Protein AF-A0A8S2FWH1-F1 (afdb_monomer_lite)

Secondary structure (DSSP, 8-state):
-HHHHHHHTGGGS-HHHHHHHHHHHTT--HHHHHHHHHTGGGS-HHHHHHHHHHHHHHHTTS-HHHHHHHHHHHHHH-SS--HHHHHHHHHTGGGS-HHHHHHHHHGGGGS-HHHHHHHHTTGGGS-HHHHHHHHHTGGGS-HHHHHHHHH-TTS-HHHHHHHHHHHHH-HHHHHHHHTS-GGG---TT------------------PPPP-SHHHHHHHHHHHHHH-TT-TTS--S-HHHHTTS-HHHHHHHHT-HHHHT--TT--HHHHHHHHHHHHHHHHHHSS---PPPPHHHHHT---HHHHHHHHS---GGGHHHHHHHHHHHHHHHHHHHTT-PPPHHHHHHHHSS--S------------------------------

Structure (mmCIF, N/CA/C/O backbone):
data_AF-A0A8S2FWH1-F1
#
_entry.id   AF-A0A8S2FWH1-F1
#
loop_
_atom_site.group_PDB
_atom_site.id
_atom_site.type_symbol
_atom_site.label_atom_id
_atom_site.label_alt_id
_atom_site.label_comp_id
_atom_site.label_asym_id
_atom_site.label_entity_id
_atom_site.label_seq_id
_atom_site.pdbx_PDB_ins_code
_atom_site.Cartn_x
_atom_site.Cartn_y
_atom_site.Cartn_z
_atom_site.occupancy
_atom_site.B_iso_or_equiv
_atom_site.auth_seq_id
_atom_site.auth_comp_id
_atom_site.auth_asym_id
_atom_site.auth_atom_id
_atom_site.pdbx_PDB_model_num
ATOM 1 N N . SER A 1 1 ? -7.173 11.183 25.514 1.00 57.53 1 SER A N 1
ATOM 2 C CA . SER A 1 1 ? -6.693 10.069 26.358 1.00 57.53 1 SER A CA 1
ATOM 3 C C . SER A 1 1 ? -7.853 9.313 27.006 1.00 57.53 1 SER A C 1
ATOM 5 O O . SER A 1 1 ? -7.888 8.106 26.854 1.00 57.53 1 SER A O 1
ATOM 7 N N . THR A 1 2 ? -8.878 9.961 27.570 1.00 76.62 2 THR A N 1
ATOM 8 C CA . THR A 1 2 ? -9.984 9.299 28.305 1.00 76.62 2 THR A CA 1
ATOM 9 C C . THR A 1 2 ? -10.739 8.163 27.589 1.00 76.62 2 THR A C 1
ATOM 11 O O . THR A 1 2 ? -11.032 7.156 28.225 1.00 76.62 2 THR A O 1
ATOM 14 N N . LEU A 1 3 ? -11.049 8.268 26.289 1.00 80.75 3 LEU A N 1
ATOM 15 C CA . LEU A 1 3 ? -11.847 7.237 25.596 1.00 80.75 3 LEU A CA 1
ATOM 16 C C . LEU A 1 3 ? -11.064 5.944 25.309 1.00 80.75 3 LEU A C 1
ATOM 18 O O . LEU A 1 3 ? -11.596 4.851 25.465 1.00 80.75 3 LEU A O 1
ATOM 22 N N . VAL A 1 4 ? -9.787 6.057 24.937 1.00 80.06 4 VAL A N 1
ATOM 23 C CA . VAL A 1 4 ? -8.915 4.890 24.715 1.00 80.06 4 VAL A CA 1
ATOM 24 C C . VAL A 1 4 ? -8.696 4.134 26.025 1.00 80.06 4 VAL A C 1
ATOM 26 O O . VAL A 1 4 ? -8.721 2.906 26.039 1.00 80.06 4 VAL A O 1
ATOM 29 N N . ASP A 1 5 ? -8.531 4.861 27.129 1.00 83.50 5 ASP A N 1
ATOM 30 C CA . ASP A 1 5 ? -8.313 4.263 28.445 1.00 83.50 5 ASP A CA 1
ATOM 31 C C . ASP A 1 5 ? -9.571 3.528 28.949 1.00 83.50 5 ASP A C 1
ATOM 33 O O . ASP A 1 5 ? -9.461 2.416 29.465 1.00 83.50 5 ASP A O 1
ATOM 37 N N . LEU A 1 6 ? -10.768 4.065 28.677 1.00 82.81 6 LEU A N 1
ATOM 38 C CA . LEU A 1 6 ? -12.041 3.367 28.907 1.00 82.81 6 LEU A CA 1
ATOM 39 C C . LEU A 1 6 ? -12.172 2.094 28.055 1.00 82.81 6 LEU A C 1
ATOM 41 O O . LEU A 1 6 ? -12.573 1.048 28.560 1.00 82.81 6 LEU A O 1
ATOM 45 N N . LEU A 1 7 ? -11.804 2.151 26.772 1.00 81.06 7 LEU A N 1
ATOM 46 C CA . LEU A 1 7 ? -11.890 0.995 25.872 1.00 81.06 7 LEU A CA 1
ATOM 47 C C . LEU A 1 7 ? -10.935 -0.145 26.266 1.00 81.06 7 LEU A C 1
ATOM 49 O O . LEU A 1 7 ? -11.268 -1.316 26.072 1.00 81.06 7 LEU A O 1
ATOM 53 N N . LYS A 1 8 ? -9.779 0.167 26.863 1.00 82.31 8 LYS A N 1
ATOM 54 C CA . LYS A 1 8 ? -8.848 -0.840 27.407 1.00 82.31 8 LYS A CA 1
ATOM 55 C C . LYS A 1 8 ? -9.453 -1.634 28.570 1.00 82.31 8 LYS A C 1
ATOM 57 O O . LYS A 1 8 ? -9.146 -2.812 28.720 1.00 82.31 8 LYS A O 1
ATOM 62 N N . GLN A 1 9 ? -10.338 -1.016 29.353 1.00 82.56 9 GLN A N 1
ATOM 63 C CA . GLN A 1 9 ? -11.027 -1.630 30.498 1.00 82.56 9 GLN A CA 1
ATOM 64 C C . GLN A 1 9 ? -12.379 -2.260 30.126 1.00 82.56 9 GLN A C 1
ATOM 66 O O . GLN A 1 9 ? -13.144 -2.668 30.994 1.00 82.56 9 GLN A O 1
ATOM 71 N N . SER A 1 10 ? -12.684 -2.374 28.834 1.00 77.81 10 SER A N 1
ATOM 72 C CA . SER A 1 10 ? -13.982 -2.843 28.327 1.00 77.81 10 SER A CA 1
ATOM 73 C C . SER A 1 10 ? -14.456 -4.196 28.857 1.00 77.81 10 SER A C 1
ATOM 75 O O . SER A 1 10 ? -15.660 -4.394 28.953 1.00 77.81 10 SER A O 1
ATOM 77 N N . LYS A 1 11 ? -13.554 -5.097 29.269 1.00 76.81 11 LYS A N 1
ATOM 78 C CA . LYS A 1 11 ? -13.931 -6.376 29.901 1.00 76.81 11 LYS A CA 1
ATOM 79 C C . LYS A 1 11 ? -14.695 -6.210 31.218 1.00 76.81 11 LYS A C 1
ATOM 81 O O . LYS A 1 11 ? -15.411 -7.122 31.617 1.00 76.81 11 LYS A O 1
ATOM 86 N N . GLU A 1 12 ? -14.521 -5.076 31.889 1.00 81.38 12 GLU A N 1
ATOM 87 C CA . GLU A 1 12 ? -15.149 -4.756 33.174 1.00 81.38 12 GLU A CA 1
ATOM 88 C C . GLU A 1 12 ? -16.341 -3.801 33.011 1.00 81.38 12 GLU A C 1
ATOM 90 O O . GLU A 1 12 ? -17.071 -3.545 33.969 1.00 81.38 12 GLU A O 1
ATOM 95 N N . LEU A 1 13 ? -16.562 -3.277 31.800 1.00 79.94 13 LEU A N 1
ATOM 96 C CA . LEU A 1 13 ? -17.644 -2.342 31.525 1.00 79.94 13 LEU A CA 1
ATOM 97 C C . LEU A 1 13 ? -18.933 -3.088 31.161 1.00 79.94 13 LEU A C 1
ATOM 99 O O . LEU A 1 13 ? -18.905 -4.024 30.359 1.00 79.94 13 LEU A O 1
ATOM 103 N N . PRO A 1 14 ? -20.090 -2.660 31.691 1.00 83.44 14 PRO A N 1
ATOM 104 C CA . PRO A 1 14 ? -21.350 -3.253 31.293 1.00 83.44 14 PRO A CA 1
ATOM 105 C C . PRO A 1 14 ? -21.689 -2.923 29.820 1.00 83.44 14 PRO A C 1
ATOM 107 O O . PRO A 1 14 ? -21.263 -1.886 29.292 1.00 83.44 14 PRO A O 1
ATOM 110 N N . PRO A 1 15 ? -22.441 -3.801 29.120 1.00 81.81 15 PRO A N 1
ATOM 111 C CA . PRO A 1 15 ? -22.652 -3.700 27.670 1.00 81.81 15 PRO A CA 1
ATOM 112 C C . PRO A 1 15 ? -23.282 -2.382 27.204 1.00 81.81 15 PRO A C 1
ATOM 114 O O . PRO A 1 15 ? -22.990 -1.896 26.113 1.00 81.81 15 PRO A O 1
ATOM 117 N N . ASP A 1 16 ? -24.133 -1.782 28.031 1.00 85.50 16 ASP A N 1
ATOM 118 C CA . ASP A 1 16 ? -24.789 -0.505 27.753 1.00 85.50 16 ASP A CA 1
ATOM 119 C C . ASP A 1 16 ? -23.801 0.675 27.745 1.00 85.50 16 ASP A C 1
ATOM 121 O O . ASP A 1 16 ? -23.953 1.612 26.957 1.00 85.50 16 ASP A O 1
ATOM 125 N N . VAL A 1 17 ? -22.764 0.624 28.587 1.00 83.94 17 VAL A N 1
ATOM 126 C CA . VAL A 1 17 ? -21.684 1.619 28.617 1.00 83.94 17 VAL A CA 1
ATOM 127 C C . VAL A 1 17 ? -20.797 1.464 27.388 1.00 83.94 17 VAL A C 1
ATOM 129 O O . VAL A 1 17 ? -20.464 2.464 26.754 1.00 83.94 17 VAL A O 1
ATOM 132 N N . ILE A 1 18 ? -20.485 0.226 26.996 1.00 82.62 18 ILE A N 1
ATOM 133 C CA . ILE A 1 18 ? -19.723 -0.067 25.774 1.00 82.62 18 ILE A CA 1
ATOM 134 C C . ILE A 1 18 ? -20.424 0.527 24.544 1.00 82.62 18 ILE A C 1
ATOM 136 O O . ILE A 1 18 ? -19.789 1.223 23.753 1.00 82.62 18 ILE A O 1
ATOM 140 N N . GLU A 1 19 ? -21.738 0.334 24.413 1.00 85.56 19 GLU A N 1
ATOM 141 C CA . GLU A 1 19 ? -22.525 0.905 23.311 1.00 85.56 19 GLU A CA 1
ATOM 142 C C . GLU A 1 19 ? -22.513 2.442 23.300 1.00 85.56 19 GLU A C 1
ATOM 144 O O . GLU A 1 19 ? -22.386 3.061 22.243 1.00 85.56 19 GLU A O 1
ATOM 149 N N . LYS A 1 20 ? -22.585 3.095 24.467 1.00 85.12 20 LYS A N 1
ATOM 150 C CA . LYS A 1 20 ? -22.469 4.564 24.556 1.00 85.12 20 LYS A CA 1
ATOM 151 C C . LYS A 1 20 ? -21.084 5.065 24.142 1.00 85.12 20 LYS A C 1
ATOM 153 O O . LYS A 1 20 ? -20.977 6.099 23.478 1.00 85.12 20 LYS A O 1
ATOM 158 N N . VAL A 1 21 ? -20.030 4.337 24.512 1.00 83.38 21 VAL A N 1
ATOM 159 C CA . VAL A 1 21 ? -18.657 4.668 24.109 1.00 83.38 21 VAL A CA 1
ATOM 160 C C . VAL A 1 21 ? -18.494 4.495 22.598 1.00 83.38 21 VAL A C 1
ATOM 162 O O . VAL A 1 21 ? -17.962 5.391 21.949 1.00 83.38 21 VAL A O 1
ATOM 165 N N . LEU A 1 22 ? -19.020 3.416 22.010 1.00 84.12 22 LEU A N 1
ATOM 166 C CA . LEU A 1 22 ? -18.981 3.191 20.559 1.00 84.12 22 LEU A CA 1
ATOM 167 C C . LEU A 1 22 ? -19.782 4.245 19.782 1.00 84.12 22 LEU A C 1
ATOM 169 O O . LEU A 1 22 ? -19.282 4.776 18.796 1.00 84.12 22 LEU A O 1
ATOM 173 N N . LYS A 1 23 ? -20.958 4.657 20.267 1.00 86.12 23 LYS A N 1
ATOM 174 C CA . LYS A 1 23 ? -21.704 5.790 19.683 1.00 86.12 23 LYS A CA 1
ATOM 175 C C . LYS A 1 23 ? -20.946 7.114 19.738 1.00 86.12 23 LYS A C 1
ATOM 177 O O . LYS A 1 23 ? -21.164 7.985 18.904 1.00 86.12 23 LYS A O 1
ATOM 182 N N . SER A 1 24 ? -20.048 7.291 20.705 1.00 84.94 24 SER A N 1
ATOM 183 C CA . SER A 1 24 ? -19.179 8.473 20.723 1.00 84.94 24 SER A CA 1
ATOM 184 C C . SER A 1 24 ? -18.163 8.442 19.574 1.00 84.94 24 SER A C 1
ATOM 186 O O . SER A 1 24 ? -17.793 9.499 19.073 1.00 84.94 24 SER A O 1
ATOM 188 N N . VAL A 1 25 ? -17.759 7.250 19.111 1.00 83.56 25 VAL A N 1
ATOM 189 C CA . VAL A 1 25 ? -16.848 7.076 17.965 1.00 83.56 25 VAL A CA 1
ATOM 190 C C . VAL A 1 25 ? -17.514 7.483 16.643 1.00 83.56 25 VAL A C 1
ATOM 192 O O . VAL A 1 25 ? -16.834 8.038 15.787 1.00 83.56 25 VAL A O 1
ATOM 195 N N . GLU A 1 26 ? -18.837 7.314 16.497 1.00 82.62 26 GLU A N 1
ATOM 196 C CA . GLU A 1 26 ? -19.619 7.750 15.315 1.00 82.62 26 GLU A CA 1
ATOM 197 C C . GLU A 1 26 ? -19.488 9.241 14.980 1.00 82.62 26 GLU A C 1
ATOM 199 O O . GLU A 1 26 ? -19.740 9.642 13.851 1.00 82.62 26 GLU A O 1
ATOM 204 N N . ASN A 1 27 ? -19.132 10.075 15.957 1.00 84.12 27 ASN A N 1
ATOM 205 C CA . ASN A 1 27 ? -19.073 11.527 15.788 1.00 84.12 27 ASN A CA 1
ATOM 206 C C . ASN A 1 27 ? -17.659 12.080 16.005 1.00 84.12 27 ASN A C 1
ATOM 208 O O . ASN A 1 27 ? -17.487 13.280 16.222 1.00 84.12 27 ASN A O 1
ATOM 212 N N . MET A 1 28 ? -16.645 11.212 15.980 1.00 87.25 28 MET A N 1
ATOM 213 C CA . MET A 1 28 ? -15.258 11.618 16.172 1.00 87.25 28 MET A CA 1
ATOM 214 C C . MET A 1 28 ? -14.694 12.344 14.953 1.00 87.25 28 MET A C 1
ATOM 216 O O . MET A 1 28 ? -14.946 12.001 13.799 1.00 87.25 28 MET A O 1
ATOM 220 N N . SER A 1 29 ? -13.842 13.326 15.226 1.00 89.75 29 SER A N 1
ATOM 221 C CA . SER A 1 29 ? -13.033 13.981 14.204 1.00 89.75 29 SER A CA 1
ATOM 222 C C . SER A 1 29 ? -11.979 13.029 13.622 1.00 89.75 29 SER A C 1
ATOM 224 O O . SER A 1 29 ? -11.547 12.069 14.264 1.00 89.75 29 SER A O 1
ATOM 226 N N . ALA A 1 30 ? -11.464 13.346 12.429 1.00 88.75 30 ALA A N 1
ATOM 227 C CA . ALA A 1 30 ? -10.367 12.598 11.803 1.00 88.75 30 ALA A CA 1
ATOM 228 C C . ALA A 1 30 ? -9.148 12.419 12.730 1.00 88.75 30 ALA A C 1
ATOM 230 O O . ALA A 1 30 ? -8.506 11.370 12.735 1.00 88.75 30 ALA A O 1
ATOM 231 N N . LYS A 1 31 ? -8.833 13.438 13.541 1.00 89.19 31 LYS A N 1
ATOM 232 C CA . LYS A 1 31 ? -7.713 13.396 14.489 1.00 89.19 31 LYS A CA 1
ATOM 233 C C . LYS A 1 31 ? -7.950 12.364 15.591 1.00 89.19 31 LYS A C 1
ATOM 235 O O . LYS A 1 31 ? -7.034 11.625 15.938 1.00 89.19 31 LYS A O 1
ATOM 240 N N . GLU A 1 32 ? -9.163 12.310 16.125 1.00 89.94 32 GLU A N 1
ATOM 241 C CA . GLU A 1 32 ? -9.539 11.365 17.178 1.00 89.94 32 GLU A CA 1
ATOM 242 C C . GLU A 1 32 ? -9.612 9.933 16.650 1.00 89.94 32 GLU A C 1
ATOM 244 O O . GLU A 1 32 ? -9.083 9.026 17.289 1.00 89.94 32 GLU A O 1
ATOM 249 N N . LEU A 1 33 ? -10.165 9.741 15.449 1.00 90.62 33 LEU A N 1
ATOM 250 C CA . LEU A 1 33 ? -10.172 8.445 14.765 1.00 90.62 33 LEU A CA 1
ATOM 251 C C . LEU A 1 33 ? -8.750 7.940 14.494 1.00 90.62 33 LEU A C 1
ATOM 253 O O . LEU A 1 33 ? -8.468 6.758 14.673 1.00 90.62 33 LEU A O 1
ATOM 257 N N . ASN A 1 34 ? -7.829 8.831 14.120 1.00 90.00 34 ASN A N 1
ATOM 258 C CA . ASN A 1 34 ? -6.425 8.481 13.922 1.00 90.00 34 ASN A CA 1
ATOM 259 C C . ASN A 1 34 ? -5.729 8.077 15.230 1.00 90.00 34 ASN A C 1
ATOM 261 O O . ASN A 1 34 ? -4.981 7.102 15.256 1.00 90.00 34 ASN A O 1
ATOM 265 N N . GLU A 1 35 ? -5.981 8.789 16.329 1.00 89.44 35 GLU A N 1
ATOM 266 C CA . GLU A 1 35 ? -5.473 8.389 17.647 1.00 89.44 35 GLU A CA 1
ATOM 267 C C . GLU A 1 35 ? -6.069 7.056 18.111 1.00 89.44 35 GLU A C 1
ATOM 269 O O . GLU A 1 35 ? -5.365 6.229 18.690 1.00 89.44 35 GLU A O 1
ATOM 274 N N . LEU A 1 36 ? -7.340 6.797 17.807 1.00 89.19 36 LEU A N 1
ATOM 275 C CA . LEU A 1 36 ? -7.965 5.512 18.091 1.00 89.19 36 LEU A CA 1
ATOM 276 C C . LEU A 1 36 ? -7.320 4.386 17.268 1.00 89.19 36 LEU A C 1
ATOM 278 O O . LEU A 1 36 ? -6.960 3.354 17.831 1.00 89.19 36 LEU A O 1
ATOM 282 N N . ALA A 1 37 ? -7.073 4.617 15.974 1.00 89.69 37 ALA A N 1
ATOM 283 C CA . ALA A 1 37 ? -6.384 3.679 15.088 1.00 89.69 37 ALA A CA 1
ATOM 284 C C . ALA A 1 37 ? -4.955 3.350 15.558 1.00 89.69 37 ALA A C 1
ATOM 286 O O . ALA A 1 37 ? -4.523 2.199 15.468 1.00 89.69 37 ALA A O 1
ATOM 287 N N . LYS A 1 38 ? -4.237 4.331 16.126 1.00 89.19 38 LYS A N 1
ATOM 288 C CA . LYS A 1 38 ? -2.909 4.128 16.735 1.00 89.19 38 LYS A CA 1
ATOM 289 C C . LYS A 1 38 ? -2.914 3.180 17.933 1.00 89.19 38 LYS A C 1
ATOM 291 O O . LYS A 1 38 ? -1.900 2.561 18.222 1.00 89.19 38 LYS A O 1
ATOM 296 N N . ASN A 1 39 ? -4.035 3.092 18.643 1.00 88.31 39 ASN A N 1
ATOM 297 C CA . ASN A 1 39 ? -4.147 2.350 19.897 1.00 88.31 39 ASN A CA 1
ATOM 298 C C . ASN A 1 39 ? -4.925 1.031 19.754 1.00 88.31 39 ASN A C 1
ATOM 300 O O . ASN A 1 39 ? -5.226 0.396 20.765 1.00 88.31 39 ASN A O 1
ATOM 304 N N . LEU A 1 40 ? -5.242 0.605 18.525 1.00 86.88 40 LEU A N 1
ATOM 305 C CA . LEU A 1 40 ? -6.059 -0.584 18.259 1.00 86.88 40 LEU A CA 1
ATOM 306 C C . LEU A 1 40 ? -5.487 -1.876 18.860 1.00 86.88 40 LEU A C 1
ATOM 308 O O . LEU A 1 40 ? -6.260 -2.741 19.263 1.00 86.88 40 LEU A O 1
ATOM 312 N N . ASP A 1 41 ? -4.165 -2.026 18.952 1.00 86.06 41 ASP A N 1
ATOM 313 C CA . ASP A 1 41 ? -3.547 -3.248 19.499 1.00 86.06 41 ASP A CA 1
ATOM 314 C C . ASP A 1 41 ? -3.608 -3.350 21.013 1.00 86.06 41 ASP A C 1
ATOM 316 O O . ASP A 1 41 ? -3.428 -4.428 21.573 1.00 86.06 41 ASP A O 1
ATOM 320 N N . HIS A 1 42 ? -3.879 -2.235 21.684 1.00 85.06 42 HIS A N 1
ATOM 321 C CA . HIS A 1 42 ? -4.057 -2.216 23.128 1.00 85.06 42 HIS A CA 1
ATOM 322 C C . HIS A 1 42 ? -5.496 -2.537 23.538 1.00 85.06 42 HIS A C 1
ATOM 324 O O . HIS A 1 42 ? -5.786 -2.597 24.732 1.00 85.06 42 HIS A O 1
ATOM 330 N N . LEU A 1 43 ? -6.400 -2.719 22.571 1.00 84.44 43 LEU A N 1
ATOM 331 C CA . LEU A 1 43 ? -7.791 -3.052 22.836 1.00 84.44 43 LEU A CA 1
ATOM 332 C C . LEU A 1 43 ? -7.986 -4.570 22.952 1.00 84.44 43 LEU A C 1
ATOM 334 O O . LEU A 1 43 ? -7.353 -5.334 22.218 1.00 84.44 43 LEU A O 1
ATOM 338 N N . PRO A 1 44 ? -8.905 -5.023 23.823 1.00 84.75 44 PRO A N 1
ATOM 339 C CA . PRO A 1 44 ? -9.364 -6.407 23.821 1.00 84.75 44 PRO A CA 1
ATOM 340 C C . PRO A 1 44 ? -9.884 -6.838 22.436 1.00 84.75 44 PRO A C 1
ATOM 342 O O . PRO A 1 44 ? -10.441 -5.998 21.723 1.00 84.75 44 PRO A O 1
ATOM 345 N N . PRO A 1 45 ? -9.725 -8.115 22.030 1.00 81.56 45 PRO A N 1
ATOM 346 C CA . PRO A 1 45 ? -10.054 -8.570 20.672 1.00 81.56 45 PRO A CA 1
ATOM 347 C C . PRO A 1 45 ? -11.490 -8.259 20.229 1.00 81.56 45 PRO A C 1
ATOM 349 O O . PRO A 1 45 ? -11.714 -7.806 19.110 1.00 81.56 45 PRO A O 1
ATOM 352 N N . ASP A 1 46 ? -12.448 -8.446 21.134 1.00 80.75 46 ASP A N 1
ATOM 353 C CA . ASP A 1 46 ? -13.872 -8.171 20.947 1.00 80.75 46 ASP A CA 1
ATOM 354 C C . ASP A 1 46 ? -14.163 -6.681 20.724 1.00 80.75 46 ASP A C 1
ATOM 356 O O . ASP A 1 46 ? -14.999 -6.317 19.895 1.00 80.75 46 ASP A O 1
ATOM 360 N N . MET A 1 47 ? -13.435 -5.800 21.414 1.00 83.81 47 MET A N 1
ATOM 361 C CA . MET A 1 47 ? -13.553 -4.356 21.217 1.00 83.81 47 MET A CA 1
ATOM 362 C C . MET A 1 47 ? -12.808 -3.857 19.997 1.00 83.81 47 MET A C 1
ATOM 364 O O . MET A 1 47 ? -13.282 -2.938 19.331 1.00 83.81 47 MET A O 1
ATOM 368 N N . LYS A 1 48 ? -11.662 -4.460 19.685 1.00 85.62 48 LYS A N 1
ATOM 369 C CA . LYS A 1 48 ? -10.863 -4.119 18.513 1.00 85.62 48 LYS A CA 1
ATOM 370 C C . LYS A 1 48 ? -11.704 -4.221 17.244 1.00 85.62 48 LYS A C 1
ATOM 372 O O . LYS A 1 48 ? -11.752 -3.267 16.474 1.00 85.62 48 LYS A O 1
ATOM 377 N N . GLU A 1 49 ? -12.432 -5.323 17.075 1.00 84.06 49 GLU A N 1
ATOM 378 C CA . GLU A 1 49 ? -13.305 -5.542 15.918 1.00 84.06 49 GLU A CA 1
ATOM 379 C C . GLU A 1 49 ? -14.434 -4.499 15.833 1.00 84.06 49 GLU A C 1
ATOM 381 O O . GLU A 1 49 ? -14.660 -3.896 14.780 1.00 84.06 49 GLU A O 1
ATOM 386 N N . ARG A 1 50 ? -15.109 -4.218 16.956 1.00 86.06 50 ARG A N 1
ATOM 387 C CA . ARG A 1 50 ? -16.191 -3.219 17.008 1.00 86.06 50 ARG A CA 1
ATOM 388 C C . ARG A 1 50 ? -15.694 -1.813 16.689 1.00 86.06 50 ARG A C 1
ATOM 390 O O . ARG A 1 50 ? -16.309 -1.111 15.891 1.00 86.06 50 ARG A O 1
ATOM 397 N N . VAL A 1 51 ? -14.568 -1.418 17.279 1.00 88.19 51 VAL A N 1
ATOM 398 C CA . VAL A 1 51 ? -13.952 -0.109 17.049 1.00 88.19 51 VAL A CA 1
ATOM 399 C C . VAL A 1 51 ? -13.492 0.025 15.602 1.00 88.19 51 VAL A C 1
ATOM 401 O O . VAL A 1 51 ? -13.747 1.053 14.982 1.00 88.19 51 VAL A O 1
ATOM 404 N N . MET A 1 52 ? -12.876 -1.011 15.028 1.00 87.75 52 MET A N 1
ATOM 405 C CA . MET A 1 52 ? -12.507 -1.012 13.611 1.00 87.75 52 MET A CA 1
ATOM 406 C C . MET A 1 52 ? -13.717 -0.804 12.710 1.00 87.75 52 MET A C 1
ATOM 408 O O . MET A 1 52 ? -13.668 0.033 11.813 1.00 87.75 52 MET A O 1
ATOM 412 N N . LYS A 1 53 ? -14.815 -1.523 12.958 1.00 86.56 53 LYS A N 1
ATOM 413 C CA . LYS A 1 53 ? -16.050 -1.374 12.183 1.00 86.56 53 LYS A CA 1
ATOM 414 C C . LYS A 1 53 ? -16.587 0.058 12.234 1.00 86.56 53 LYS A C 1
ATOM 416 O O . LYS A 1 53 ? -17.035 0.576 11.211 1.00 86.56 53 LYS A O 1
ATOM 421 N N . GLU A 1 54 ? -16.496 0.701 13.393 1.00 88.12 54 GLU A N 1
ATOM 422 C CA . GLU A 1 54 ? -16.960 2.074 13.570 1.00 88.12 54 GLU A CA 1
ATOM 423 C C . GLU A 1 54 ? -16.031 3.097 12.905 1.00 88.12 54 GLU A C 1
ATOM 425 O O . GLU A 1 54 ? -16.493 3.994 12.200 1.00 88.12 54 GLU A O 1
ATOM 430 N N . ILE A 1 55 ? -14.710 2.914 13.010 1.00 89.12 55 ILE A N 1
ATOM 431 C CA . ILE A 1 55 ? -13.734 3.707 12.247 1.00 89.12 55 ILE A CA 1
ATOM 432 C C . ILE A 1 55 ? -14.044 3.606 10.747 1.00 89.12 55 ILE A C 1
ATOM 434 O O . ILE A 1 55 ? -14.134 4.627 10.069 1.00 89.12 55 ILE A O 1
ATOM 438 N N . MET A 1 56 ? -14.297 2.399 10.235 1.00 87.06 56 MET A N 1
ATOM 439 C CA . MET A 1 56 ? -14.603 2.162 8.819 1.00 87.06 56 MET A CA 1
ATOM 440 C C . MET A 1 56 ? -15.888 2.843 8.345 1.00 87.06 56 MET A C 1
ATOM 442 O O . MET A 1 56 ? -15.956 3.328 7.215 1.00 87.06 56 MET A O 1
ATOM 446 N N . LYS A 1 57 ? -16.915 2.901 9.196 1.00 87.81 57 LYS A N 1
ATOM 447 C CA . LYS A 1 57 ? -18.154 3.623 8.891 1.00 87.81 57 LYS A CA 1
ATOM 448 C C . LYS A 1 57 ? -17.899 5.128 8.765 1.00 87.81 57 LYS A C 1
ATOM 450 O O . LYS A 1 57 ? -18.439 5.753 7.854 1.00 87.81 57 LYS A O 1
ATOM 455 N N . ASN A 1 58 ? -17.034 5.674 9.619 1.00 88.06 58 ASN A N 1
ATOM 456 C CA . ASN A 1 58 ? -16.668 7.090 9.615 1.00 88.06 58 ASN A CA 1
ATOM 457 C C . ASN A 1 58 ? -15.723 7.483 8.480 1.00 88.06 58 ASN A C 1
ATOM 459 O O . ASN A 1 58 ? -15.827 8.598 7.972 1.00 88.06 58 ASN A O 1
ATOM 463 N N . LEU A 1 59 ? -14.840 6.576 8.045 1.00 86.94 59 LEU A N 1
ATOM 464 C CA . LEU A 1 59 ? -13.868 6.845 6.980 1.00 86.94 59 LEU A CA 1
ATOM 465 C C . LEU A 1 59 ? -14.522 7.422 5.723 1.00 86.94 59 LEU A C 1
ATOM 467 O O . LEU A 1 59 ? -13.999 8.377 5.163 1.00 86.94 59 LEU A O 1
ATOM 471 N N . LYS A 1 60 ? -15.699 6.918 5.334 1.00 82.12 60 LYS A N 1
ATOM 472 C CA . LYS A 1 60 ? -16.427 7.351 4.127 1.00 82.12 60 LYS A CA 1
ATOM 473 C C . LYS A 1 60 ? -16.756 8.847 4.091 1.00 82.12 60 LYS A C 1
ATOM 475 O O . LYS A 1 60 ? -16.974 9.384 3.010 1.00 82.12 60 LYS A O 1
ATOM 480 N N . ASN A 1 61 ? -16.801 9.500 5.251 1.00 84.94 61 ASN A N 1
ATOM 481 C CA . ASN A 1 61 ? -17.133 10.918 5.384 1.00 84.94 61 ASN A CA 1
ATOM 482 C C . ASN A 1 61 ? -15.892 11.815 5.515 1.00 84.94 61 ASN A C 1
ATOM 484 O O . ASN A 1 61 ? -16.027 13.034 5.599 1.00 84.94 61 ASN A O 1
ATOM 488 N N . LEU A 1 62 ? -14.692 11.232 5.575 1.00 86.50 62 LEU A N 1
ATOM 489 C CA . LEU A 1 62 ? -13.438 11.971 5.698 1.00 86.50 62 LEU A CA 1
ATOM 490 C C . LEU A 1 62 ? -12.847 12.292 4.327 1.00 86.50 62 LEU A C 1
ATOM 492 O O . LEU A 1 62 ? -13.161 11.641 3.332 1.00 86.50 62 LEU A O 1
ATOM 496 N N . ASP A 1 63 ? -11.944 13.268 4.273 1.00 88.19 63 ASP A N 1
ATOM 497 C CA . ASP A 1 63 ? -11.172 13.528 3.063 1.00 88.19 63 ASP A CA 1
ATOM 498 C C . ASP A 1 63 ? -10.189 12.372 2.762 1.00 88.19 63 ASP A C 1
ATOM 500 O O . ASP A 1 63 ? -9.726 11.695 3.688 1.00 88.19 63 ASP A O 1
ATOM 504 N N . PRO A 1 64 ? -9.810 12.149 1.488 1.00 82.94 64 PRO A N 1
ATOM 505 C CA . PRO A 1 64 ? -8.965 11.015 1.097 1.00 82.94 64 PRO A CA 1
ATOM 506 C C . PRO A 1 64 ? -7.619 10.932 1.831 1.00 82.94 64 PRO A C 1
ATOM 508 O O . PRO A 1 64 ? -7.098 9.841 2.067 1.00 82.94 64 PRO A O 1
ATOM 511 N N . LYS A 1 65 ? -7.043 12.074 2.228 1.00 84.50 65 LYS A N 1
ATOM 512 C CA . LYS A 1 65 ? -5.750 12.116 2.920 1.00 84.50 65 LYS A CA 1
ATOM 513 C C . LYS A 1 65 ? -5.893 11.693 4.381 1.00 84.50 65 LYS A C 1
ATOM 515 O O . LYS A 1 65 ? -5.061 10.932 4.887 1.00 84.50 65 LYS A O 1
ATOM 520 N N . ALA A 1 66 ? -6.944 12.150 5.060 1.00 87.88 66 ALA A N 1
ATOM 521 C CA . ALA A 1 66 ? -7.282 11.680 6.399 1.00 87.88 66 ALA A CA 1
ATOM 522 C C . ALA A 1 66 ? -7.611 10.183 6.396 1.00 87.88 66 ALA A C 1
ATOM 524 O O . ALA A 1 66 ? -7.095 9.452 7.246 1.00 87.88 66 ALA A O 1
ATOM 525 N N . GLN A 1 67 ? -8.386 9.718 5.408 1.00 86.88 67 GLN A N 1
ATOM 526 C CA . GLN A 1 67 ? -8.698 8.297 5.246 1.00 86.88 67 GLN A CA 1
ATOM 527 C C . GLN A 1 67 ? -7.426 7.455 5.144 1.00 86.88 67 GLN A C 1
ATOM 529 O O . GLN A 1 67 ? -7.220 6.544 5.945 1.00 86.88 67 GLN A O 1
ATOM 534 N N . ALA A 1 68 ? -6.529 7.807 4.222 1.00 83.94 68 ALA A N 1
ATOM 535 C CA . ALA A 1 68 ? -5.274 7.093 4.022 1.00 83.94 68 ALA A CA 1
ATOM 536 C C . ALA A 1 68 ? -4.391 7.072 5.276 1.00 83.94 68 ALA A C 1
ATOM 538 O O . ALA A 1 68 ? -3.774 6.054 5.583 1.00 83.94 68 ALA A O 1
ATOM 539 N N . THR A 1 69 ? -4.363 8.173 6.034 1.00 88.94 69 THR A N 1
ATOM 540 C CA . THR A 1 69 ? -3.594 8.255 7.284 1.00 88.94 69 THR A CA 1
ATOM 541 C C . THR A 1 69 ? -4.118 7.263 8.322 1.00 88.94 69 THR A C 1
ATOM 543 O O . THR A 1 69 ? -3.332 6.523 8.911 1.00 88.94 69 THR A O 1
ATOM 546 N N . ILE A 1 70 ? -5.437 7.214 8.522 1.00 89.38 70 ILE A N 1
ATOM 547 C CA . ILE A 1 70 ? -6.082 6.302 9.477 1.00 89.38 70 ILE A CA 1
ATOM 548 C C . ILE A 1 70 ? -5.895 4.846 9.035 1.00 89.38 70 ILE A C 1
ATOM 550 O O . ILE A 1 70 ? -5.459 4.015 9.830 1.00 89.38 70 ILE A O 1
ATOM 554 N N . LEU A 1 71 ? -6.152 4.551 7.758 1.00 88.00 71 LEU A N 1
ATOM 555 C CA . LEU A 1 71 ? -5.963 3.229 7.157 1.00 88.00 71 LEU A CA 1
ATOM 556 C C . LEU A 1 71 ? -4.515 2.734 7.299 1.00 88.00 71 LEU A C 1
ATOM 558 O O . LEU A 1 71 ? -4.285 1.575 7.644 1.00 88.00 71 LEU A O 1
ATOM 562 N N . GLN A 1 72 ? -3.531 3.621 7.127 1.00 86.69 72 GLN A N 1
ATOM 563 C CA . GLN A 1 72 ? -2.124 3.315 7.377 1.00 86.69 72 GLN A CA 1
ATOM 564 C C . GLN A 1 72 ? -1.855 2.955 8.846 1.00 86.69 72 GLN A C 1
ATOM 566 O O . GLN A 1 72 ? -1.108 2.013 9.107 1.00 86.69 72 GLN A O 1
ATOM 571 N N . GLN A 1 73 ? -2.442 3.669 9.814 1.00 88.69 73 GLN A N 1
ATOM 572 C CA . GLN A 1 73 ? -2.283 3.303 11.228 1.00 88.69 73 GLN A CA 1
ATOM 573 C C . GLN A 1 73 ? -2.893 1.931 11.517 1.00 88.69 73 GLN A C 1
ATOM 575 O O . GLN A 1 73 ? -2.265 1.106 12.177 1.00 88.69 73 GLN A O 1
ATOM 580 N N . MET A 1 74 ? -4.078 1.651 10.969 1.00 87.44 74 MET A N 1
ATOM 581 C CA . MET A 1 74 ? -4.718 0.342 11.112 1.00 87.44 74 MET A CA 1
ATOM 582 C C . MET A 1 74 ? -3.837 -0.778 10.547 1.00 87.44 74 MET A C 1
ATOM 584 O O . MET A 1 74 ? -3.684 -1.812 11.196 1.00 87.44 74 MET A O 1
ATOM 588 N N . LEU A 1 75 ? -3.217 -0.562 9.385 1.00 85.12 75 LEU A N 1
ATOM 589 C CA . LEU A 1 75 ? -2.302 -1.514 8.753 1.00 85.12 75 LEU A CA 1
ATOM 590 C C . LEU A 1 75 ? -1.039 -1.788 9.577 1.00 85.12 75 LEU A C 1
ATOM 592 O O . LEU A 1 75 ? -0.595 -2.936 9.671 1.00 85.12 75 LEU A O 1
ATOM 596 N N . ASN A 1 76 ? -0.456 -0.746 10.165 1.00 82.50 76 ASN A N 1
ATOM 597 C CA . ASN A 1 76 ? 0.779 -0.866 10.935 1.00 82.50 76 ASN A CA 1
ATOM 598 C C . ASN A 1 76 ? 0.568 -1.619 12.247 1.00 82.50 76 ASN A C 1
ATOM 600 O O . ASN A 1 76 ? 1.393 -2.448 12.615 1.00 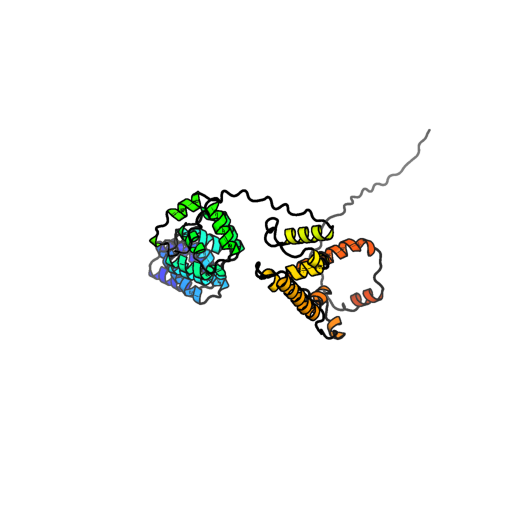82.50 76 ASN A O 1
ATOM 604 N N . ASN A 1 77 ? -0.550 -1.349 12.910 1.00 79.38 77 ASN A N 1
ATOM 605 C CA . ASN A 1 77 ? -0.838 -1.880 14.235 1.00 79.38 77 ASN A CA 1
ATOM 606 C C . ASN A 1 77 ? -1.415 -3.299 14.136 1.00 79.38 77 ASN A C 1
ATOM 608 O O . ASN A 1 77 ? -1.017 -4.233 14.821 1.00 79.38 77 ASN A O 1
ATOM 612 N N . THR A 1 78 ? -2.284 -3.545 13.163 1.00 69.56 78 THR A N 1
ATOM 613 C CA . THR A 1 78 ? -3.019 -4.805 13.159 1.00 69.56 78 THR A CA 1
ATOM 614 C C . THR A 1 78 ? -2.315 -5.902 12.364 1.00 69.56 78 THR A C 1
ATOM 616 O O . THR A 1 78 ? -2.093 -5.780 11.158 1.00 69.56 78 THR A O 1
ATOM 619 N N . ASP A 1 79 ? -2.040 -7.028 13.018 1.00 68.56 79 ASP A N 1
ATOM 620 C CA . ASP A 1 79 ? -1.564 -8.241 12.339 1.00 68.56 79 ASP A CA 1
ATOM 621 C C . ASP A 1 79 ? -2.678 -9.023 11.630 1.00 68.56 79 ASP A C 1
ATOM 623 O O . ASP A 1 79 ? -2.420 -9.668 10.617 1.00 68.56 79 ASP A O 1
ATOM 627 N N . ASN A 1 80 ? -3.913 -8.923 12.131 1.00 69.06 80 ASN A N 1
ATOM 628 C CA . ASN A 1 80 ? -5.107 -9.569 11.585 1.00 69.06 80 ASN A CA 1
ATOM 629 C C . ASN A 1 80 ? -6.175 -8.513 11.293 1.00 69.06 80 ASN A C 1
ATOM 631 O O . ASN A 1 80 ? -7.036 -8.240 12.130 1.00 69.06 80 ASN A O 1
ATOM 635 N N . LEU A 1 81 ? -6.080 -7.876 10.129 1.00 73.44 81 LEU A N 1
ATOM 636 C CA . LEU A 1 81 ? -7.126 -6.978 9.655 1.00 73.44 81 LEU A CA 1
ATOM 637 C C . LEU A 1 81 ? -8.307 -7.773 9.103 1.00 73.44 81 LEU A C 1
ATOM 639 O O . LEU A 1 81 ? -8.124 -8.774 8.410 1.00 73.44 81 LEU A O 1
ATOM 643 N N . ASP A 1 82 ? -9.515 -7.282 9.371 1.00 75.00 82 ASP A N 1
ATOM 644 C CA . ASP A 1 82 ? -10.717 -7.770 8.703 1.00 75.00 82 ASP A CA 1
ATOM 645 C C . ASP A 1 82 ? -10.557 -7.611 7.171 1.00 75.00 82 ASP A C 1
ATOM 647 O O . ASP A 1 82 ? -10.078 -6.564 6.711 1.00 75.00 82 ASP A O 1
ATOM 651 N N . PRO A 1 83 ? -10.955 -8.612 6.361 1.00 74.75 83 PRO A N 1
ATOM 652 C CA . PRO A 1 83 ? -10.874 -8.549 4.902 1.00 74.75 83 PRO A CA 1
ATOM 653 C C . PRO A 1 83 ? -11.485 -7.287 4.279 1.00 74.75 83 PRO A C 1
ATOM 655 O O . PRO A 1 83 ? -10.951 -6.776 3.300 1.00 74.75 83 PRO A O 1
ATOM 658 N N . LYS A 1 84 ? -12.563 -6.741 4.853 1.00 76.50 84 LYS A N 1
ATOM 659 C CA . LYS A 1 84 ? -13.197 -5.499 4.383 1.00 76.50 84 LYS A CA 1
ATOM 660 C C . LYS A 1 84 ? -12.326 -4.274 4.630 1.00 76.50 84 LYS A C 1
ATOM 662 O O . LYS A 1 84 ? -12.339 -3.349 3.826 1.00 76.50 84 LYS A O 1
ATOM 667 N N . VAL A 1 85 ? -11.572 -4.255 5.732 1.00 78.62 85 VAL A N 1
ATOM 668 C CA . VAL A 1 85 ? -10.601 -3.184 6.000 1.00 78.62 85 VAL A CA 1
ATOM 669 C C . VAL A 1 85 ? -9.479 -3.256 4.974 1.00 78.62 85 VAL A C 1
ATOM 671 O O . VAL A 1 85 ? -9.110 -2.240 4.398 1.00 78.62 85 VAL A O 1
ATOM 674 N N . LEU A 1 86 ? -8.976 -4.461 4.700 1.00 79.31 86 LEU A N 1
ATOM 675 C CA . LEU A 1 86 ? -7.946 -4.681 3.685 1.00 79.31 86 LEU A CA 1
ATOM 676 C C . LEU A 1 86 ? -8.403 -4.245 2.291 1.00 79.31 86 LEU A C 1
ATOM 678 O O . LEU A 1 86 ? -7.648 -3.574 1.593 1.00 79.31 86 LEU A O 1
ATOM 682 N N . GLU A 1 87 ? -9.638 -4.564 1.910 1.00 77.75 87 GLU A N 1
ATOM 683 C CA . GLU A 1 87 ? -10.215 -4.127 0.636 1.00 77.75 87 GLU A CA 1
ATOM 684 C C . GLU A 1 87 ? -10.266 -2.593 0.530 1.00 77.75 87 GLU A C 1
ATOM 686 O O . GLU A 1 87 ? -9.883 -2.024 -0.491 1.00 77.75 87 GLU A O 1
ATOM 691 N N . GLU A 1 88 ? -10.665 -1.898 1.597 1.00 79.38 88 GLU A N 1
ATOM 692 C CA . GLU A 1 88 ? -10.704 -0.431 1.613 1.00 79.38 88 GLU A CA 1
ATOM 693 C C . GLU A 1 88 ? -9.303 0.199 1.587 1.00 79.38 88 GLU A C 1
ATOM 695 O O . GLU A 1 88 ? -9.089 1.203 0.904 1.00 79.38 88 GLU A O 1
ATOM 700 N N . ILE A 1 89 ? -8.324 -0.405 2.277 1.00 80.50 89 ILE A N 1
ATOM 701 C CA . ILE A 1 89 ? -6.905 -0.016 2.189 1.00 80.50 89 ILE A CA 1
ATOM 702 C C . ILE A 1 89 ? -6.436 -0.092 0.733 1.00 80.50 89 ILE A C 1
ATOM 704 O O . ILE A 1 89 ? -5.751 0.812 0.258 1.00 80.50 89 ILE A O 1
ATOM 708 N N . MET A 1 90 ? -6.823 -1.145 0.014 1.00 79.44 90 MET A N 1
ATOM 709 C CA . MET A 1 90 ? -6.422 -1.363 -1.377 1.00 79.44 90 MET A CA 1
ATOM 710 C C . MET A 1 90 ? -7.082 -0.383 -2.340 1.00 79.44 90 MET A C 1
ATOM 712 O O . MET A 1 90 ? -6.397 0.157 -3.205 1.00 79.44 90 MET A O 1
ATOM 716 N N . ARG A 1 91 ? -8.368 -0.069 -2.145 1.00 78.81 91 ARG A N 1
ATOM 717 C CA . ARG A 1 91 ? -9.065 0.981 -2.912 1.00 78.81 91 ARG A CA 1
ATOM 718 C C . ARG A 1 91 ? -8.420 2.357 -2.741 1.00 78.81 91 ARG A C 1
ATOM 720 O O . ARG A 1 91 ? -8.503 3.193 -3.635 1.00 78.81 91 ARG A O 1
ATOM 727 N N . ASN A 1 92 ? -7.761 2.583 -1.605 1.00 79.75 92 ASN A N 1
ATOM 728 C CA . ASN A 1 92 ? -7.088 3.833 -1.271 1.00 79.75 92 ASN A CA 1
ATOM 729 C C . ASN A 1 92 ? -5.561 3.768 -1.427 1.00 79.75 92 ASN A C 1
ATOM 731 O O . ASN A 1 92 ? -4.867 4.662 -0.938 1.00 79.75 92 ASN A O 1
ATOM 735 N N . VAL A 1 93 ? -5.019 2.755 -2.119 1.00 80.19 93 VAL A N 1
ATOM 736 C CA . VAL A 1 93 ? -3.565 2.530 -2.196 1.00 80.19 93 VAL A CA 1
ATOM 737 C C . VAL A 1 93 ? -2.802 3.720 -2.788 1.00 80.19 93 VAL A C 1
ATOM 739 O O . VAL A 1 93 ? -1.721 4.035 -2.297 1.00 80.19 93 VAL A O 1
ATOM 742 N N . ALA A 1 94 ? -3.381 4.446 -3.753 1.00 77.19 94 ALA A N 1
ATOM 743 C CA . ALA A 1 94 ? -2.789 5.666 -4.320 1.00 77.19 94 ALA A CA 1
ATOM 744 C C . ALA A 1 94 ? -2.557 6.781 -3.289 1.00 77.19 94 ALA A C 1
ATOM 746 O O . ALA A 1 94 ? -1.674 7.617 -3.467 1.00 77.19 94 ALA A O 1
ATOM 747 N N . ASN A 1 95 ? -3.353 6.804 -2.219 1.00 81.56 95 ASN A N 1
ATOM 748 C CA . ASN A 1 95 ? -3.269 7.817 -1.172 1.00 81.56 95 ASN A CA 1
ATOM 749 C C . ASN A 1 95 ? -2.357 7.381 -0.015 1.00 81.56 95 ASN A C 1
ATOM 751 O O . ASN A 1 95 ? -2.056 8.184 0.872 1.00 81.56 95 ASN A O 1
ATOM 755 N N . LEU A 1 96 ? -1.920 6.117 0.001 1.00 80.06 96 LEU A N 1
ATOM 756 C CA . LEU A 1 96 ? -1.033 5.595 1.031 1.00 80.06 96 LEU A CA 1
ATOM 757 C C . LEU A 1 96 ? 0.400 6.082 0.826 1.00 80.06 96 LEU A C 1
ATOM 759 O O . LEU A 1 96 ? 0.887 6.287 -0.285 1.00 80.06 96 LEU A O 1
ATOM 763 N N . THR A 1 97 ? 1.122 6.213 1.936 1.00 82.06 97 THR A N 1
ATOM 764 C CA . THR A 1 97 ? 2.553 6.501 1.864 1.00 82.06 97 THR A CA 1
ATOM 765 C C . THR A 1 97 ? 3.318 5.301 1.291 1.00 82.06 97 THR A C 1
ATOM 767 O O . THR A 1 97 ? 2.936 4.152 1.532 1.00 82.06 97 THR A O 1
ATOM 770 N N . PRO A 1 98 ? 4.459 5.525 0.611 1.00 80.31 98 PRO A N 1
ATOM 771 C CA . PRO A 1 98 ? 5.322 4.447 0.125 1.00 80.31 98 PRO A CA 1
ATOM 772 C C . PRO A 1 98 ? 5.665 3.402 1.195 1.00 80.31 98 PRO A C 1
ATOM 774 O O . PRO A 1 98 ? 5.717 2.210 0.906 1.00 80.31 98 PRO A O 1
ATOM 777 N N . THR A 1 99 ? 5.870 3.835 2.441 1.00 81.06 99 THR A N 1
ATOM 778 C CA . THR A 1 99 ? 6.149 2.949 3.579 1.00 81.06 99 THR A CA 1
ATOM 779 C C . THR A 1 99 ? 4.958 2.052 3.914 1.00 81.06 99 THR A C 1
ATOM 781 O O . THR A 1 99 ? 5.145 0.860 4.123 1.00 81.06 99 THR A O 1
ATOM 784 N N . ALA A 1 100 ? 3.735 2.586 3.906 1.00 81.62 100 ALA A N 1
ATOM 785 C CA . ALA A 1 100 ? 2.529 1.796 4.153 1.00 81.62 100 ALA A CA 1
ATOM 786 C C . ALA A 1 100 ? 2.287 0.758 3.053 1.00 81.62 100 ALA A C 1
ATOM 788 O O . ALA A 1 100 ? 1.961 -0.388 3.345 1.00 81.62 100 ALA A O 1
ATOM 789 N N . ILE A 1 101 ? 2.508 1.137 1.791 1.00 82.56 101 ILE A N 1
ATOM 790 C CA . ILE A 1 101 ? 2.383 0.214 0.656 1.00 82.56 101 ILE A CA 1
ATOM 791 C C . ILE A 1 101 ? 3.387 -0.941 0.797 1.00 82.56 101 ILE A C 1
ATOM 793 O O . ILE A 1 101 ? 3.032 -2.098 0.580 1.00 82.56 101 ILE A O 1
ATOM 797 N N . LYS A 1 102 ? 4.626 -0.657 1.222 1.00 79.44 102 LYS A N 1
ATOM 798 C CA . LYS A 1 102 ? 5.622 -1.703 1.509 1.00 79.44 102 LYS A CA 1
ATOM 799 C C . LYS A 1 102 ? 5.169 -2.645 2.618 1.00 79.44 102 LYS A C 1
ATOM 801 O O . LYS A 1 102 ? 5.295 -3.853 2.449 1.00 79.44 102 LYS A O 1
ATOM 806 N N . GLU A 1 103 ? 4.644 -2.118 3.721 1.00 79.56 103 GLU A N 1
ATOM 807 C CA . GLU A 1 103 ? 4.141 -2.950 4.821 1.00 79.56 103 GLU A CA 1
ATOM 808 C C . GLU A 1 103 ? 2.959 -3.822 4.383 1.00 79.56 103 GLU A C 1
ATOM 810 O O . GLU A 1 103 ? 2.940 -5.018 4.677 1.00 79.56 103 GLU A O 1
ATOM 815 N N . LEU A 1 104 ? 2.031 -3.275 3.589 1.00 81.06 104 LEU A N 1
ATOM 816 C CA . LEU A 1 104 ? 0.924 -4.038 3.003 1.00 81.06 104 LEU A CA 1
ATOM 817 C C . LEU A 1 104 ? 1.442 -5.218 2.176 1.00 81.06 104 LEU A C 1
ATOM 819 O O . LEU A 1 104 ? 0.942 -6.334 2.284 1.00 81.06 104 LEU A O 1
ATOM 823 N N . LEU A 1 105 ? 2.478 -4.973 1.375 1.00 78.06 105 LEU A N 1
ATOM 824 C CA . LEU A 1 105 ? 3.094 -5.976 0.513 1.00 78.06 105 LEU A CA 1
ATOM 825 C C . LEU A 1 105 ? 3.962 -6.984 1.273 1.00 78.06 105 LEU A C 1
ATOM 827 O O . LEU A 1 105 ? 4.064 -8.130 0.842 1.00 78.06 105 LEU A O 1
ATOM 831 N N . ARG A 1 106 ? 4.564 -6.608 2.409 1.00 76.94 106 ARG A N 1
ATOM 832 C CA . ARG A 1 106 ? 5.244 -7.564 3.302 1.00 76.94 106 ARG A CA 1
ATOM 833 C C . ARG A 1 106 ? 4.256 -8.509 3.968 1.00 76.94 106 ARG A C 1
ATOM 835 O O . ARG A 1 106 ? 4.566 -9.685 4.094 1.00 76.94 106 ARG A O 1
ATOM 842 N N . LYS A 1 107 ? 3.092 -7.995 4.372 1.00 75.88 107 LYS A N 1
ATOM 843 C CA . LYS A 1 107 ? 2.000 -8.772 4.982 1.00 75.88 107 LYS A CA 1
ATOM 844 C C . LYS A 1 107 ? 1.130 -9.496 3.945 1.00 75.88 107 LYS A C 1
ATOM 846 O O . LYS A 1 107 ? 0.116 -10.093 4.301 1.00 75.88 107 LYS A O 1
ATOM 851 N N . ALA A 1 108 ? 1.501 -9.435 2.666 1.00 71.88 108 ALA A N 1
ATOM 852 C CA . ALA A 1 108 ? 0.710 -9.971 1.567 1.00 71.88 108 ALA A CA 1
ATOM 853 C C . ALA A 1 108 ? 0.575 -11.499 1.573 1.00 71.88 108 ALA A C 1
ATOM 855 O O . ALA A 1 108 ? -0.385 -12.027 1.023 1.00 71.88 108 ALA A O 1
ATOM 856 N N . ASP A 1 109 ? 1.483 -12.198 2.252 1.00 67.94 109 ASP A N 1
ATOM 857 C CA . ASP A 1 109 ? 1.398 -13.633 2.537 1.00 67.94 109 ASP A CA 1
ATOM 858 C C . ASP A 1 109 ? 0.181 -14.006 3.399 1.00 67.94 109 ASP A C 1
ATOM 860 O O . ASP A 1 109 ? -0.344 -15.113 3.293 1.00 67.94 109 ASP A O 1
ATOM 864 N N . LYS A 1 110 ? -0.284 -13.074 4.234 1.00 71.44 110 LYS A N 1
ATOM 865 C CA . LYS A 1 110 ? -1.455 -13.234 5.104 1.00 71.44 110 LYS A CA 1
ATOM 866 C C . LYS A 1 110 ? -2.730 -12.657 4.497 1.00 71.44 110 LYS A C 1
ATOM 868 O O . LYS A 1 110 ? -3.787 -12.729 5.122 1.00 71.44 110 LYS A O 1
ATOM 873 N N . LEU A 1 111 ? -2.647 -12.056 3.309 1.00 67.88 111 LEU A N 1
ATOM 874 C CA . LEU A 1 111 ? -3.808 -11.457 2.666 1.00 67.88 111 LEU A CA 1
ATOM 875 C C . LEU A 1 111 ? -4.661 -12.533 1.990 1.00 67.88 111 LEU A C 1
ATOM 877 O O . LEU A 1 111 ? -4.128 -13.436 1.341 1.00 67.88 111 LEU A O 1
ATOM 881 N N . PRO A 1 112 ? -5.997 -12.429 2.083 1.00 70.06 112 PRO A N 1
ATOM 882 C CA . PRO A 1 112 ? -6.866 -13.317 1.336 1.00 70.06 112 PRO A CA 1
ATOM 883 C C . PRO A 1 112 ? -6.644 -13.124 -0.178 1.00 70.06 112 PRO A C 1
ATOM 885 O O . PRO A 1 112 ? -6.373 -12.001 -0.622 1.00 70.06 112 PRO A O 1
ATOM 888 N N . PRO A 1 113 ? -6.797 -14.181 -1.000 1.00 70.12 113 PRO A N 1
ATOM 889 C CA . PRO A 1 113 ? -6.534 -14.120 -2.440 1.00 70.12 113 PRO A CA 1
ATOM 890 C C . PRO A 1 113 ? -7.282 -13.004 -3.175 1.00 70.12 113 PRO A C 1
ATOM 892 O O . PRO A 1 113 ? -6.765 -12.442 -4.137 1.00 70.12 113 PRO A O 1
ATOM 895 N N . ASP A 1 114 ? -8.492 -12.665 -2.733 1.00 73.06 114 ASP A N 1
ATOM 896 C CA . ASP A 1 114 ? -9.290 -11.610 -3.361 1.00 73.06 114 ASP A CA 1
ATOM 897 C C . ASP A 1 114 ? -8.759 -10.208 -3.050 1.00 73.06 114 ASP A C 1
ATOM 899 O O . ASP A 1 114 ? -8.756 -9.350 -3.928 1.00 73.06 114 ASP A O 1
ATOM 903 N N . ALA A 1 115 ? -8.202 -10.004 -1.855 1.00 73.12 115 ALA A N 1
ATOM 904 C CA . ALA A 1 115 ? -7.514 -8.766 -1.514 1.00 73.12 115 ALA A CA 1
ATOM 905 C C . ALA A 1 115 ? -6.225 -8.632 -2.350 1.00 73.12 115 ALA A C 1
ATOM 907 O O . ALA A 1 115 ? -5.962 -7.594 -2.950 1.00 73.12 115 ALA A O 1
ATOM 908 N N . LEU A 1 116 ? -5.461 -9.716 -2.517 1.00 74.62 116 LEU A N 1
ATOM 909 C CA . LEU A 1 116 ? -4.314 -9.710 -3.433 1.00 74.62 116 LEU A CA 1
ATOM 910 C C . LEU A 1 116 ? -4.714 -9.321 -4.862 1.00 74.62 116 LEU A C 1
ATOM 912 O O . LEU A 1 116 ? -4.040 -8.496 -5.472 1.00 74.62 116 LEU A O 1
ATOM 916 N N . LYS A 1 117 ? -5.820 -9.858 -5.392 1.00 77.00 117 LYS A N 1
ATOM 917 C CA . LYS A 1 117 ? -6.332 -9.465 -6.717 1.00 77.00 117 LYS A CA 1
ATOM 918 C C . LYS A 1 117 ? -6.670 -7.980 -6.794 1.00 77.00 117 LYS A C 1
ATOM 920 O O . LYS A 1 117 ? -6.375 -7.364 -7.814 1.00 77.00 117 LYS A O 1
ATOM 925 N N . GLU A 1 118 ? -7.278 -7.418 -5.754 1.00 78.88 118 GLU A N 1
ATOM 926 C CA . GLU A 1 118 ? -7.645 -6.001 -5.732 1.00 78.88 118 GLU A CA 1
ATOM 927 C C . GLU A 1 118 ? -6.410 -5.099 -5.714 1.00 78.88 118 GLU A C 1
ATOM 929 O O . GLU A 1 118 ? -6.310 -4.184 -6.526 1.00 78.88 118 GLU A O 1
ATOM 934 N N . LEU A 1 119 ? -5.408 -5.420 -4.888 1.00 77.62 119 LEU A N 1
ATOM 935 C CA . LEU A 1 119 ? -4.125 -4.712 -4.872 1.00 77.62 119 LEU A CA 1
ATOM 936 C C . LEU A 1 119 ? -3.464 -4.679 -6.259 1.00 77.62 119 LEU A C 1
ATOM 938 O O . LEU A 1 119 ? -2.871 -3.675 -6.650 1.00 77.62 119 LEU A O 1
ATOM 942 N N . LEU A 1 120 ? -3.587 -5.766 -7.024 1.00 77.38 120 LEU A N 1
ATOM 943 C CA . LEU A 1 120 ? -2.982 -5.878 -8.351 1.00 77.38 120 LEU A CA 1
ATOM 944 C C . LEU A 1 120 ? -3.633 -4.999 -9.413 1.00 77.38 120 LEU A C 1
ATOM 946 O O . LEU A 1 120 ? -2.952 -4.636 -10.372 1.00 77.38 120 LEU A O 1
ATOM 950 N N . LYS A 1 121 ? -4.915 -4.652 -9.245 1.00 82.06 121 LYS A N 1
ATOM 951 C CA . LYS A 1 121 ? -5.612 -3.704 -10.130 1.00 82.06 121 LYS A CA 1
ATOM 952 C C . LYS A 1 121 ? -5.061 -2.286 -10.017 1.00 82.06 121 LYS A C 1
ATOM 954 O O . LYS A 1 121 ? -5.320 -1.479 -10.897 1.00 82.06 121 LYS A O 1
ATOM 959 N N . HIS A 1 122 ? -4.326 -2.005 -8.944 1.00 81.94 122 HIS A N 1
ATOM 960 C CA . HIS A 1 122 ? -3.772 -0.693 -8.633 1.00 81.94 122 HIS A CA 1
ATOM 961 C C . HIS A 1 122 ? -2.235 -0.692 -8.627 1.00 81.94 122 HIS A C 1
ATOM 963 O O . HIS A 1 122 ? -1.607 0.179 -8.028 1.00 81.94 122 HIS A O 1
ATOM 969 N N . VAL A 1 123 ? -1.596 -1.679 -9.269 1.00 82.31 123 VAL A N 1
ATOM 970 C CA . VAL A 1 123 ? -0.124 -1.763 -9.363 1.00 82.31 123 VAL A CA 1
ATOM 971 C C . VAL A 1 123 ? 0.474 -0.580 -10.122 1.00 82.31 123 VAL A C 1
ATOM 973 O O . VAL A 1 123 ? 1.585 -0.158 -9.808 1.00 82.31 123 VAL A O 1
ATOM 976 N N . ASP A 1 124 ? -0.265 -0.022 -11.076 1.00 82.56 124 ASP A N 1
ATOM 977 C CA . ASP A 1 124 ? 0.070 1.208 -11.798 1.00 82.56 124 ASP A CA 1
ATOM 978 C C . ASP A 1 124 ? 0.160 2.436 -10.881 1.00 82.56 124 ASP A C 1
ATOM 980 O O . ASP A 1 124 ? 0.922 3.363 -11.152 1.00 82.56 124 ASP A O 1
ATOM 984 N N . GLN A 1 125 ? -0.582 2.424 -9.773 1.00 83.06 125 GLN A N 1
ATOM 985 C CA . GLN A 1 125 ? -0.603 3.497 -8.779 1.00 83.06 125 GLN A CA 1
ATOM 986 C C . GLN A 1 125 ? 0.523 3.360 -7.746 1.00 83.06 125 GLN A C 1
ATOM 988 O O . GLN A 1 125 ? 0.768 4.286 -6.971 1.00 83.06 125 GLN A O 1
ATOM 993 N N . ILE A 1 126 ? 1.234 2.227 -7.724 1.00 83.88 126 ILE A N 1
ATOM 994 C CA . ILE A 1 126 ? 2.355 2.016 -6.807 1.00 83.88 126 ILE A CA 1
ATOM 995 C C . ILE A 1 126 ? 3.581 2.779 -7.331 1.00 83.88 126 ILE A C 1
ATOM 997 O O . ILE A 1 126 ? 4.017 2.547 -8.462 1.00 83.88 126 ILE A O 1
ATOM 1001 N N . PRO A 1 127 ? 4.216 3.639 -6.510 1.00 85.31 127 PRO A N 1
ATOM 1002 C CA . PRO A 1 127 ? 5.417 4.351 -6.924 1.00 85.31 127 PRO A CA 1
ATOM 1003 C C . PRO A 1 127 ? 6.515 3.396 -7.401 1.00 85.31 127 PRO A C 1
ATOM 1005 O O . PRO A 1 127 ? 6.834 2.406 -6.739 1.00 85.31 127 PRO A O 1
ATOM 1008 N N . VAL A 1 128 ? 7.166 3.738 -8.515 1.00 86.38 128 VAL A N 1
ATOM 1009 C CA . VAL A 1 128 ? 8.239 2.923 -9.113 1.00 86.38 128 VAL A CA 1
ATOM 1010 C C . VAL A 1 128 ? 9.356 2.624 -8.107 1.00 86.38 128 VAL A C 1
ATOM 1012 O O . VAL A 1 128 ? 9.870 1.511 -8.075 1.00 86.38 128 VAL A O 1
ATOM 1015 N N . SER A 1 129 ? 9.686 3.576 -7.231 1.00 86.25 129 SER A N 1
ATOM 1016 C CA . SER A 1 129 ? 10.678 3.392 -6.163 1.00 86.25 129 SER A CA 1
ATOM 1017 C C . SER A 1 129 ? 10.312 2.269 -5.188 1.00 86.25 129 SER A C 1
ATOM 1019 O O . SER A 1 129 ? 11.186 1.516 -4.761 1.00 86.25 129 SER A O 1
ATOM 1021 N N . VAL A 1 130 ? 9.023 2.115 -4.869 1.00 85.62 130 VAL A N 1
ATOM 1022 C CA . VAL A 1 130 ? 8.519 1.010 -4.047 1.00 85.62 130 VAL A CA 1
ATOM 1023 C C . VAL A 1 130 ? 8.658 -0.297 -4.815 1.00 85.62 130 VAL A C 1
ATOM 1025 O O . VAL A 1 130 ? 9.228 -1.244 -4.282 1.00 85.62 130 VAL A O 1
ATOM 1028 N N . LEU A 1 131 ? 8.229 -0.336 -6.081 1.00 86.44 131 LEU A N 1
ATOM 1029 C CA . LEU A 1 131 ? 8.350 -1.528 -6.929 1.00 86.44 131 LEU A CA 1
ATOM 1030 C C . LEU A 1 131 ? 9.804 -2.006 -7.070 1.00 86.44 131 LEU A C 1
ATOM 1032 O O . LEU A 1 131 ? 10.077 -3.202 -6.995 1.00 86.44 131 LEU A O 1
ATOM 1036 N N . GLU A 1 132 ? 10.758 -1.090 -7.228 1.00 87.00 132 GLU A N 1
ATOM 1037 C CA . GLU A 1 132 ? 12.181 -1.432 -7.297 1.00 87.00 132 GLU A CA 1
ATOM 1038 C C . GLU A 1 132 ? 12.719 -2.016 -5.989 1.00 87.00 132 GLU A C 1
ATOM 1040 O O . GLU A 1 132 ? 13.535 -2.939 -6.004 1.00 87.00 132 GLU A O 1
ATOM 1045 N N . GLU A 1 133 ? 12.274 -1.493 -4.851 1.00 85.62 133 GLU A N 1
ATOM 1046 C CA . GLU A 1 133 ? 12.668 -2.007 -3.543 1.00 85.62 133 GLU A CA 1
ATOM 1047 C C . GLU A 1 133 ? 12.054 -3.376 -3.248 1.00 85.62 133 GLU A C 1
ATOM 1049 O O . GLU A 1 133 ? 12.729 -4.239 -2.684 1.00 85.62 133 GLU A O 1
ATOM 1054 N N . LEU A 1 134 ? 10.819 -3.615 -3.693 1.00 83.31 134 LEU A N 1
ATOM 1055 C CA . LEU A 1 134 ? 10.196 -4.937 -3.644 1.00 83.31 134 LEU A CA 1
ATOM 1056 C C . LEU A 1 134 ? 10.978 -5.950 -4.468 1.00 83.31 134 LEU A C 1
ATOM 1058 O O . LEU A 1 134 ? 11.187 -7.064 -4.006 1.00 83.31 134 LEU A O 1
ATOM 1062 N N . ILE A 1 135 ? 11.448 -5.568 -5.660 1.00 86.62 135 ILE A N 1
ATOM 1063 C CA . ILE A 1 135 ? 12.279 -6.450 -6.488 1.00 86.62 135 ILE A CA 1
ATOM 1064 C C . ILE A 1 135 ? 13.562 -6.822 -5.743 1.00 86.62 135 ILE A C 1
ATOM 1066 O O . ILE A 1 135 ? 13.923 -7.994 -5.706 1.00 86.62 135 ILE A O 1
ATOM 1070 N N . LYS A 1 136 ? 14.229 -5.853 -5.100 1.00 87.12 136 LYS A N 1
ATOM 1071 C CA . LYS A 1 136 ? 15.452 -6.114 -4.316 1.00 87.12 136 LYS A CA 1
ATOM 1072 C C . LYS A 1 136 ? 15.221 -7.072 -3.145 1.00 87.12 136 LYS A C 1
ATOM 1074 O O . LYS A 1 136 ? 16.136 -7.802 -2.788 1.00 87.12 136 LYS A O 1
ATOM 1079 N N . ASN A 1 137 ? 14.019 -7.065 -2.573 1.00 84.12 137 ASN A N 1
ATOM 1080 C CA . ASN A 1 137 ? 13.617 -7.925 -1.458 1.00 84.12 137 ASN A CA 1
ATOM 1081 C C . ASN A 1 137 ? 12.627 -9.014 -1.898 1.00 84.12 137 ASN A C 1
ATOM 1083 O O . ASN A 1 137 ? 11.825 -9.489 -1.091 1.00 84.12 137 ASN A O 1
ATOM 1087 N N . ALA A 1 138 ? 12.643 -9.404 -3.179 1.00 85.25 138 ALA A N 1
ATOM 1088 C CA . ALA A 1 138 ? 11.640 -10.315 -3.723 1.00 85.25 138 ALA A CA 1
ATOM 1089 C C . ALA A 1 138 ? 11.650 -11.672 -3.007 1.00 85.25 138 ALA A C 1
ATOM 1091 O O . ALA A 1 138 ? 10.619 -12.322 -2.899 1.00 85.25 138 ALA A O 1
ATOM 1092 N N . ASP A 1 139 ? 12.791 -12.091 -2.457 1.00 83.56 139 ASP A N 1
ATOM 1093 C CA . ASP A 1 139 ? 12.945 -13.325 -1.683 1.00 83.56 139 ASP A CA 1
ATOM 1094 C C . ASP A 1 139 ? 12.121 -13.366 -0.388 1.00 83.56 139 ASP A C 1
ATOM 1096 O O . ASP A 1 139 ? 11.795 -14.466 0.087 1.00 83.56 139 ASP A O 1
ATOM 1100 N N . GLN A 1 140 ? 11.768 -12.190 0.139 1.00 83.25 140 GLN A N 1
ATOM 1101 C CA . GLN A 1 140 ? 10.908 -11.994 1.305 1.00 83.25 140 GLN A CA 1
ATOM 1102 C C . GLN A 1 140 ? 9.420 -11.959 0.940 1.00 83.25 140 GLN A C 1
ATOM 1104 O O . GLN A 1 140 ? 8.588 -12.068 1.834 1.00 83.25 140 GLN A O 1
ATOM 1109 N N . LEU A 1 141 ? 9.077 -11.839 -0.345 1.00 81.06 141 LEU A N 1
ATOM 1110 C CA . LEU A 1 141 ? 7.690 -11.845 -0.795 1.00 81.06 141 LEU A CA 1
ATOM 1111 C C . LEU A 1 141 ? 7.149 -13.275 -0.908 1.00 81.06 141 LEU A C 1
ATOM 1113 O O . LEU A 1 141 ? 7.879 -14.239 -1.187 1.00 81.06 141 LEU A O 1
ATOM 1117 N N . ALA A 1 142 ? 5.837 -13.394 -0.710 1.00 81.62 142 ALA A N 1
ATOM 1118 C CA . ALA A 1 142 ? 5.098 -14.611 -1.001 1.00 81.62 142 ALA A CA 1
ATOM 1119 C C . ALA A 1 142 ? 5.149 -14.916 -2.509 1.00 81.62 142 ALA A C 1
ATOM 1121 O O . ALA A 1 142 ? 5.075 -13.993 -3.331 1.00 81.62 142 ALA A O 1
ATOM 1122 N N . PRO A 1 143 ? 5.294 -16.191 -2.905 1.00 84.00 143 PRO A N 1
ATOM 1123 C CA . PRO A 1 143 ? 5.388 -16.552 -4.313 1.00 84.00 143 PRO A CA 1
ATOM 1124 C C . PRO A 1 143 ? 4.119 -16.169 -5.091 1.00 84.00 143 PRO A C 1
ATOM 1126 O O . PRO A 1 143 ? 4.223 -15.802 -6.261 1.00 84.00 143 PRO A O 1
ATOM 1129 N N . GLU A 1 144 ? 2.953 -16.160 -4.442 1.00 82.25 144 GLU A N 1
ATOM 1130 C CA . GLU A 1 144 ? 1.675 -15.700 -4.989 1.00 82.25 144 GLU A CA 1
ATOM 1131 C C . GLU A 1 144 ? 1.770 -14.238 -5.426 1.00 82.25 144 GLU A C 1
ATOM 1133 O O . GLU A 1 144 ? 1.400 -13.906 -6.547 1.00 82.25 144 GLU A O 1
ATOM 1138 N N . VAL A 1 145 ? 2.340 -13.369 -4.586 1.00 82.69 145 VAL A N 1
ATOM 1139 C CA . VAL A 1 145 ? 2.510 -11.936 -4.878 1.00 82.69 145 VAL A CA 1
ATOM 1140 C C . VAL A 1 145 ? 3.432 -11.741 -6.074 1.00 82.69 145 VAL A C 1
ATOM 1142 O O . VAL A 1 145 ? 3.132 -10.961 -6.974 1.00 82.69 145 VAL A O 1
ATOM 1145 N N . ILE A 1 146 ? 4.539 -12.483 -6.121 1.00 86.88 146 ILE A N 1
ATOM 1146 C CA . ILE A 1 146 ? 5.495 -12.415 -7.231 1.00 86.88 146 ILE A CA 1
ATOM 1147 C C . ILE A 1 146 ? 4.833 -12.868 -8.537 1.00 86.88 146 ILE A C 1
ATOM 1149 O O . ILE A 1 146 ? 4.955 -12.192 -9.560 1.00 86.88 146 ILE A O 1
ATOM 1153 N N . ALA A 1 147 ? 4.118 -13.994 -8.509 1.00 86.19 147 ALA A N 1
ATOM 1154 C CA . ALA A 1 147 ? 3.395 -14.509 -9.666 1.00 86.19 147 ALA A CA 1
ATOM 1155 C C . ALA A 1 147 ? 2.337 -13.511 -10.147 1.00 86.19 147 ALA A C 1
ATOM 1157 O O . ALA A 1 147 ? 2.193 -13.276 -11.347 1.00 86.19 147 ALA A O 1
ATOM 1158 N N . ALA A 1 148 ? 1.639 -12.878 -9.212 1.00 82.81 148 ALA A N 1
ATOM 1159 C CA . ALA A 1 148 ? 0.565 -11.965 -9.528 1.00 82.81 148 ALA A CA 1
ATOM 1160 C C . ALA A 1 148 ? 1.076 -10.606 -10.048 1.00 82.81 148 ALA A C 1
ATOM 1162 O O . ALA A 1 148 ? 0.522 -10.076 -11.010 1.00 82.81 148 ALA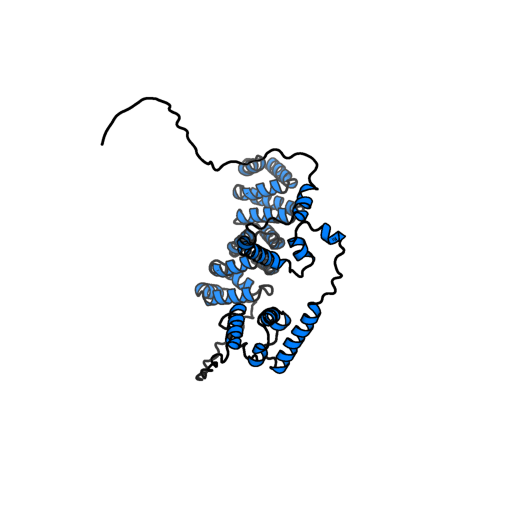 A O 1
ATOM 1163 N N . LEU A 1 149 ? 2.208 -10.102 -9.536 1.00 85.50 149 LEU A N 1
ATOM 1164 C CA . LEU A 1 149 ? 2.926 -8.963 -10.126 1.00 85.50 149 LEU A CA 1
ATOM 1165 C C . LEU A 1 149 ? 3.356 -9.259 -11.569 1.00 85.50 149 LEU A C 1
ATOM 1167 O O . LEU A 1 149 ? 3.169 -8.430 -12.456 1.00 85.50 149 LEU A O 1
ATOM 1171 N N . LEU A 1 150 ? 3.883 -10.458 -11.838 1.00 87.88 150 LEU A N 1
ATOM 1172 C CA . LEU A 1 150 ? 4.227 -10.884 -13.200 1.00 87.88 150 LEU A CA 1
ATOM 1173 C C . LEU A 1 150 ? 2.996 -11.049 -14.105 1.00 87.88 150 LEU A C 1
ATOM 1175 O O . LEU A 1 150 ? 3.106 -10.889 -15.324 1.00 87.88 150 LEU A O 1
ATOM 1179 N N . ALA A 1 151 ? 1.834 -11.374 -13.543 1.00 86.44 151 ALA A N 1
ATOM 1180 C CA . ALA A 1 151 ? 0.582 -11.479 -14.283 1.00 86.44 151 ALA A CA 1
ATOM 1181 C C . ALA A 1 151 ? -0.038 -10.106 -14.596 1.00 86.44 151 ALA A C 1
ATOM 1183 O O . ALA A 1 151 ? -0.734 -9.975 -15.603 1.00 86.44 151 ALA A O 1
ATOM 1184 N N . SER A 1 152 ? 0.234 -9.087 -13.773 1.00 84.88 152 SER A N 1
ATOM 1185 C CA . SER A 1 152 ? -0.332 -7.744 -13.937 1.00 84.88 152 SER A CA 1
ATOM 1186 C C . SER A 1 152 ? 0.099 -7.109 -15.261 1.00 84.88 152 SER A C 1
ATOM 1188 O O . SER A 1 152 ? 1.291 -6.952 -15.544 1.00 84.88 152 SER A O 1
ATOM 1190 N N . LYS A 1 153 ? -0.883 -6.740 -16.089 1.00 86.38 153 LYS A N 1
ATOM 1191 C CA . LYS A 1 153 ? -0.657 -6.068 -17.380 1.00 86.38 153 LYS A CA 1
ATOM 1192 C C . LYS A 1 153 ? -0.124 -4.650 -17.199 1.00 86.38 153 LYS A C 1
ATOM 1194 O O . LYS A 1 153 ? 0.598 -4.168 -18.066 1.00 86.38 153 LYS A O 1
ATOM 1199 N N . ASP A 1 154 ? -0.428 -4.050 -16.057 1.00 86.81 154 ASP A N 1
ATOM 1200 C CA . ASP A 1 154 ? -0.140 -2.653 -15.751 1.00 86.81 154 ASP A CA 1
ATOM 1201 C C . ASP A 1 154 ? 1.234 -2.471 -15.083 1.00 86.81 154 ASP A C 1
ATOM 1203 O O . ASP A 1 154 ? 1.675 -1.352 -14.830 1.00 86.81 154 ASP A O 1
ATOM 1207 N N . LEU A 1 155 ? 1.965 -3.569 -14.842 1.00 86.69 155 LEU A N 1
ATOM 1208 C CA . LEU A 1 155 ? 3.338 -3.511 -14.349 1.00 86.69 155 LEU A CA 1
ATOM 1209 C C . LEU A 1 155 ? 4.272 -2.907 -15.422 1.00 86.69 155 LEU A C 1
ATOM 1211 O O . LEU A 1 155 ? 4.405 -3.498 -16.503 1.00 86.69 155 LEU A O 1
ATOM 1215 N N . PRO A 1 156 ? 5.007 -1.813 -15.127 1.00 89.62 156 PRO A N 1
ATOM 1216 C CA . PRO A 1 156 ? 5.903 -1.187 -16.095 1.00 89.62 156 PRO A CA 1
ATOM 1217 C C . PRO A 1 156 ? 6.919 -2.185 -16.690 1.00 89.62 156 PRO A C 1
ATOM 1219 O O . PRO A 1 156 ? 7.541 -2.938 -15.930 1.00 89.62 156 PRO A O 1
ATOM 1222 N N . PRO A 1 157 ? 7.173 -2.182 -18.017 1.00 89.62 157 PRO A N 1
ATOM 1223 C CA . PRO A 1 157 ? 8.037 -3.174 -18.668 1.00 89.62 157 PRO A CA 1
ATOM 1224 C C . PRO A 1 157 ? 9.445 -3.266 -18.069 1.00 89.62 157 PRO A C 1
ATOM 1226 O O . PRO A 1 157 ? 9.970 -4.362 -17.877 1.00 89.62 157 PRO A O 1
ATOM 1229 N N . ALA A 1 158 ? 10.031 -2.124 -17.697 1.00 90.94 158 ALA A N 1
ATOM 1230 C CA . ALA A 1 158 ? 11.344 -2.069 -17.057 1.00 90.94 158 ALA A CA 1
ATOM 1231 C C . ALA A 1 158 ? 11.360 -2.773 -15.686 1.00 90.94 158 ALA A C 1
ATOM 1233 O O . ALA A 1 158 ? 12.324 -3.456 -15.342 1.00 90.94 158 ALA A O 1
ATOM 1234 N N . ILE A 1 159 ? 10.282 -2.638 -14.910 1.00 92.50 159 ILE A N 1
ATOM 1235 C CA . ILE A 1 159 ? 10.120 -3.279 -13.599 1.00 92.50 159 ILE A CA 1
ATOM 1236 C C . ILE A 1 159 ? 9.889 -4.778 -13.773 1.00 92.50 159 ILE A C 1
ATOM 1238 O O . ILE A 1 159 ? 10.544 -5.580 -13.109 1.00 92.50 159 ILE A O 1
ATOM 1242 N N . ARG A 1 160 ? 9.050 -5.168 -14.737 1.00 93.12 160 ARG A N 1
ATOM 1243 C CA . ARG A 1 160 ? 8.840 -6.570 -15.121 1.00 93.12 160 ARG A CA 1
ATOM 1244 C C . ARG A 1 160 ? 10.152 -7.260 -15.504 1.00 93.12 160 ARG A C 1
ATOM 1246 O O . ARG A 1 160 ? 10.426 -8.362 -15.032 1.00 93.12 160 ARG A O 1
ATOM 1253 N N . GLU A 1 161 ? 10.985 -6.621 -16.323 1.00 93.25 161 GLU A N 1
ATOM 1254 C CA . GLU A 1 161 ? 12.277 -7.180 -16.735 1.00 93.25 161 GLU A CA 1
ATOM 1255 C C . GLU A 1 161 ? 13.248 -7.316 -15.551 1.00 93.25 161 GLU A C 1
ATOM 1257 O O . GLU A 1 161 ? 13.889 -8.358 -15.393 1.00 93.25 161 GLU A O 1
ATOM 1262 N N . LYS A 1 162 ? 13.330 -6.297 -14.682 1.00 94.06 162 LYS A N 1
ATOM 1263 C CA . LYS A 1 162 ? 14.138 -6.351 -13.452 1.00 94.06 162 LYS A CA 1
ATOM 1264 C C . LYS A 1 162 ? 13.685 -7.488 -12.530 1.00 94.06 162 LYS A C 1
ATOM 1266 O O . LYS A 1 162 ? 14.531 -8.245 -12.058 1.00 94.06 162 LYS A O 1
ATOM 1271 N N . LEU A 1 163 ? 12.376 -7.659 -12.334 1.00 92.12 163 LEU A N 1
ATOM 1272 C CA . LEU A 1 163 ? 11.816 -8.747 -11.529 1.00 92.12 163 LEU A CA 1
ATOM 1273 C C . LEU A 1 163 ? 12.176 -10.123 -12.110 1.00 92.12 163 LEU A C 1
ATOM 1275 O O . LEU A 1 163 ? 12.642 -10.998 -11.384 1.00 92.12 163 LEU A O 1
ATOM 1279 N N . LEU A 1 164 ? 12.045 -10.309 -13.428 1.00 92.88 164 LEU A N 1
ATOM 1280 C CA . LEU A 1 164 ? 12.439 -11.553 -14.101 1.00 92.88 164 LEU A CA 1
ATOM 1281 C C . LEU A 1 164 ? 13.943 -11.841 -13.982 1.00 92.88 164 LEU A C 1
ATOM 1283 O O . LEU A 1 164 ? 14.336 -12.998 -13.802 1.00 92.88 164 LEU A O 1
ATOM 1287 N N . LYS A 1 165 ? 14.800 -10.816 -14.078 1.00 93.75 165 LYS A N 1
ATOM 1288 C CA . LYS A 1 165 ? 16.249 -10.961 -13.861 1.00 93.75 165 LYS A CA 1
ATOM 1289 C C . LYS A 1 165 ? 16.548 -11.415 -12.434 1.00 93.75 165 LYS A C 1
ATOM 1291 O O . LYS A 1 165 ? 17.320 -12.358 -12.259 1.00 93.75 165 LYS A O 1
ATOM 1296 N N . GLU A 1 166 ? 15.903 -10.810 -11.439 1.00 92.81 166 GLU A N 1
ATOM 1297 C CA . GLU A 1 166 ? 16.110 -11.164 -10.033 1.00 92.81 166 GLU A CA 1
ATOM 1298 C C . GLU A 1 166 ? 15.632 -12.592 -9.723 1.00 92.81 166 GLU A C 1
ATOM 1300 O O . GLU A 1 166 ? 16.358 -13.370 -9.106 1.00 92.81 166 GLU A O 1
ATOM 1305 N N . ILE A 1 167 ? 14.473 -12.999 -10.254 1.00 92.19 167 ILE A N 1
ATOM 1306 C CA . ILE A 1 167 ? 13.966 -14.378 -10.138 1.00 92.19 167 ILE A CA 1
ATOM 1307 C C . ILE A 1 167 ? 14.945 -15.389 -10.750 1.00 92.19 167 ILE A C 1
ATOM 1309 O O . ILE A 1 167 ? 15.184 -16.452 -10.179 1.00 92.19 167 ILE A O 1
ATOM 1313 N N . ASN A 1 168 ? 15.530 -15.076 -11.909 1.00 91.00 168 ASN A N 1
ATOM 1314 C CA . ASN A 1 168 ? 16.494 -15.966 -12.557 1.00 91.00 168 ASN A CA 1
ATOM 1315 C C . ASN A 1 168 ? 17.827 -16.049 -11.806 1.00 91.00 168 ASN A C 1
ATOM 1317 O O . ASN A 1 168 ? 18.457 -17.108 -11.805 1.00 91.00 168 ASN A O 1
ATOM 1321 N N . LYS A 1 169 ? 18.246 -14.955 -11.163 1.00 94.25 169 LYS A N 1
ATOM 1322 C CA . LYS A 1 169 ? 19.456 -14.892 -10.338 1.00 94.25 169 LYS A CA 1
ATOM 1323 C C . LYS A 1 169 ? 19.282 -15.646 -9.016 1.00 94.25 169 LYS A C 1
ATOM 1325 O O . LYS A 1 169 ? 20.222 -16.279 -8.537 1.00 94.25 169 LYS A O 1
ATOM 1330 N N . ASN A 1 170 ? 18.086 -15.612 -8.434 1.00 91.00 170 ASN A N 1
ATOM 1331 C CA . ASN A 1 170 ? 17.808 -16.185 -7.127 1.00 91.00 170 ASN A CA 1
ATOM 1332 C C . ASN A 1 170 ? 17.205 -17.599 -7.235 1.00 91.00 170 ASN A C 1
ATOM 1334 O O . ASN A 1 170 ? 16.001 -17.787 -7.419 1.00 91.00 170 ASN A O 1
ATOM 1338 N N . LYS A 1 171 ? 18.047 -18.625 -7.048 1.00 92.00 171 LYS A N 1
ATOM 1339 C CA . LYS A 1 171 ? 17.629 -20.041 -7.082 1.00 92.00 171 LYS A CA 1
ATOM 1340 C C . LYS A 1 171 ? 16.472 -20.340 -6.116 1.00 92.00 171 LYS A C 1
ATOM 1342 O O . LYS A 1 171 ? 15.581 -21.102 -6.476 1.00 92.00 171 LYS A O 1
ATOM 1347 N N . LYS A 1 172 ? 16.455 -19.729 -4.924 1.00 89.69 172 LYS A N 1
ATOM 1348 C CA . LYS A 1 172 ? 15.400 -19.931 -3.914 1.00 89.69 172 LYS A CA 1
ATOM 1349 C C . LYS A 1 172 ? 14.053 -19.401 -4.405 1.00 89.69 172 LYS A C 1
ATOM 1351 O O . LYS A 1 172 ? 13.050 -20.084 -4.242 1.00 89.69 172 LYS A O 1
ATOM 1356 N N . LEU A 1 173 ? 14.034 -18.231 -5.048 1.00 87.75 173 LEU A N 1
ATOM 1357 C CA . LEU A 1 173 ? 12.825 -17.678 -5.671 1.00 87.75 173 LEU A CA 1
ATOM 1358 C C . LEU A 1 173 ? 12.306 -18.557 -6.802 1.00 87.75 173 LEU A C 1
ATOM 1360 O O . LEU A 1 173 ? 11.111 -18.823 -6.886 1.00 87.75 173 LEU A O 1
ATOM 1364 N N . LYS A 1 174 ? 13.215 -19.046 -7.646 1.00 89.56 174 LYS A N 1
ATOM 1365 C CA . LYS A 1 174 ? 12.860 -19.937 -8.747 1.00 89.56 174 LYS A CA 1
ATOM 1366 C C . LYS A 1 174 ? 12.229 -21.239 -8.253 1.00 89.56 174 LYS A C 1
ATOM 1368 O O . LYS A 1 174 ? 11.266 -21.696 -8.853 1.00 89.56 174 LYS A O 1
ATOM 1373 N N . GLU A 1 175 ? 12.746 -21.825 -7.174 1.00 89.88 175 GLU A N 1
ATOM 1374 C CA . GLU A 1 175 ? 12.144 -23.009 -6.545 1.00 89.88 175 GLU A CA 1
ATOM 1375 C C . GLU A 1 175 ? 10.798 -22.682 -5.873 1.00 89.88 175 GLU A C 1
ATOM 1377 O O . GLU A 1 175 ? 9.828 -23.392 -6.118 1.00 89.88 175 GLU A O 1
ATOM 1382 N N . LYS A 1 176 ? 10.691 -21.561 -5.138 1.00 87.56 176 LYS A N 1
ATOM 1383 C CA . LYS A 1 176 ? 9.422 -21.087 -4.543 1.00 87.56 176 LYS A CA 1
ATOM 1384 C C . LYS A 1 176 ? 8.307 -20.895 -5.583 1.00 87.56 176 LYS A C 1
ATOM 1386 O O . LYS A 1 176 ? 7.152 -21.204 -5.319 1.00 87.56 176 LYS A O 1
ATOM 1391 N N . LEU A 1 177 ? 8.642 -20.383 -6.768 1.00 87.69 177 LEU A N 1
ATOM 1392 C CA . LEU A 1 177 ? 7.678 -20.196 -7.858 1.00 87.69 177 LEU A CA 1
ATOM 1393 C C . LEU A 1 177 ? 7.307 -21.510 -8.562 1.00 87.69 177 LEU A C 1
ATOM 1395 O O . LEU A 1 177 ? 6.218 -21.609 -9.116 1.00 87.69 177 LEU A O 1
ATOM 1399 N N . LYS A 1 178 ? 8.186 -22.521 -8.552 1.00 87.25 178 LYS A N 1
ATOM 1400 C CA . LYS A 1 178 ? 7.877 -23.854 -9.099 1.00 87.25 178 LYS A CA 1
ATOM 1401 C C . LYS A 1 178 ? 6.940 -24.656 -8.201 1.00 87.25 178 LYS A C 1
ATOM 1403 O O . LYS A 1 178 ? 6.234 -25.513 -8.717 1.00 87.25 178 LYS A O 1
ATOM 1408 N N . SER A 1 179 ? 6.965 -24.412 -6.890 1.00 84.00 179 SER A N 1
ATOM 1409 C CA . SER A 1 179 ? 6.091 -25.087 -5.924 1.00 84.00 179 SER A CA 1
ATOM 1410 C C . SER A 1 179 ? 4.657 -24.548 -5.895 1.00 84.00 179 SER A C 1
ATOM 1412 O O . SER A 1 179 ? 3.823 -25.137 -5.220 1.00 84.00 179 SER A O 1
ATOM 1414 N N . LEU A 1 180 ? 4.359 -23.450 -6.600 1.00 81.25 180 LEU A N 1
ATOM 1415 C CA . LEU A 1 180 ? 2.987 -22.965 -6.767 1.00 81.25 180 LEU A CA 1
ATOM 1416 C C . LEU A 1 180 ? 2.196 -23.919 -7.665 1.00 81.25 180 LEU A C 1
ATOM 1418 O O . LEU A 1 180 ? 2.590 -24.171 -8.807 1.00 81.25 180 LEU A O 1
ATOM 1422 N N . ASP A 1 181 ? 1.069 -24.414 -7.151 1.00 61.59 181 ASP A N 1
ATOM 1423 C CA . ASP A 1 181 ? 0.193 -25.341 -7.863 1.00 61.59 181 ASP A CA 1
ATOM 1424 C C . ASP A 1 181 ? -0.238 -24.778 -9.232 1.00 61.59 181 ASP A C 1
ATOM 1426 O O . ASP A 1 181 ? -0.608 -23.599 -9.337 1.00 61.59 181 ASP A O 1
ATOM 1430 N N . PRO A 1 182 ? -0.279 -25.613 -10.290 1.00 53.91 182 PRO A N 1
ATOM 1431 C CA . PRO A 1 182 ? -0.637 -25.191 -11.645 1.00 53.91 182 PRO A CA 1
ATOM 1432 C C . PRO A 1 182 ? -2.052 -24.596 -11.764 1.00 53.91 182 PRO A C 1
ATOM 1434 O O . PRO A 1 182 ? -2.337 -23.909 -12.739 1.00 53.91 182 PRO A O 1
ATOM 1437 N N . LEU A 1 183 ? -2.920 -24.769 -10.760 1.00 39.09 183 LEU A N 1
ATOM 1438 C CA . LEU A 1 183 ? -4.242 -24.130 -10.681 1.00 39.09 183 LEU A CA 1
ATOM 1439 C C . LEU A 1 183 ? -4.188 -22.604 -10.461 1.00 39.09 183 LEU A C 1
ATOM 1441 O O . LEU A 1 183 ? -5.152 -21.913 -10.775 1.00 39.09 183 LEU A O 1
ATOM 1445 N N . THR A 1 184 ? -3.060 -22.059 -9.993 1.00 48.03 184 THR A N 1
ATOM 1446 C CA . THR A 1 184 ? -2.818 -20.600 -9.932 1.00 48.03 184 THR A CA 1
ATOM 1447 C C . THR A 1 184 ? -2.152 -20.051 -11.199 1.00 48.03 184 THR A C 1
ATOM 1449 O O . THR A 1 184 ? -2.087 -18.836 -11.401 1.00 48.03 184 THR A O 1
ATOM 1452 N N . GLN A 1 185 ? -1.720 -20.925 -12.117 1.00 45.28 185 GLN A N 1
ATOM 1453 C CA . GLN A 1 185 ? -1.137 -20.553 -13.405 1.00 45.28 185 GLN A CA 1
ATOM 1454 C C . GLN A 1 185 ? -2.226 -20.254 -14.448 1.00 45.28 185 GLN A C 1
ATOM 1456 O O . GLN A 1 185 ? -2.276 -20.845 -15.522 1.00 45.28 185 GLN A O 1
ATOM 1461 N N . GLY A 1 186 ? -3.040 -19.228 -14.187 1.00 40.62 186 GLY A N 1
ATOM 1462 C CA . GLY A 1 186 ? -3.723 -18.479 -15.253 1.00 40.62 186 GLY A CA 1
ATOM 1463 C C . GLY A 1 186 ? -2.744 -17.714 -16.163 1.00 40.62 186 GLY A C 1
ATOM 1464 O O . GLY A 1 186 ? -3.149 -17.078 -17.130 1.00 40.62 186 GLY A O 1
ATOM 1465 N N . VAL A 1 187 ? -1.440 -17.791 -15.878 1.00 45.06 187 VAL A N 1
ATOM 1466 C CA . VAL A 1 187 ? -0.340 -17.255 -16.686 1.00 45.06 187 VAL A CA 1
ATOM 1467 C C . VAL A 1 187 ? 0.205 -18.348 -17.618 1.00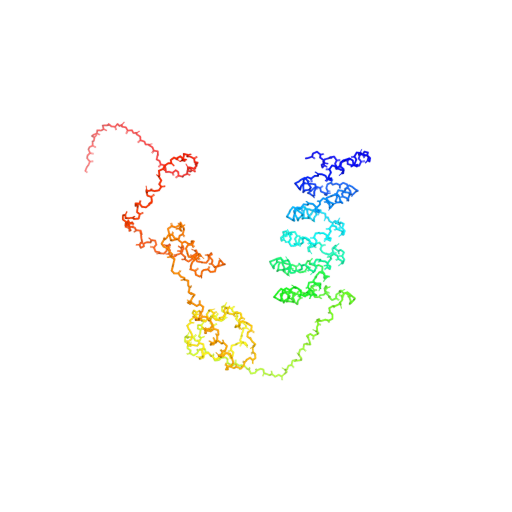 45.06 187 VAL A C 1
ATOM 1469 O O . VAL A 1 187 ? 1.399 -18.648 -17.635 1.00 45.06 187 VAL A O 1
ATOM 1472 N N . GLN A 1 188 ? -0.657 -18.950 -18.442 1.00 36.25 188 GLN A N 1
ATOM 1473 C CA . GLN A 1 188 ? -0.203 -19.645 -19.654 1.00 36.25 188 GLN A CA 1
ATOM 1474 C C . GLN A 1 188 ? 0.225 -18.591 -20.685 1.00 36.25 188 GLN A C 1
ATOM 1476 O O . GLN A 1 188 ? -0.473 -18.268 -21.636 1.00 36.25 188 GLN A O 1
ATOM 1481 N N . GLY A 1 189 ? 1.376 -17.983 -20.420 1.00 37.59 189 GLY A N 1
ATOM 1482 C CA . GLY A 1 189 ? 1.965 -16.919 -21.231 1.00 37.59 189 GLY A CA 1
ATOM 1483 C C . GLY A 1 189 ? 3.453 -16.708 -20.968 1.00 37.59 189 GLY A C 1
ATOM 1484 O O . GLY A 1 189 ? 4.108 -15.986 -21.715 1.00 37.59 189 GLY A O 1
ATOM 1485 N N . VAL A 1 190 ? 4.036 -17.393 -19.976 1.00 40.47 190 VAL A N 1
ATOM 1486 C CA . VAL A 1 190 ? 5.483 -17.626 -19.963 1.00 40.47 190 VAL A CA 1
ATOM 1487 C C . VAL A 1 190 ? 5.744 -18.731 -20.977 1.00 40.47 190 VAL A C 1
ATOM 1489 O O . VAL A 1 190 ? 5.926 -19.900 -20.634 1.00 40.47 190 VAL A O 1
ATOM 1492 N N . GLY A 1 191 ? 5.675 -18.368 -22.261 1.00 32.81 191 GLY A N 1
ATOM 1493 C CA . GLY A 1 191 ? 6.156 -19.220 -23.331 1.00 32.81 191 GLY A CA 1
ATOM 1494 C C . GLY A 1 191 ? 7.520 -19.739 -22.909 1.00 32.81 191 GLY A C 1
ATOM 1495 O O . GLY A 1 191 ? 8.377 -18.959 -22.485 1.00 32.81 191 GLY A O 1
ATOM 1496 N N . LYS A 1 192 ? 7.691 -21.065 -22.954 1.00 31.33 192 LYS A N 1
ATOM 1497 C CA . LYS A 1 192 ? 9.005 -21.690 -22.865 1.00 31.33 192 LYS A CA 1
ATOM 1498 C C . LYS A 1 192 ? 9.908 -20.879 -23.786 1.00 31.33 192 LYS A C 1
ATOM 1500 O O . LYS A 1 192 ? 9.799 -20.995 -25.005 1.00 31.33 192 LYS A O 1
ATOM 1505 N N . VAL A 1 193 ? 10.794 -20.066 -23.216 1.00 35.97 193 VAL A N 1
ATOM 1506 C CA . VAL A 1 193 ? 12.003 -19.672 -23.919 1.00 35.97 193 VAL A CA 1
ATOM 1507 C C . VAL A 1 193 ? 12.723 -20.997 -24.076 1.00 35.97 193 VAL A C 1
ATOM 1509 O O . VAL A 1 193 ? 13.384 -21.473 -23.153 1.00 35.97 193 VAL A O 1
ATOM 1512 N N . GLN A 1 194 ? 12.454 -21.674 -25.196 1.00 29.28 194 GLN A N 1
ATOM 1513 C CA . GLN A 1 194 ? 13.229 -22.821 -25.616 1.00 29.28 194 GLN A CA 1
ATOM 1514 C C . GLN A 1 194 ? 14.685 -22.378 -25.487 1.00 29.28 194 GLN A C 1
ATOM 1516 O O . GLN A 1 194 ? 15.036 -21.329 -26.043 1.00 29.28 194 GLN A O 1
ATOM 1521 N N . PRO A 1 195 ? 15.533 -23.105 -24.742 1.00 32.84 195 PRO A N 1
ATOM 1522 C CA . PRO A 1 195 ? 16.956 -22.916 -24.907 1.00 32.84 195 PRO A CA 1
ATOM 1523 C C . PRO A 1 195 ? 17.205 -23.190 -26.386 1.00 32.84 195 PRO A C 1
ATOM 1525 O O . PRO A 1 195 ? 17.056 -24.327 -26.835 1.00 32.84 195 PRO A O 1
ATOM 1528 N N . LYS A 1 196 ? 17.469 -22.134 -27.170 1.00 30.94 196 LYS A N 1
ATOM 1529 C CA . LYS A 1 196 ? 17.914 -22.295 -28.550 1.00 30.94 196 LYS A CA 1
ATOM 1530 C C . LYS A 1 196 ? 19.055 -23.296 -28.479 1.00 30.94 196 LYS A C 1
ATOM 1532 O O . LYS A 1 196 ? 20.022 -23.072 -27.745 1.00 30.94 196 LYS A O 1
ATOM 1537 N N . ALA A 1 197 ? 18.881 -24.417 -29.175 1.00 34.38 197 ALA A N 1
ATOM 1538 C CA . ALA A 1 197 ? 19.938 -25.379 -29.396 1.00 34.38 197 ALA A CA 1
ATOM 1539 C C . ALA A 1 197 ? 21.202 -24.597 -29.755 1.00 34.38 197 ALA A C 1
ATOM 1541 O O . ALA A 1 197 ? 21.136 -23.655 -30.552 1.00 34.38 197 ALA A O 1
ATOM 1542 N N . LYS A 1 198 ? 22.320 -24.941 -29.107 1.00 37.53 198 LYS A N 1
ATOM 1543 C CA . LYS A 1 198 ? 23.634 -24.425 -29.482 1.00 37.53 198 LYS A CA 1
ATOM 1544 C C . LYS A 1 198 ? 23.748 -24.544 -31.005 1.00 37.53 198 LYS A C 1
ATOM 1546 O O . LYS A 1 198 ? 23.688 -25.667 -31.503 1.00 37.53 198 LYS A O 1
ATOM 1551 N N . PRO A 1 199 ? 23.904 -23.442 -31.753 1.00 34.22 199 PRO A N 1
ATOM 1552 C CA . PRO A 1 199 ? 24.482 -23.570 -33.064 1.00 34.22 199 PRO A CA 1
ATOM 1553 C C . PRO A 1 199 ? 25.959 -23.851 -32.807 1.00 34.22 199 PRO A C 1
ATOM 1555 O O . PRO A 1 199 ? 26.694 -22.977 -32.339 1.00 34.22 199 PRO A O 1
ATOM 1558 N N . ASP A 1 200 ? 26.387 -25.080 -33.080 1.00 43.69 200 ASP A N 1
ATOM 1559 C CA . ASP A 1 200 ? 27.778 -25.349 -33.424 1.00 43.69 200 ASP A CA 1
ATOM 1560 C C . ASP A 1 200 ? 28.073 -24.607 -34.730 1.00 43.69 200 ASP A C 1
ATOM 1562 O O . ASP A 1 200 ? 28.029 -25.135 -35.834 1.00 43.69 200 ASP A O 1
ATOM 1566 N N . ALA A 1 201 ? 28.301 -23.310 -34.590 1.00 42.28 201 ALA A N 1
ATOM 1567 C CA . ALA A 1 201 ? 28.811 -22.438 -35.617 1.00 42.28 201 ALA A CA 1
ATOM 1568 C C . ALA A 1 201 ? 29.672 -21.415 -34.890 1.00 42.28 201 ALA A C 1
ATOM 1570 O O . ALA A 1 201 ? 29.177 -20.587 -34.121 1.00 42.28 201 ALA A O 1
ATOM 1571 N N . LYS A 1 202 ? 30.986 -21.506 -35.111 1.00 42.59 202 LYS A N 1
ATOM 1572 C CA . LYS A 1 202 ? 31.940 -20.437 -34.819 1.00 42.59 202 LYS A CA 1
ATOM 1573 C C . LYS A 1 202 ? 31.311 -19.116 -35.271 1.00 42.59 202 LYS A C 1
ATOM 1575 O O . LYS A 1 202 ? 31.226 -18.866 -36.470 1.00 42.59 202 LYS A O 1
ATOM 1580 N N . LYS A 1 203 ? 30.864 -18.281 -34.325 1.00 38.00 203 LYS A N 1
ATOM 1581 C CA . LYS A 1 203 ? 30.559 -16.879 -34.617 1.00 38.00 203 LYS A CA 1
ATOM 1582 C C . LYS A 1 203 ? 31.827 -16.291 -35.243 1.00 38.00 203 LYS A C 1
ATOM 1584 O O . LYS A 1 203 ? 32.872 -16.356 -34.585 1.00 38.00 203 LYS A O 1
ATOM 1589 N N . PRO A 1 204 ? 31.783 -15.741 -36.466 1.00 34.72 204 PRO A N 1
ATOM 1590 C CA . PRO A 1 204 ? 32.870 -14.893 -36.909 1.00 34.72 204 PRO A CA 1
ATOM 1591 C C . PRO A 1 204 ? 32.967 -13.759 -35.887 1.00 34.72 204 PRO A C 1
ATOM 1593 O O . PRO A 1 204 ? 31.956 -13.157 -35.516 1.00 34.72 204 PRO A O 1
ATOM 1596 N N . LYS A 1 205 ? 34.171 -13.520 -35.362 1.00 35.47 205 LYS A N 1
ATOM 1597 C CA . LYS A 1 205 ? 34.461 -12.260 -34.683 1.00 35.47 205 LYS A CA 1
ATOM 1598 C C . LYS A 1 205 ? 34.153 -11.176 -35.710 1.00 35.47 205 LYS A C 1
ATOM 1600 O O . LYS A 1 205 ? 34.864 -11.063 -36.702 1.00 35.47 205 LYS A O 1
ATOM 1605 N N . LEU A 1 206 ? 33.049 -10.459 -35.522 1.00 38.69 206 LEU A N 1
ATOM 1606 C CA . LEU A 1 206 ? 32.824 -9.225 -36.248 1.00 38.69 206 LEU A CA 1
ATOM 1607 C C . LEU A 1 206 ? 33.838 -8.247 -35.655 1.00 38.69 206 LEU A C 1
ATOM 1609 O O . LEU A 1 206 ? 33.651 -7.756 -34.540 1.00 38.69 206 LEU A O 1
ATOM 1613 N N . ASP A 1 207 ? 34.967 -8.076 -36.337 1.00 41.47 207 ASP A N 1
ATOM 1614 C CA . ASP A 1 207 ? 35.923 -7.031 -36.004 1.00 41.47 207 ASP A CA 1
ATOM 1615 C C . ASP A 1 207 ? 35.216 -5.698 -36.233 1.00 41.47 207 ASP A C 1
ATOM 1617 O O . ASP A 1 207 ? 35.062 -5.233 -37.361 1.00 41.47 207 ASP A O 1
ATOM 1621 N N . VAL A 1 208 ? 34.722 -5.106 -35.146 1.00 50.44 208 VAL A N 1
ATOM 1622 C CA . VAL A 1 208 ? 34.196 -3.747 -35.171 1.00 50.44 208 VAL A CA 1
ATOM 1623 C C . VAL A 1 208 ? 35.370 -2.845 -35.553 1.00 50.44 208 VAL A C 1
ATOM 1625 O O . VAL A 1 208 ? 36.359 -2.811 -34.807 1.00 50.44 208 VAL A O 1
ATOM 1628 N N . PRO A 1 209 ? 35.314 -2.129 -36.690 1.00 51.53 209 PRO A N 1
ATOM 1629 C CA . PRO A 1 209 ? 36.396 -1.242 -37.076 1.00 51.53 209 PRO A CA 1
ATOM 1630 C C . PRO A 1 209 ? 36.632 -0.230 -35.951 1.00 51.53 209 PRO A C 1
ATOM 1632 O O . PRO A 1 209 ? 35.697 0.352 -35.390 1.00 51.53 209 PRO A O 1
ATOM 1635 N N . LYS A 1 210 ? 37.903 -0.064 -35.569 1.00 57.59 210 LYS A N 1
ATOM 1636 C CA . LYS A 1 210 ? 38.299 0.999 -34.643 1.00 57.59 210 LYS A CA 1
ATOM 1637 C C . LYS A 1 210 ? 37.867 2.341 -35.249 1.00 57.59 210 LYS A C 1
ATOM 1639 O O . LYS A 1 210 ? 38.013 2.494 -36.464 1.00 57.59 210 LYS A O 1
ATOM 1644 N N . PRO A 1 211 ? 37.349 3.280 -34.435 1.00 55.34 211 PRO A N 1
ATOM 1645 C CA . PRO A 1 211 ? 36.908 4.575 -34.934 1.00 55.34 211 PRO A CA 1
ATOM 1646 C C . PRO A 1 211 ? 38.058 5.238 -35.695 1.00 55.34 211 PRO A C 1
ATOM 1648 O O . PRO A 1 211 ? 39.181 5.309 -35.188 1.00 55.34 211 PRO A O 1
ATOM 1651 N N . LYS A 1 212 ? 37.788 5.647 -36.933 1.00 61.06 212 LYS A N 1
ATOM 1652 C CA . LYS A 1 212 ? 38.779 6.194 -37.868 1.00 61.06 212 LYS A CA 1
ATOM 1653 C C . LYS A 1 212 ? 39.001 7.688 -37.642 1.00 61.06 212 LYS A C 1
ATOM 1655 O O . LYS A 1 212 ? 40.038 8.214 -38.037 1.00 61.06 212 LYS A O 1
ATOM 1660 N N . THR A 1 213 ? 38.055 8.366 -36.990 1.00 71.06 213 THR A N 1
ATOM 1661 C CA . THR A 1 213 ? 38.063 9.820 -36.789 1.00 71.06 213 THR A CA 1
ATOM 1662 C C . THR A 1 213 ? 37.714 10.214 -35.349 1.00 71.06 213 THR A C 1
ATOM 1664 O O . THR A 1 213 ? 37.113 9.456 -34.584 1.00 71.06 213 THR A O 1
ATOM 1667 N N . GLY A 1 214 ? 38.103 11.431 -34.952 1.00 70.69 214 GLY A N 1
ATOM 1668 C CA . GLY A 1 214 ? 37.788 11.977 -33.627 1.00 70.69 214 GLY A CA 1
ATOM 1669 C C . GLY A 1 214 ? 36.292 12.231 -33.398 1.00 70.69 214 GLY A C 1
ATOM 1670 O O . GLY A 1 214 ? 35.842 12.176 -32.256 1.00 70.69 214 GLY A O 1
ATOM 1671 N N . SER A 1 215 ? 35.517 12.468 -34.461 1.00 68.88 215 SER A N 1
ATOM 1672 C CA . SER A 1 215 ? 34.058 12.642 -34.410 1.00 68.88 215 SER A CA 1
ATOM 1673 C C . SER A 1 215 ? 33.331 11.320 -34.154 1.00 68.88 215 SER A C 1
ATOM 1675 O O . SER A 1 215 ? 32.458 11.274 -33.292 1.00 68.88 215 SER A O 1
ATOM 1677 N N . GLU A 1 216 ? 33.744 10.219 -34.791 1.00 68.75 216 GLU A N 1
ATOM 1678 C CA . GLU A 1 216 ? 33.171 8.884 -34.548 1.00 68.75 216 GLU A CA 1
ATOM 1679 C C . GLU A 1 216 ? 33.315 8.438 -33.090 1.00 68.75 216 GLU A C 1
ATOM 1681 O O . GLU A 1 216 ? 32.392 7.858 -32.515 1.00 68.75 216 GLU A O 1
ATOM 1686 N N . LYS A 1 217 ? 34.468 8.730 -32.471 1.00 78.56 217 LYS A N 1
ATOM 1687 C CA . LYS A 1 217 ? 34.695 8.426 -31.056 1.00 78.56 217 LYS A CA 1
ATOM 1688 C C . LYS A 1 217 ? 33.736 9.211 -30.158 1.00 78.56 217 LYS A C 1
ATOM 1690 O O . LYS A 1 217 ? 33.130 8.617 -29.277 1.00 78.56 217 LYS A O 1
ATOM 1695 N N . LYS A 1 218 ? 33.553 10.511 -30.413 1.00 77.31 218 LYS A N 1
ATOM 1696 C CA . LYS A 1 218 ? 32.630 11.356 -29.638 1.00 77.31 218 LYS A CA 1
ATOM 1697 C C . LYS A 1 218 ? 31.179 10.897 -29.765 1.00 77.31 218 LYS A C 1
ATOM 1699 O O . LYS A 1 218 ? 30.492 10.804 -28.757 1.00 77.31 218 LYS A O 1
ATOM 1704 N N . ILE A 1 219 ? 30.735 10.548 -30.975 1.00 72.56 219 ILE A N 1
ATOM 1705 C CA . ILE A 1 219 ? 29.380 10.025 -31.216 1.00 72.56 219 ILE A CA 1
ATOM 1706 C C . ILE A 1 219 ? 29.175 8.708 -30.462 1.00 72.56 219 ILE A C 1
ATOM 1708 O O . ILE A 1 219 ? 28.149 8.528 -29.807 1.00 72.56 219 ILE A O 1
ATOM 1712 N N . ARG A 1 220 ? 30.165 7.805 -30.497 1.00 75.00 220 ARG A N 1
ATOM 1713 C CA . ARG A 1 220 ? 30.125 6.552 -29.731 1.00 75.00 220 ARG A CA 1
ATOM 1714 C C . ARG A 1 220 ? 30.085 6.811 -28.224 1.00 75.00 220 ARG A C 1
ATOM 1716 O O . ARG A 1 220 ? 29.249 6.216 -27.556 1.00 75.00 220 ARG A O 1
ATOM 1723 N N . ASP A 1 221 ? 30.925 7.704 -27.705 1.00 77.94 221 ASP A N 1
ATOM 1724 C CA . ASP A 1 221 ? 30.967 8.042 -26.277 1.00 77.94 221 ASP A CA 1
ATOM 1725 C C . ASP A 1 221 ? 29.627 8.648 -25.810 1.00 77.94 221 ASP A C 1
ATOM 1727 O O . ASP A 1 221 ? 29.118 8.289 -24.747 1.00 77.94 221 ASP A O 1
ATOM 1731 N N . LEU A 1 222 ? 29.009 9.513 -26.624 1.00 72.44 222 LEU A N 1
ATOM 1732 C CA . LEU A 1 222 ? 27.691 10.098 -26.360 1.00 72.44 222 LEU A CA 1
ATOM 1733 C C . LEU A 1 222 ? 26.587 9.026 -26.362 1.00 72.44 222 LEU A C 1
ATOM 1735 O O . LEU A 1 222 ? 25.734 8.995 -25.475 1.00 72.44 222 LEU A O 1
ATOM 1739 N N . TYR A 1 223 ? 26.632 8.105 -27.326 1.00 72.25 223 TYR A N 1
ATOM 1740 C CA . TYR A 1 223 ? 25.679 7.003 -27.440 1.00 72.25 223 TYR A CA 1
ATOM 1741 C C . TYR A 1 223 ? 25.814 6.002 -26.282 1.00 72.25 223 TYR A C 1
ATOM 1743 O O . TYR A 1 223 ? 24.816 5.617 -25.675 1.00 72.25 223 TYR A O 1
ATOM 1751 N N . GLU A 1 224 ? 27.042 5.626 -25.913 1.00 77.00 224 GLU A N 1
ATOM 1752 C CA . GLU A 1 224 ? 27.325 4.776 -24.749 1.00 77.00 224 GLU A CA 1
ATOM 1753 C C . GLU A 1 224 ? 26.900 5.449 -23.438 1.00 77.00 224 GLU A C 1
ATOM 1755 O O . GLU A 1 224 ? 26.401 4.780 -22.531 1.00 77.00 224 GLU A O 1
ATOM 1760 N N . LYS A 1 225 ? 27.048 6.775 -23.335 1.00 76.38 225 LYS A N 1
ATOM 1761 C CA . LYS A 1 225 ? 26.595 7.559 -22.180 1.00 76.38 225 LYS A CA 1
ATOM 1762 C C . LYS A 1 225 ? 25.070 7.576 -22.053 1.00 76.38 225 LYS A C 1
ATOM 1764 O O . LYS A 1 225 ? 24.566 7.517 -20.934 1.00 76.38 225 LYS A O 1
ATOM 1769 N N . LEU A 1 226 ? 24.344 7.654 -23.169 1.00 64.12 226 LEU A N 1
ATOM 1770 C CA . LEU A 1 226 ? 22.879 7.715 -23.183 1.00 64.12 226 LEU A CA 1
ATOM 1771 C C . LEU A 1 226 ? 22.216 6.336 -23.058 1.00 64.12 226 LEU A C 1
ATOM 1773 O O . LEU A 1 226 ? 21.176 6.219 -22.412 1.00 64.12 226 LEU A O 1
ATOM 1777 N N . PHE A 1 227 ? 22.808 5.292 -23.644 1.00 68.25 227 PHE A N 1
ATOM 1778 C CA . PHE A 1 227 ? 22.160 3.982 -23.786 1.00 68.25 227 PHE A CA 1
ATOM 1779 C C . PHE A 1 227 ? 22.933 2.807 -23.152 1.00 68.25 227 PHE A C 1
ATOM 1781 O O . PHE A 1 227 ? 22.410 1.694 -23.098 1.00 68.25 227 PHE A O 1
ATOM 1788 N N . GLY A 1 228 ? 24.139 3.032 -22.618 1.00 75.19 228 GLY A N 1
ATOM 1789 C CA . GLY A 1 228 ? 24.990 2.007 -22.000 1.00 75.19 228 GLY A CA 1
ATOM 1790 C C . GLY A 1 228 ? 25.938 1.298 -22.981 1.00 75.19 228 GLY A C 1
ATOM 1791 O O . GLY A 1 228 ? 25.921 1.543 -24.183 1.00 75.19 228 GLY A O 1
ATOM 1792 N N . LYS A 1 229 ? 26.794 0.398 -22.468 1.00 67.69 229 LYS A N 1
ATOM 1793 C CA . LYS A 1 229 ? 27.871 -0.265 -23.244 1.00 67.69 229 LYS A CA 1
ATOM 1794 C C . LYS A 1 229 ? 27.414 -1.434 -24.137 1.00 67.69 229 LYS A C 1
ATOM 1796 O O . LYS A 1 229 ? 28.153 -1.837 -25.029 1.00 67.69 229 LYS A O 1
ATOM 1801 N N . ASP A 1 230 ? 26.211 -1.969 -23.926 1.00 53.28 230 ASP A N 1
ATOM 1802 C CA . ASP A 1 230 ? 25.740 -3.226 -24.548 1.00 53.28 230 ASP A CA 1
ATOM 1803 C C . ASP A 1 230 ? 24.848 -3.034 -25.792 1.00 53.28 230 ASP A C 1
ATOM 1805 O O . ASP A 1 230 ? 24.132 -3.941 -26.214 1.00 53.28 230 ASP A O 1
ATOM 1809 N N . VAL A 1 231 ? 24.885 -1.862 -26.428 1.00 54.75 231 VAL A N 1
ATOM 1810 C CA . VAL A 1 231 ? 23.939 -1.497 -27.504 1.00 54.75 231 VAL A CA 1
ATOM 1811 C C . VAL A 1 231 ? 24.529 -1.664 -28.910 1.00 54.75 231 VAL A C 1
ATOM 1813 O O . VAL A 1 231 ? 24.061 -1.071 -29.881 1.00 54.75 231 VAL A O 1
ATOM 1816 N N . THR A 1 232 ? 25.545 -2.516 -29.045 1.00 52.34 232 THR A N 1
ATOM 1817 C CA . THR A 1 232 ? 26.294 -2.750 -30.293 1.00 52.34 232 THR A CA 1
ATOM 1818 C C . THR A 1 232 ? 25.425 -3.179 -31.481 1.00 52.34 232 THR A C 1
ATOM 1820 O O . THR A 1 232 ? 25.840 -2.996 -32.617 1.00 52.34 232 THR A O 1
ATOM 1823 N N . GLY A 1 233 ? 24.201 -3.670 -31.247 1.00 51.91 233 GLY A N 1
ATOM 1824 C CA . GLY A 1 233 ? 23.236 -4.026 -32.296 1.00 51.91 233 GLY A CA 1
ATOM 1825 C C . GLY A 1 233 ? 22.325 -2.897 -32.807 1.00 51.91 233 GLY A C 1
ATOM 1826 O O . GLY A 1 233 ? 21.528 -3.152 -33.701 1.00 51.91 233 GLY A O 1
ATOM 1827 N N . ARG A 1 234 ? 22.382 -1.672 -32.255 1.00 53.06 234 ARG A N 1
ATOM 1828 C CA . ARG A 1 234 ? 21.592 -0.516 -32.753 1.00 53.06 234 ARG A CA 1
ATOM 1829 C C . ARG A 1 234 ? 22.401 0.472 -33.602 1.00 53.06 234 ARG A C 1
ATOM 1831 O O . ARG A 1 234 ? 21.831 1.424 -34.129 1.00 53.06 234 ARG A O 1
ATOM 1838 N N . LEU A 1 235 ? 23.706 0.241 -33.736 1.00 53.56 235 LEU A N 1
ATOM 1839 C CA . LEU A 1 235 ? 24.675 1.136 -34.373 1.00 53.56 235 LEU A CA 1
ATOM 1840 C C . LEU A 1 235 ? 25.009 0.746 -35.824 1.00 53.56 235 LEU A C 1
ATOM 1842 O O . LEU A 1 235 ? 26.089 1.062 -36.302 1.00 53.56 235 LEU A O 1
ATOM 1846 N N . ASP A 1 236 ? 24.064 0.157 -36.561 1.00 58.91 236 ASP A N 1
ATOM 1847 C CA . ASP A 1 236 ? 24.126 0.121 -38.036 1.00 58.91 236 ASP A CA 1
ATOM 1848 C C . ASP A 1 236 ? 23.599 1.443 -38.636 1.00 58.91 236 ASP A C 1
ATOM 1850 O O . ASP A 1 236 ? 22.959 1.480 -39.687 1.00 58.91 236 ASP A O 1
ATOM 1854 N N . MET A 1 237 ? 23.796 2.552 -37.919 1.00 63.62 237 MET A N 1
ATOM 1855 C CA . MET A 1 237 ? 23.581 3.885 -38.465 1.00 63.62 237 MET A CA 1
ATOM 1856 C C . MET A 1 237 ? 24.856 4.309 -39.173 1.00 63.62 237 MET A C 1
ATOM 1858 O O . MET A 1 237 ? 25.955 4.105 -38.662 1.00 63.62 237 MET A O 1
ATOM 1862 N N . ASP A 1 238 ? 24.690 4.891 -40.353 1.00 68.12 238 ASP A N 1
ATOM 1863 C CA . ASP A 1 238 ? 25.788 5.417 -41.143 1.00 68.12 238 ASP A CA 1
ATOM 1864 C C . ASP A 1 238 ? 26.531 6.491 -40.327 1.00 68.12 238 ASP A C 1
ATOM 1866 O O . ASP A 1 238 ? 26.028 7.598 -40.114 1.00 68.12 238 ASP A O 1
ATOM 1870 N N . MET A 1 239 ? 27.698 6.133 -39.786 1.00 68.88 239 MET A N 1
ATOM 1871 C CA . MET A 1 239 ? 28.494 7.026 -38.940 1.00 68.88 239 MET A CA 1
ATOM 1872 C C . MET A 1 239 ? 28.961 8.251 -39.731 1.00 68.88 239 MET A C 1
ATOM 1874 O O . MET A 1 239 ? 29.110 9.321 -39.141 1.00 68.88 239 MET A O 1
ATOM 1878 N N . ASP A 1 240 ? 29.084 8.129 -41.058 1.00 69.69 240 ASP A N 1
ATOM 1879 C CA . ASP A 1 240 ? 29.407 9.244 -41.947 1.00 69.69 240 ASP A CA 1
ATOM 1880 C C . ASP A 1 240 ? 28.261 10.268 -41.997 1.00 69.69 240 ASP A C 1
ATOM 1882 O O . ASP A 1 240 ? 28.499 11.469 -42.125 1.00 69.69 240 ASP A O 1
ATOM 1886 N N . PHE A 1 241 ? 27.009 9.828 -41.819 1.00 73.31 241 PHE A N 1
ATOM 1887 C CA . PHE A 1 241 ? 25.858 10.728 -41.728 1.00 73.31 241 PHE A CA 1
ATOM 1888 C C . PHE A 1 241 ? 25.823 11.490 -40.397 1.00 73.31 241 PHE A C 1
ATOM 1890 O O . PHE A 1 241 ? 25.582 12.697 -40.384 1.00 73.31 241 PHE A O 1
ATOM 1897 N N . LEU A 1 242 ? 26.093 10.809 -39.278 1.00 74.38 242 LEU A N 1
ATOM 1898 C CA . LEU A 1 242 ? 26.096 11.439 -37.952 1.00 74.38 242 LEU A CA 1
ATOM 1899 C C . LEU A 1 242 ? 27.317 12.343 -37.733 1.00 74.38 242 LEU A C 1
ATOM 1901 O O . LEU A 1 242 ? 27.235 13.298 -36.966 1.00 74.38 242 LEU A O 1
ATOM 1905 N N . ALA A 1 243 ? 28.429 12.087 -38.428 1.00 74.81 243 ALA A N 1
ATOM 1906 C CA . ALA A 1 243 ? 29.651 12.885 -38.336 1.00 74.81 243 ALA A CA 1
ATOM 1907 C C . ALA A 1 243 ? 29.480 14.347 -38.793 1.00 74.81 243 ALA A C 1
ATOM 1909 O O . ALA A 1 243 ? 30.299 15.189 -38.426 1.00 74.81 243 ALA A O 1
ATOM 1910 N N . GLY A 1 244 ? 28.436 14.651 -39.574 1.00 75.50 244 GLY A N 1
ATOM 1911 C CA . GLY A 1 244 ? 28.104 16.008 -40.019 1.00 75.50 244 GLY A CA 1
ATOM 1912 C C . GLY A 1 244 ? 27.146 16.778 -39.103 1.00 75.50 244 GLY A C 1
ATOM 1913 O O . GLY A 1 244 ? 26.818 17.921 -39.416 1.00 75.50 244 GLY A O 1
ATOM 1914 N N . ILE A 1 245 ? 26.669 16.166 -38.015 1.00 78.25 245 ILE A N 1
ATOM 1915 C CA . ILE A 1 245 ? 25.714 16.764 -37.073 1.00 78.25 245 ILE A CA 1
ATOM 1916 C C . ILE A 1 245 ? 26.483 17.259 -35.845 1.00 78.25 245 ILE A C 1
ATOM 1918 O O . ILE A 1 245 ? 27.362 16.561 -35.334 1.00 78.25 245 ILE A O 1
ATOM 1922 N N . ASP A 1 246 ? 26.182 18.471 -35.373 1.00 81.00 246 ASP A N 1
ATOM 1923 C CA . ASP A 1 246 ? 26.820 18.989 -34.165 1.00 81.00 246 ASP A CA 1
ATOM 1924 C C . ASP A 1 246 ? 26.361 18.227 -32.905 1.00 81.00 246 ASP A C 1
ATOM 1926 O O . ASP A 1 246 ? 25.287 17.627 -32.860 1.00 81.00 246 ASP A O 1
ATOM 1930 N N . GLU A 1 247 ? 27.199 18.220 -31.867 1.00 73.44 247 GLU A N 1
ATOM 1931 C CA . GLU A 1 247 ? 26.966 17.435 -30.646 1.00 73.44 247 GLU A CA 1
ATOM 1932 C C . GLU A 1 247 ? 25.672 17.837 -29.920 1.00 73.44 247 GLU A C 1
ATOM 1934 O O . GLU A 1 247 ? 24.969 16.975 -29.394 1.00 73.44 247 GLU A O 1
ATOM 1939 N N . SER A 1 248 ? 25.315 19.125 -29.948 1.00 73.69 248 SER A N 1
ATOM 1940 C CA . SER A 1 248 ? 24.087 19.619 -29.320 1.00 73.69 248 SER A CA 1
ATOM 1941 C C . SER A 1 248 ? 22.836 19.195 -30.092 1.00 73.69 248 SER A C 1
ATOM 1943 O O . SER A 1 248 ? 21.825 18.835 -29.494 1.00 73.69 248 SER A O 1
ATOM 1945 N N . GLU A 1 249 ? 22.919 19.163 -31.422 1.00 77.75 249 GLU A N 1
ATOM 1946 C CA . GLU A 1 249 ? 21.862 18.685 -32.307 1.00 77.75 249 GLU A CA 1
ATOM 1947 C C . GLU A 1 249 ? 21.684 17.162 -32.188 1.00 77.75 249 GLU A C 1
ATOM 1949 O O . GLU A 1 249 ? 20.553 16.673 -32.186 1.00 77.75 249 GLU A O 1
ATOM 1954 N N . LEU A 1 250 ? 22.771 16.411 -31.985 1.00 78.00 250 LEU A N 1
ATOM 1955 C CA . LEU A 1 250 ? 22.721 14.976 -31.691 1.00 78.00 250 LEU A CA 1
ATOM 1956 C C . LEU A 1 250 ? 22.036 14.677 -30.353 1.00 78.00 250 LEU A C 1
ATOM 1958 O O . LEU A 1 250 ? 21.137 13.837 -30.318 1.00 78.00 250 LEU A O 1
ATOM 1962 N N . GLU A 1 251 ? 22.419 15.353 -29.264 1.00 77.06 251 GLU A N 1
ATOM 1963 C CA . GLU A 1 251 ? 21.767 15.183 -27.954 1.00 77.06 251 GLU A CA 1
ATOM 1964 C C . GLU A 1 251 ? 20.261 15.456 -28.035 1.00 77.06 251 GLU A C 1
ATOM 1966 O O . GLU A 1 251 ? 19.451 14.711 -27.476 1.00 77.06 251 GLU A O 1
ATOM 1971 N N . ASP A 1 252 ? 19.892 16.487 -28.788 1.00 77.62 252 ASP A N 1
ATOM 1972 C CA . ASP A 1 252 ? 18.513 16.857 -29.053 1.00 77.62 252 ASP A CA 1
ATOM 1973 C C . ASP A 1 252 ? 17.766 15.747 -29.819 1.00 77.62 252 ASP A C 1
ATOM 1975 O O . ASP A 1 252 ? 16.657 15.371 -29.416 1.00 77.62 252 ASP A O 1
ATOM 1979 N N . ILE A 1 253 ? 18.343 15.209 -30.901 1.00 79.12 253 ILE A N 1
ATOM 1980 C CA . ILE A 1 253 ? 17.749 14.123 -31.703 1.00 79.12 253 ILE A CA 1
ATOM 1981 C C . ILE A 1 253 ? 17.570 12.854 -30.860 1.00 79.12 253 ILE A C 1
ATOM 1983 O O . ILE A 1 253 ? 16.511 12.230 -30.914 1.00 79.12 253 ILE A O 1
ATOM 1987 N 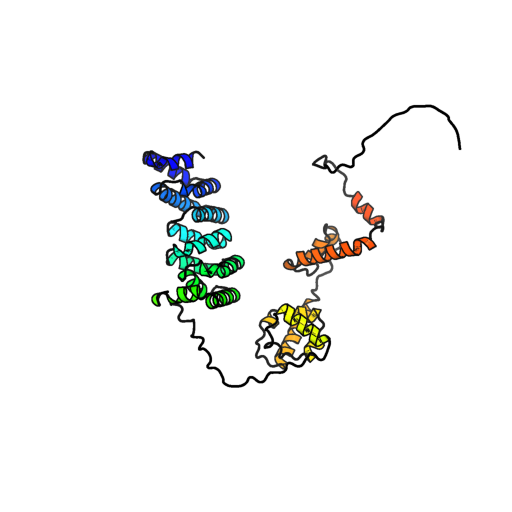N . PHE A 1 254 ? 18.555 12.495 -30.032 1.00 79.75 254 PHE A N 1
ATOM 1988 C CA . PHE A 1 254 ? 18.491 11.296 -29.187 1.00 79.75 254 PHE A CA 1
ATOM 1989 C C . PHE A 1 254 ? 17.443 11.375 -28.071 1.00 79.75 254 PHE A C 1
ATOM 1991 O O . PHE A 1 254 ? 17.055 10.341 -27.528 1.00 79.75 254 PHE A O 1
ATOM 1998 N N . GLN A 1 255 ? 16.963 12.575 -27.743 1.00 79.69 255 GLN A N 1
ATOM 1999 C CA . GLN A 1 255 ? 15.864 12.789 -26.799 1.00 79.69 255 GLN A CA 1
ATOM 2000 C C . GLN A 1 255 ? 14.485 12.819 -27.480 1.00 79.69 255 GLN A C 1
ATOM 2002 O O . GLN A 1 255 ? 13.475 12.952 -26.789 1.00 79.69 255 GLN A O 1
ATOM 2007 N N . ASP A 1 256 ? 14.406 12.713 -28.814 1.00 82.94 256 ASP A N 1
ATOM 2008 C CA . ASP A 1 256 ? 13.125 12.726 -29.521 1.00 82.94 256 ASP A CA 1
ATOM 2009 C C . ASP A 1 256 ? 12.350 11.405 -29.331 1.00 82.94 256 ASP A C 1
ATOM 2011 O O . ASP A 1 256 ? 12.888 10.336 -29.635 1.00 82.94 256 ASP A O 1
ATOM 2015 N N . PRO A 1 257 ? 11.077 11.437 -28.893 1.00 80.00 257 PRO A N 1
ATOM 2016 C CA . PRO A 1 257 ? 10.254 10.235 -28.788 1.00 80.00 257 PRO A CA 1
ATOM 2017 C C . PRO A 1 257 ? 10.061 9.502 -30.123 1.00 80.00 257 PRO A C 1
ATOM 2019 O O . PRO A 1 257 ? 9.959 8.276 -30.119 1.00 80.00 257 PRO A O 1
ATOM 2022 N N . GLU A 1 258 ? 10.020 10.210 -31.261 1.00 82.75 258 GLU A N 1
ATOM 2023 C CA . GLU A 1 258 ? 9.931 9.578 -32.589 1.00 82.75 258 GLU A CA 1
ATOM 2024 C C . GLU A 1 258 ? 11.228 8.819 -32.915 1.00 82.75 258 GLU A C 1
ATOM 2026 O O . GLU A 1 258 ? 11.184 7.732 -33.490 1.00 82.75 258 GLU A O 1
ATOM 2031 N N . PHE A 1 259 ? 12.381 9.342 -32.482 1.00 82.25 259 PHE A N 1
ATOM 2032 C CA . PHE A 1 259 ? 13.674 8.677 -32.644 1.00 82.25 259 PHE A CA 1
ATOM 2033 C C . PHE A 1 259 ? 13.820 7.463 -31.712 1.00 82.25 259 PHE A C 1
ATOM 2035 O O . PHE A 1 259 ? 14.268 6.399 -32.137 1.00 82.25 259 PHE A O 1
ATOM 2042 N N . LEU A 1 260 ? 13.409 7.591 -30.446 1.00 77.56 260 LEU A N 1
ATOM 2043 C CA . LEU A 1 260 ? 13.492 6.514 -29.448 1.00 77.56 260 LEU A CA 1
ATOM 2044 C C . LEU A 1 260 ? 12.584 5.319 -29.774 1.00 77.56 260 LEU A C 1
ATOM 2046 O O . LEU A 1 260 ? 12.918 4.186 -29.425 1.00 77.56 260 LEU A O 1
ATOM 2050 N N . ASN A 1 261 ? 11.468 5.570 -30.462 1.00 81.00 261 ASN A N 1
ATOM 2051 C CA . ASN A 1 261 ? 10.516 4.550 -30.905 1.00 81.00 261 ASN A CA 1
ATOM 2052 C C . ASN A 1 261 ? 10.745 4.086 -32.355 1.00 81.00 261 ASN A C 1
ATOM 2054 O O . ASN A 1 261 ? 9.913 3.363 -32.903 1.00 81.00 261 ASN A O 1
ATOM 2058 N N . MET A 1 262 ? 11.850 4.492 -32.988 1.00 82.12 262 MET A N 1
ATOM 2059 C CA . MET A 1 262 ? 12.177 4.096 -34.356 1.00 82.12 262 MET A CA 1
ATOM 2060 C C . MET A 1 262 ? 12.324 2.570 -34.462 1.00 82.12 262 MET A C 1
ATOM 2062 O O . MET A 1 262 ? 13.062 1.951 -33.690 1.00 82.12 262 MET A O 1
ATOM 2066 N N . ASP A 1 263 ? 11.649 1.959 -35.442 1.00 79.75 263 ASP A N 1
ATOM 2067 C CA . ASP A 1 263 ? 11.766 0.520 -35.688 1.00 79.75 263 ASP A CA 1
ATOM 2068 C C . ASP A 1 263 ? 13.216 0.171 -36.098 1.00 79.75 263 ASP A C 1
ATOM 2070 O O . ASP A 1 263 ? 13.753 0.727 -37.067 1.00 79.75 263 ASP A O 1
ATOM 2074 N N . PRO A 1 264 ? 13.881 -0.745 -35.365 1.00 76.38 264 PRO A N 1
ATOM 2075 C CA . PRO A 1 264 ? 15.266 -1.125 -35.611 1.00 76.38 264 PRO A CA 1
ATOM 2076 C C . PRO A 1 264 ? 15.486 -1.845 -36.947 1.00 76.38 264 PRO A C 1
ATOM 2078 O O . PRO A 1 264 ? 16.641 -2.099 -37.279 1.00 76.38 264 PRO A O 1
ATOM 2081 N N . ASN A 1 265 ? 14.438 -2.150 -37.716 1.00 80.25 265 ASN A N 1
ATOM 2082 C CA . ASN A 1 265 ? 14.533 -2.724 -39.058 1.00 80.25 265 ASN A CA 1
ATOM 2083 C C . ASN A 1 265 ? 14.331 -1.697 -40.185 1.00 80.25 265 ASN A C 1
ATOM 2085 O O . ASN A 1 265 ? 14.327 -2.083 -41.354 1.00 80.25 265 ASN A O 1
ATOM 2089 N N . LEU A 1 266 ? 14.192 -0.395 -39.881 1.00 79.62 266 LEU A N 1
ATOM 2090 C CA . LEU A 1 266 ? 14.122 0.627 -40.931 1.00 79.62 266 LEU A CA 1
ATOM 2091 C C . LEU A 1 266 ? 15.375 0.589 -41.809 1.00 79.62 266 LEU A C 1
ATOM 2093 O O . LEU A 1 266 ? 16.500 0.546 -41.293 1.00 79.62 266 LEU A O 1
ATOM 2097 N N . SER A 1 267 ? 15.166 0.702 -43.123 1.00 85.81 267 SER A N 1
ATOM 2098 C CA . SER A 1 267 ? 16.246 0.869 -44.092 1.00 85.81 267 SER A CA 1
ATOM 2099 C C . SER A 1 267 ? 17.056 2.144 -43.799 1.00 85.81 267 SER A C 1
ATOM 2101 O O . SER A 1 267 ? 16.490 3.127 -43.304 1.00 85.81 267 SER A O 1
ATOM 2103 N N . PRO A 1 268 ? 18.363 2.178 -44.120 1.00 80.56 268 PRO A N 1
ATOM 2104 C CA . PRO A 1 268 ? 19.211 3.347 -43.866 1.00 80.56 268 PRO A CA 1
ATOM 2105 C C . PRO A 1 268 ? 18.639 4.657 -44.436 1.00 80.56 268 PRO A C 1
ATOM 2107 O O . PRO A 1 268 ? 18.655 5.692 -43.770 1.00 80.56 268 PRO A O 1
ATOM 2110 N N . GLU A 1 269 ? 18.043 4.607 -45.631 1.00 81.19 269 GLU A N 1
ATOM 2111 C CA . GLU A 1 269 ? 17.409 5.768 -46.266 1.00 81.19 269 GLU A CA 1
ATOM 2112 C C . GLU A 1 269 ? 16.162 6.260 -45.521 1.00 81.19 269 GLU A C 1
ATOM 2114 O O . GLU A 1 269 ? 15.945 7.469 -45.404 1.00 81.19 269 GLU A O 1
ATOM 2119 N N . ALA A 1 270 ? 15.344 5.342 -44.996 1.00 84.12 270 ALA A N 1
ATOM 2120 C CA . ALA A 1 270 ? 14.159 5.695 -44.223 1.00 84.12 270 ALA A CA 1
ATOM 2121 C C . ALA A 1 270 ? 14.544 6.359 -42.892 1.00 84.12 270 ALA A C 1
ATOM 2123 O O . ALA A 1 270 ? 13.934 7.357 -42.509 1.00 84.12 270 ALA A O 1
ATOM 2124 N N . ARG A 1 271 ? 15.610 5.881 -42.234 1.00 79.62 271 ARG A N 1
ATOM 2125 C CA . ARG A 1 271 ? 16.146 6.519 -41.017 1.00 79.62 271 ARG A CA 1
ATOM 2126 C C . ARG A 1 271 ? 16.666 7.920 -41.294 1.00 79.62 271 ARG A C 1
ATOM 2128 O O . ARG A 1 271 ? 16.356 8.845 -40.552 1.00 79.62 271 ARG A O 1
ATOM 2135 N N . LYS A 1 272 ? 17.409 8.095 -42.392 1.00 85.31 272 LYS A N 1
ATOM 2136 C CA . LYS A 1 272 ? 17.921 9.404 -42.814 1.00 85.31 272 LYS A CA 1
ATOM 2137 C C . LYS A 1 272 ? 16.785 10.401 -43.056 1.00 85.31 272 LYS A C 1
ATOM 2139 O O . LYS A 1 272 ? 16.861 11.536 -42.593 1.00 85.31 272 LYS A O 1
ATOM 2144 N N . LYS A 1 273 ? 15.710 9.970 -43.728 1.00 89.31 273 LYS A N 1
ATOM 2145 C CA . LYS A 1 273 ? 14.506 10.795 -43.929 1.00 89.31 273 LYS A CA 1
ATOM 2146 C C . LYS A 1 273 ? 13.824 11.164 -42.613 1.00 89.31 273 LYS A C 1
ATOM 2148 O O . LYS A 1 273 ? 13.458 12.322 -42.453 1.00 89.31 273 LYS A O 1
ATOM 2153 N N . LEU A 1 274 ? 13.696 10.220 -41.680 1.00 86.00 274 LEU A N 1
ATOM 2154 C CA . LEU A 1 274 ? 13.087 10.469 -40.371 1.00 86.00 274 LEU A CA 1
ATOM 2155 C C . LEU A 1 274 ? 13.893 11.486 -39.550 1.00 86.00 274 LEU A C 1
ATOM 2157 O O . LEU A 1 274 ? 13.323 12.432 -39.016 1.00 86.00 274 LEU A O 1
ATOM 2161 N N . ILE A 1 275 ? 15.220 11.338 -39.496 1.00 83.88 275 ILE A N 1
ATOM 2162 C CA . ILE A 1 275 ? 16.103 12.279 -38.787 1.00 83.88 275 ILE A CA 1
ATOM 2163 C C . ILE A 1 275 ? 15.991 13.686 -39.394 1.00 83.88 275 ILE A C 1
ATOM 2165 O O . ILE A 1 275 ? 15.860 14.669 -38.666 1.00 83.88 275 ILE A O 1
ATOM 2169 N N . GLU A 1 276 ? 15.965 13.791 -40.723 1.00 87.81 276 GLU A N 1
ATOM 2170 C CA . GLU A 1 276 ? 15.785 15.066 -41.425 1.00 87.81 276 GLU A CA 1
ATOM 2171 C C . GLU A 1 276 ? 14.392 15.681 -41.181 1.00 87.81 276 GLU A C 1
ATOM 2173 O O . GLU A 1 276 ? 14.240 16.902 -41.096 1.00 87.81 276 GLU A O 1
ATOM 2178 N N . GLU A 1 277 ? 13.356 14.854 -41.029 1.00 89.06 277 GLU A N 1
ATOM 2179 C CA . GLU A 1 277 ? 12.011 15.306 -40.675 1.00 89.06 277 GLU A CA 1
ATOM 2180 C C . GLU A 1 277 ? 11.948 15.835 -39.236 1.00 89.06 277 GLU A C 1
ATOM 2182 O O . GLU A 1 277 ? 11.418 16.926 -39.014 1.00 89.06 277 GLU A O 1
ATOM 2187 N N . ILE A 1 278 ? 12.553 15.128 -38.275 1.00 85.25 278 ILE A N 1
ATOM 2188 C CA . ILE A 1 278 ? 12.701 15.581 -36.881 1.00 85.25 278 ILE A CA 1
ATOM 2189 C C . ILE A 1 278 ? 13.436 16.928 -36.850 1.00 85.25 278 ILE A C 1
ATOM 2191 O O . ILE A 1 278 ? 12.981 17.876 -36.200 1.00 85.25 278 ILE A O 1
ATOM 2195 N N . ARG A 1 279 ? 14.514 17.059 -37.631 1.00 83.88 279 ARG A N 1
ATOM 2196 C CA . ARG A 1 279 ? 15.280 18.302 -37.779 1.00 83.88 279 ARG A CA 1
ATOM 2197 C C . ARG A 1 279 ? 14.413 19.453 -38.291 1.00 83.88 279 ARG A C 1
ATOM 2199 O O . ARG A 1 279 ? 14.380 20.523 -37.684 1.00 83.88 279 ARG A O 1
ATOM 2206 N N . LYS A 1 280 ? 13.639 19.228 -39.359 1.00 84.81 280 LYS A N 1
ATOM 2207 C CA . LYS A 1 280 ? 12.719 20.227 -39.940 1.00 84.81 280 LYS A CA 1
ATOM 2208 C C . LYS A 1 280 ? 11.554 20.584 -39.018 1.00 84.81 280 LYS A C 1
ATOM 2210 O O . LYS A 1 280 ? 11.143 21.743 -38.975 1.00 84.81 280 LYS A O 1
ATOM 2215 N N . LYS A 1 281 ? 11.002 19.617 -38.279 1.00 80.69 281 LYS A N 1
ATOM 2216 C CA . LYS A 1 281 ? 9.961 19.867 -37.268 1.00 80.69 281 LYS A CA 1
ATOM 2217 C C . LYS A 1 281 ? 10.502 20.764 -36.154 1.00 80.69 281 LYS A C 1
ATOM 2219 O O . LYS A 1 281 ? 9.782 21.633 -35.673 1.00 80.69 281 LYS A O 1
ATOM 2224 N N . ARG A 1 282 ? 11.764 20.582 -35.761 1.00 71.25 282 ARG A N 1
ATOM 2225 C CA . ARG A 1 282 ? 12.397 21.332 -34.668 1.00 71.25 282 ARG A CA 1
ATOM 2226 C C . ARG A 1 282 ? 12.910 22.706 -35.078 1.00 71.25 282 ARG A C 1
ATOM 2228 O O . ARG A 1 282 ? 12.727 23.647 -34.309 1.00 71.25 282 ARG A O 1
ATOM 2235 N N . SER A 1 283 ? 13.454 22.867 -36.284 1.00 70.69 283 SER A N 1
ATOM 2236 C CA . SER A 1 283 ? 13.832 24.193 -36.795 1.00 70.69 283 SER A CA 1
ATOM 2237 C C . SER A 1 283 ? 12.627 25.137 -36.867 1.00 70.69 283 SER A C 1
ATOM 2239 O O . SER A 1 283 ? 12.750 26.312 -36.540 1.00 70.69 283 SER A O 1
ATOM 2241 N N . LYS A 1 284 ? 11.436 24.599 -37.161 1.00 66.56 284 LYS A N 1
ATOM 2242 C CA . LYS A 1 284 ? 10.163 25.335 -37.101 1.00 66.56 284 LYS A CA 1
ATOM 2243 C C . LYS A 1 284 ? 9.695 25.675 -35.679 1.00 66.56 284 LYS A C 1
ATOM 2245 O O . LYS A 1 284 ? 8.965 26.639 -35.515 1.00 66.56 284 LYS A O 1
ATOM 2250 N N . ARG A 1 285 ? 10.097 24.914 -34.652 1.00 60.00 285 ARG A N 1
ATOM 2251 C CA . ARG A 1 285 ? 9.737 25.184 -33.242 1.00 60.00 285 ARG A CA 1
ATOM 2252 C C . ARG A 1 285 ? 10.652 26.207 -32.564 1.00 60.00 285 ARG A C 1
ATOM 2254 O O . ARG A 1 285 ? 10.239 26.809 -31.581 1.00 60.00 285 ARG A O 1
ATOM 2261 N N . ARG A 1 286 ? 11.885 26.398 -33.053 1.00 54.53 286 ARG A N 1
ATOM 2262 C CA . ARG A 1 286 ? 12.864 27.320 -32.438 1.00 54.53 286 ARG A CA 1
ATOM 2263 C C . ARG A 1 286 ? 12.577 28.804 -32.698 1.00 54.53 286 ARG A C 1
ATOM 2265 O O . ARG A 1 286 ? 13.174 29.643 -32.036 1.00 54.53 286 ARG A O 1
ATOM 2272 N N . ILE A 1 287 ? 11.638 29.127 -33.586 1.00 46.50 287 ILE A N 1
ATOM 2273 C CA . ILE A 1 287 ? 11.109 30.483 -33.757 1.00 46.50 287 ILE A CA 1
ATOM 2274 C C . ILE A 1 287 ? 9.628 30.424 -33.387 1.00 46.50 287 ILE A C 1
ATOM 2276 O O . ILE A 1 287 ? 8.754 30.392 -34.245 1.00 46.50 287 ILE A O 1
ATOM 2280 N N . ALA A 1 288 ? 9.338 30.294 -32.094 1.00 46.00 288 ALA A N 1
ATOM 2281 C CA . ALA A 1 288 ? 8.001 30.613 -31.624 1.00 46.00 288 ALA A CA 1
ATOM 2282 C C . ALA A 1 288 ? 7.833 32.130 -31.774 1.00 46.00 288 ALA A C 1
ATOM 2284 O O . ALA A 1 288 ? 8.643 32.882 -31.228 1.00 46.00 288 ALA A O 1
ATOM 2285 N N . ASP A 1 289 ? 6.812 32.560 -32.517 1.00 51.53 289 ASP A N 1
ATOM 2286 C CA . ASP A 1 289 ? 6.345 33.947 -32.612 1.00 51.53 289 ASP A CA 1
ATOM 2287 C C . ASP A 1 289 ? 5.841 34.420 -31.238 1.00 51.53 289 ASP A C 1
ATOM 2289 O O . ASP A 1 289 ? 4.645 34.587 -31.007 1.00 51.53 289 ASP A O 1
ATOM 2293 N N . VAL A 1 290 ? 6.744 34.574 -30.271 1.00 54.81 290 VAL A N 1
ATOM 2294 C CA . VAL A 1 290 ? 6.426 35.199 -28.993 1.00 54.81 290 VAL A CA 1
ATOM 2295 C C . VAL A 1 290 ? 6.513 36.704 -29.236 1.00 54.81 290 VAL A C 1
ATOM 2297 O O . VAL A 1 290 ? 7.612 37.209 -29.486 1.00 54.81 290 VAL A O 1
ATOM 2300 N N . PRO A 1 291 ? 5.384 37.438 -29.221 1.00 56.72 291 PRO A N 1
ATOM 2301 C CA . PRO A 1 291 ? 5.417 38.877 -29.416 1.00 56.72 291 PRO A CA 1
ATOM 2302 C C . PRO A 1 291 ? 6.307 39.520 -28.341 1.00 56.72 291 PRO A C 1
ATOM 2304 O O . PRO A 1 291 ? 6.278 39.083 -27.185 1.00 56.72 291 PRO A O 1
ATOM 2307 N N . PRO A 1 292 ? 7.108 40.541 -28.697 1.00 59.56 292 PRO A N 1
ATOM 2308 C CA . PRO A 1 292 ? 8.002 41.196 -27.751 1.00 59.56 292 PRO A CA 1
ATOM 2309 C C . PRO A 1 292 ? 7.211 41.703 -26.540 1.00 59.56 292 PRO A C 1
ATOM 2311 O O . PRO A 1 292 ? 6.138 42.293 -26.692 1.00 59.56 292 PRO A O 1
ATOM 2314 N N . LEU A 1 293 ? 7.724 41.452 -25.331 1.00 63.88 293 LEU A N 1
ATOM 2315 C CA . LEU A 1 293 ? 7.060 41.885 -24.103 1.00 63.88 293 LEU A CA 1
ATOM 2316 C C . LEU A 1 293 ? 6.914 43.412 -24.069 1.00 63.88 293 LEU A C 1
ATOM 2318 O O . LEU A 1 293 ? 7.848 44.147 -24.399 1.00 63.88 293 LEU A O 1
ATOM 2322 N N . SER A 1 294 ? 5.755 43.891 -23.608 1.00 76.25 294 SER A N 1
ATOM 2323 C CA . SER A 1 294 ? 5.576 45.311 -23.310 1.00 76.25 294 SER A CA 1
ATOM 2324 C C . SER A 1 294 ? 6.459 45.723 -22.129 1.00 76.25 294 SER A C 1
ATOM 2326 O O . SER A 1 294 ? 6.731 44.932 -21.221 1.00 76.25 294 SER A O 1
ATOM 2328 N N . LYS A 1 295 ? 6.908 46.983 -22.132 1.00 70.44 295 LYS A N 1
ATOM 2329 C CA . LYS A 1 295 ? 7.786 47.533 -21.088 1.00 70.44 295 LYS A CA 1
ATOM 2330 C C . LYS A 1 295 ? 7.177 47.441 -19.685 1.00 70.44 295 LYS A C 1
ATOM 2332 O O . LYS A 1 295 ? 7.935 47.283 -18.738 1.00 70.44 295 LYS A O 1
ATOM 2337 N N . GLU A 1 296 ? 5.850 47.491 -19.552 1.00 80.62 296 GLU A N 1
ATOM 2338 C CA . GLU A 1 296 ? 5.173 47.360 -18.252 1.00 80.62 296 GLU A CA 1
ATOM 2339 C C . GLU A 1 296 ? 5.376 45.963 -17.652 1.00 80.62 296 GLU A C 1
ATOM 2341 O O . GLU A 1 296 ? 5.776 45.834 -16.502 1.00 80.62 296 GLU A O 1
ATOM 2346 N N . LYS A 1 297 ? 5.230 44.903 -18.459 1.00 73.50 297 LYS A N 1
ATOM 2347 C CA . LYS A 1 297 ? 5.406 43.519 -17.987 1.00 73.50 297 LYS A CA 1
ATOM 2348 C C . LYS A 1 297 ? 6.840 43.191 -17.583 1.00 73.50 297 LYS A C 1
ATOM 2350 O O . LYS A 1 297 ? 7.040 42.256 -16.820 1.00 73.50 297 LYS A O 1
ATOM 2355 N N . LEU A 1 298 ? 7.824 43.918 -18.113 1.00 70.75 298 LEU A N 1
ATOM 2356 C CA . LEU A 1 298 ? 9.228 43.782 -17.716 1.00 70.75 298 LEU A CA 1
ATOM 2357 C C . LEU A 1 298 ? 9.519 44.445 -16.363 1.00 70.75 298 LEU A C 1
ATOM 2359 O O . LEU A 1 298 ? 10.466 44.042 -15.697 1.00 70.75 298 LEU A O 1
ATOM 2363 N N . GLN A 1 299 ? 8.733 45.447 -15.957 1.00 77.94 299 GLN A N 1
ATOM 2364 C CA . GLN A 1 299 ? 8.917 46.148 -14.681 1.00 77.94 299 GLN A CA 1
ATOM 2365 C C . GLN A 1 299 ? 8.333 45.381 -13.489 1.00 77.94 299 GLN A C 1
ATOM 2367 O O . GLN A 1 299 ? 8.809 45.559 -12.371 1.00 77.94 299 GLN A O 1
ATOM 2372 N N . ASP A 1 300 ? 7.352 44.511 -13.737 1.00 78.06 300 ASP A N 1
ATOM 2373 C CA . ASP A 1 300 ? 6.688 43.695 -12.710 1.00 78.06 300 ASP A CA 1
ATOM 2374 C C . ASP A 1 300 ? 7.437 42.393 -12.374 1.00 78.06 300 ASP A C 1
ATOM 2376 O O . ASP A 1 300 ? 6.974 41.601 -11.554 1.00 78.06 300 ASP A O 1
ATOM 2380 N N . ILE A 1 301 ? 8.576 42.126 -13.018 1.00 74.56 301 ILE A N 1
ATOM 2381 C CA . ILE A 1 301 ? 9.355 40.909 -12.775 1.00 74.56 301 ILE A CA 1
ATOM 2382 C C . ILE A 1 301 ? 10.430 41.214 -11.739 1.00 74.56 301 ILE A C 1
ATOM 2384 O O . ILE A 1 301 ? 11.456 41.819 -12.044 1.00 74.56 301 ILE A O 1
ATOM 2388 N N . GLU A 1 302 ? 10.165 40.802 -10.501 1.00 72.25 302 GLU A N 1
ATOM 2389 C CA . GLU A 1 302 ? 11.057 41.035 -9.361 1.00 72.25 302 GLU A CA 1
ATOM 2390 C C . GLU A 1 302 ? 12.263 40.081 -9.347 1.00 72.25 302 GLU A C 1
ATOM 2392 O O . GLU A 1 302 ? 13.339 40.474 -8.894 1.00 72.25 302 GLU A O 1
ATOM 2397 N N . ASP A 1 303 ? 12.115 38.864 -9.888 1.00 72.81 303 ASP A N 1
ATOM 2398 C CA . ASP A 1 303 ? 13.191 37.873 -9.992 1.00 72.81 303 ASP A CA 1
ATOM 2399 C C . ASP A 1 303 ? 13.606 37.650 -11.464 1.00 72.81 303 ASP A C 1
ATOM 2401 O O . ASP A 1 303 ? 12.790 37.231 -12.293 1.00 72.81 303 ASP A O 1
ATOM 2405 N N . PRO A 1 304 ? 14.876 37.887 -11.842 1.00 65.75 304 PRO A N 1
ATOM 2406 C CA . PRO A 1 304 ? 15.360 37.590 -13.190 1.00 65.75 304 PRO A CA 1
ATOM 2407 C C . PRO A 1 304 ? 15.230 36.106 -13.584 1.00 65.75 304 PRO A C 1
ATOM 2409 O O . PRO A 1 304 ? 15.155 35.807 -14.778 1.00 65.75 304 PRO A O 1
ATOM 2412 N N . LEU A 1 305 ? 15.169 35.172 -12.627 1.00 67.69 305 LEU A N 1
ATOM 2413 C CA . LEU A 1 305 ? 14.884 33.760 -12.900 1.00 67.69 305 LEU A CA 1
ATOM 2414 C C . LEU A 1 305 ? 13.412 33.530 -13.258 1.00 67.69 305 LEU A C 1
ATOM 2416 O O . LEU A 1 305 ? 13.139 32.695 -14.119 1.00 67.69 305 LEU A O 1
ATOM 2420 N N . ASP A 1 306 ? 12.484 34.319 -12.712 1.00 65.19 306 ASP A N 1
ATOM 2421 C CA . ASP A 1 306 ? 11.072 34.292 -13.113 1.00 65.19 306 ASP A CA 1
ATOM 2422 C C . ASP A 1 306 ? 10.897 34.770 -14.558 1.00 65.19 306 ASP A C 1
ATOM 2424 O O . ASP A 1 306 ? 10.074 34.223 -15.293 1.00 65.19 306 ASP A O 1
ATOM 2428 N N . TYR A 1 307 ? 11.705 35.736 -15.017 1.00 70.25 307 TYR A N 1
ATOM 2429 C CA . TYR A 1 307 ? 11.729 36.123 -16.433 1.00 70.25 307 TYR A CA 1
ATOM 2430 C C . TYR A 1 307 ? 12.143 34.944 -17.321 1.00 70.25 307 TYR A C 1
ATOM 2432 O O . TYR A 1 307 ? 11.477 34.635 -18.312 1.00 70.25 307 TYR A O 1
ATOM 2440 N N . LEU A 1 308 ? 13.229 34.263 -16.946 1.00 67.44 308 LEU A N 1
ATOM 2441 C CA . LEU A 1 308 ? 13.747 33.114 -17.684 1.00 67.44 308 LEU A CA 1
ATOM 2442 C C . LEU A 1 308 ? 12.776 31.927 -17.651 1.00 67.44 308 LEU A C 1
ATOM 2444 O O . LEU A 1 308 ? 12.594 31.266 -18.667 1.00 67.44 308 LEU A O 1
ATOM 2448 N N . TYR A 1 309 ? 12.119 31.678 -16.522 1.00 64.56 309 TYR A N 1
ATOM 2449 C CA . TYR A 1 309 ? 11.116 30.627 -16.381 1.00 64.56 309 TYR A CA 1
ATOM 2450 C C . TYR A 1 309 ? 9.863 30.896 -17.217 1.00 64.56 309 TYR A C 1
ATOM 2452 O O . TYR A 1 309 ? 9.326 29.998 -17.861 1.00 64.56 309 TYR A O 1
ATOM 2460 N N . LYS A 1 310 ? 9.386 32.143 -17.191 1.00 63.50 310 LYS A N 1
ATOM 2461 C CA . LYS A 1 310 ? 8.092 32.529 -17.757 1.00 63.50 310 LYS A CA 1
ATOM 2462 C C . LYS A 1 310 ? 8.166 32.851 -19.248 1.00 63.50 310 LYS A C 1
ATOM 2464 O O . LYS A 1 310 ? 7.156 32.715 -19.937 1.00 63.50 310 LYS A O 1
ATOM 2469 N N . TYR A 1 311 ? 9.331 33.277 -19.744 1.00 60.25 311 TYR A N 1
ATOM 2470 C CA . TYR A 1 311 ? 9.475 33.791 -21.111 1.00 60.25 311 TYR A CA 1
ATOM 2471 C C . TYR A 1 311 ? 10.649 33.215 -21.903 1.00 60.25 311 TYR A C 1
ATOM 2473 O O . TYR A 1 311 ? 10.628 33.290 -23.132 1.00 60.25 311 TYR A O 1
ATOM 2481 N N . CYS A 1 312 ? 11.650 32.610 -21.261 1.00 57.75 312 CYS A N 1
ATOM 2482 C CA . CYS A 1 312 ? 12.574 31.737 -21.979 1.00 57.75 312 CYS A CA 1
ATOM 2483 C C . CYS A 1 312 ? 12.018 30.312 -21.944 1.00 57.75 312 CYS A C 1
ATOM 2485 O O . CYS A 1 312 ? 11.318 29.931 -21.013 1.00 57.75 312 CYS A O 1
ATOM 2487 N N . ILE A 1 313 ? 12.279 29.522 -22.988 1.00 56.78 313 ILE A N 1
ATOM 2488 C CA . ILE A 1 313 ? 11.801 28.135 -23.108 1.00 56.78 313 ILE A CA 1
ATOM 2489 C C . ILE A 1 313 ? 12.596 27.255 -22.128 1.00 56.78 313 ILE A C 1
ATOM 2491 O O . ILE A 1 313 ? 13.402 26.412 -22.514 1.00 56.78 313 ILE A O 1
ATOM 2495 N N . ILE A 1 314 ? 12.431 27.501 -20.835 1.00 59.22 314 ILE A N 1
ATOM 2496 C CA . ILE A 1 314 ? 12.995 26.706 -19.764 1.00 59.22 314 ILE A CA 1
ATOM 2497 C C . ILE A 1 314 ? 11.886 25.773 -19.315 1.00 59.22 314 ILE A C 1
ATOM 2499 O O . ILE A 1 314 ? 10.902 26.180 -18.706 1.00 59.22 314 ILE A O 1
ATOM 2503 N N . HIS A 1 315 ? 12.034 24.496 -19.658 1.00 57.81 315 HIS A N 1
ATOM 2504 C CA . HIS A 1 315 ? 11.121 23.472 -19.176 1.00 57.81 315 HIS A CA 1
ATOM 2505 C C . HIS A 1 315 ? 11.152 23.455 -17.633 1.00 57.81 315 HIS A C 1
ATOM 2507 O O . HIS A 1 315 ? 12.258 23.401 -17.084 1.00 57.81 315 HIS A O 1
ATOM 2513 N N . PRO A 1 316 ? 9.998 23.458 -16.934 1.00 58.50 316 PRO A N 1
ATOM 2514 C CA . PRO A 1 316 ? 9.940 23.519 -15.468 1.00 58.50 316 PRO A CA 1
ATOM 2515 C C . PRO A 1 316 ? 10.828 22.468 -14.792 1.00 58.50 316 PRO A C 1
ATOM 2517 O O . PRO A 1 316 ? 11.600 22.771 -13.887 1.00 58.50 316 PRO A O 1
ATOM 2520 N N . ASP A 1 317 ? 10.822 21.249 -15.329 1.00 59.59 317 ASP A N 1
ATOM 2521 C CA . ASP A 1 317 ? 11.606 20.121 -14.809 1.00 59.59 317 ASP A CA 1
ATOM 2522 C C . ASP A 1 317 ? 13.130 20.309 -14.899 1.00 59.59 317 ASP A C 1
ATOM 2524 O O . ASP A 1 317 ? 13.892 19.592 -14.251 1.00 59.59 317 ASP A O 1
ATOM 2528 N N . ARG A 1 318 ? 13.604 21.260 -15.712 1.00 54.50 318 ARG A N 1
ATOM 2529 C CA . ARG A 1 318 ? 15.032 21.569 -15.863 1.00 54.50 318 ARG A CA 1
ATOM 2530 C C . ARG A 1 318 ? 15.469 22.760 -15.003 1.00 54.50 318 ARG A C 1
ATOM 2532 O O . ARG A 1 318 ? 16.653 23.090 -15.014 1.00 54.50 318 ARG A O 1
ATOM 2539 N N . MET A 1 319 ? 14.572 23.369 -14.216 1.00 70.31 319 MET A N 1
ATOM 2540 C CA . MET A 1 319 ? 14.867 24.583 -13.440 1.00 70.31 319 MET A CA 1
ATOM 2541 C C . MET A 1 319 ? 16.037 24.403 -12.468 1.00 70.31 319 MET A C 1
ATOM 2543 O O . MET A 1 319 ? 17.001 25.162 -12.512 1.00 70.31 319 MET A O 1
ATOM 2547 N N . ALA A 1 320 ? 16.038 23.318 -11.691 1.00 65.75 320 ALA A N 1
ATOM 2548 C CA . ALA A 1 320 ? 17.122 23.020 -10.752 1.00 65.75 320 ALA A CA 1
ATOM 2549 C C . ALA A 1 320 ? 18.496 22.845 -11.440 1.00 65.75 320 ALA A C 1
ATOM 2551 O O . ALA A 1 320 ? 19.547 23.025 -10.820 1.00 65.75 320 ALA A O 1
ATOM 2552 N N . VAL A 1 321 ? 18.511 22.479 -12.729 1.00 62.38 321 VAL A N 1
ATOM 2553 C CA . VAL A 1 321 ? 19.740 22.379 -13.530 1.00 62.38 321 VAL A CA 1
ATOM 2554 C C . VAL A 1 321 ? 20.211 23.770 -13.948 1.00 62.38 321 VAL A C 1
ATOM 2556 O O . VAL A 1 321 ? 21.397 24.070 -13.804 1.00 62.38 321 VAL A O 1
ATOM 2559 N N . TYR A 1 322 ? 19.303 24.634 -14.402 1.00 67.81 322 TYR A N 1
ATOM 2560 C CA . TYR A 1 322 ? 19.630 26.012 -14.770 1.00 67.81 322 TYR A CA 1
ATOM 2561 C C . TYR A 1 322 ? 20.071 26.846 -13.570 1.00 67.81 322 TYR A C 1
ATOM 2563 O O . TYR A 1 322 ? 21.102 27.506 -13.665 1.00 67.81 322 TYR A O 1
ATOM 2571 N N . GLU A 1 323 ? 19.391 26.743 -12.427 1.00 69.81 323 GLU A N 1
ATOM 2572 C CA . GLU A 1 323 ? 19.810 27.386 -11.174 1.00 69.81 323 GLU A CA 1
ATOM 2573 C C . GLU A 1 323 ? 21.236 26.984 -10.796 1.00 69.81 323 GLU A C 1
ATOM 2575 O O . GLU A 1 323 ? 22.075 27.825 -10.475 1.00 69.81 323 GLU A O 1
ATOM 2580 N N . ARG A 1 324 ? 21.563 25.693 -10.909 1.00 65.06 324 ARG A N 1
ATOM 2581 C CA . ARG A 1 324 ? 22.911 25.195 -10.622 1.00 65.06 324 ARG A CA 1
ATOM 2582 C C . ARG A 1 324 ? 23.949 25.740 -11.602 1.00 65.06 324 ARG A C 1
ATOM 2584 O O . ARG A 1 324 ? 25.048 26.101 -11.182 1.00 65.06 324 ARG A O 1
ATOM 2591 N N . VAL A 1 325 ? 23.637 25.793 -12.898 1.00 61.62 325 VAL A N 1
ATOM 2592 C CA . VAL A 1 325 ? 24.530 26.365 -13.923 1.00 61.62 325 VAL A CA 1
ATOM 2593 C C . VAL A 1 325 ? 24.725 27.863 -13.693 1.00 61.62 325 VAL A C 1
ATOM 2595 O O . VAL A 1 325 ? 25.858 28.342 -13.745 1.00 61.62 325 VAL A O 1
ATOM 2598 N N . PHE A 1 326 ? 23.658 28.588 -13.369 1.00 74.19 326 PHE A N 1
ATOM 2599 C CA . PHE A 1 326 ? 23.683 30.014 -13.072 1.00 74.19 326 PHE A CA 1
ATOM 2600 C C . PHE A 1 326 ? 24.517 30.321 -11.825 1.00 74.19 326 PHE A C 1
ATOM 2602 O O . PHE A 1 326 ? 25.473 31.090 -11.909 1.00 74.19 326 PHE A O 1
ATOM 2609 N N . LEU A 1 327 ? 24.259 29.642 -10.703 1.00 67.69 327 LEU A N 1
ATOM 2610 C CA . LEU A 1 327 ? 25.031 29.796 -9.465 1.00 67.69 327 LEU A CA 1
ATO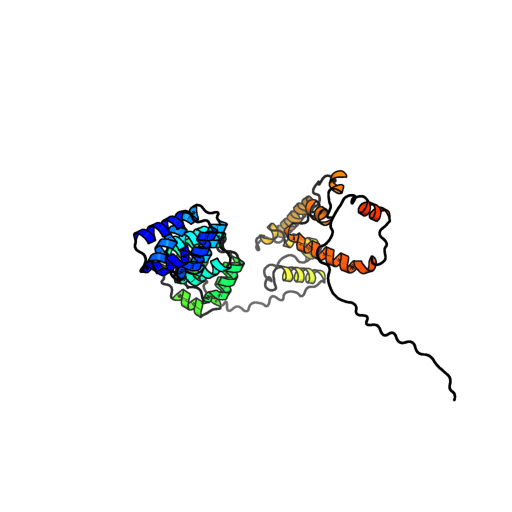M 2611 C C . LEU A 1 327 ? 26.511 29.462 -9.669 1.00 67.69 327 LEU A C 1
ATOM 2613 O O . LEU A 1 327 ? 27.385 30.171 -9.171 1.00 67.69 327 LEU A O 1
ATOM 2617 N N . ASN A 1 328 ? 26.816 28.418 -10.443 1.00 60.97 328 ASN A N 1
ATOM 2618 C CA . ASN A 1 328 ? 28.196 28.078 -10.783 1.00 60.97 328 ASN A CA 1
ATOM 2619 C C . ASN A 1 328 ? 28.855 29.133 -11.680 1.00 60.97 328 ASN A C 1
ATOM 2621 O O . ASN A 1 328 ? 30.051 29.387 -11.539 1.00 60.97 328 ASN A O 1
ATOM 2625 N N . THR A 1 329 ? 28.096 29.751 -12.584 1.00 66.44 329 THR A N 1
ATOM 2626 C CA . THR A 1 329 ? 28.583 30.817 -13.469 1.00 66.44 329 THR A CA 1
ATOM 2627 C C . THR A 1 329 ? 28.856 32.086 -12.672 1.00 66.44 329 THR A C 1
ATOM 2629 O O . THR A 1 329 ? 29.960 32.617 -12.762 1.00 66.44 329 THR A O 1
ATOM 2632 N N . ILE A 1 330 ? 27.932 32.498 -11.797 1.00 67.62 330 ILE A N 1
ATOM 2633 C CA . ILE A 1 330 ? 28.142 33.611 -10.864 1.00 67.62 330 ILE A CA 1
ATOM 2634 C C . ILE A 1 330 ? 29.344 33.338 -9.968 1.00 67.62 330 ILE A C 1
ATOM 2636 O O . ILE A 1 330 ? 30.210 34.193 -9.846 1.00 67.62 330 ILE A O 1
ATOM 2640 N N . LYS A 1 331 ? 29.467 32.143 -9.382 1.00 68.06 331 LYS 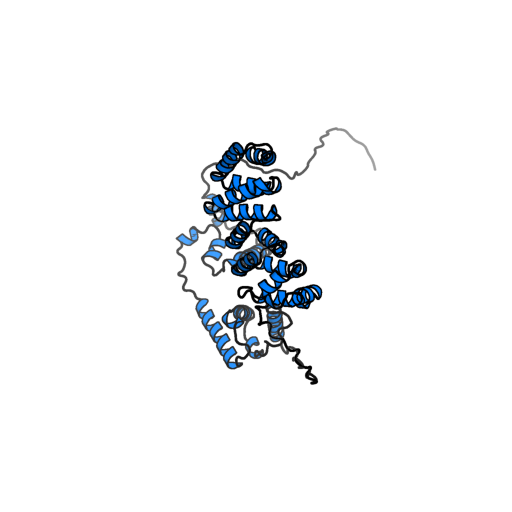A N 1
ATOM 2641 C CA . LYS A 1 331 ? 30.603 31.807 -8.511 1.00 68.06 331 LYS A CA 1
ATOM 2642 C C . LYS A 1 331 ? 31.947 31.869 -9.246 1.00 68.06 331 LYS A C 1
ATOM 2644 O O . LYS A 1 331 ? 32.932 32.301 -8.658 1.00 68.06 331 LYS A O 1
ATOM 2649 N N . LYS A 1 332 ? 31.988 31.464 -10.521 1.00 69.94 332 LYS A N 1
ATOM 2650 C CA . LYS A 1 332 ? 33.187 31.555 -11.374 1.00 69.94 332 LYS A CA 1
ATOM 2651 C C . LYS A 1 332 ? 33.496 32.981 -11.820 1.00 69.94 332 LYS A C 1
ATOM 2653 O O . LYS A 1 332 ? 34.663 33.315 -11.971 1.00 69.94 332 LYS A O 1
ATOM 2658 N N . GLN A 1 333 ? 32.471 33.795 -12.046 1.00 66.19 333 GLN A N 1
ATOM 2659 C CA . GLN A 1 333 ? 32.619 35.188 -12.460 1.00 66.19 333 GLN A CA 1
ATOM 2660 C C . GLN A 1 333 ? 32.749 36.152 -11.275 1.00 66.19 333 GLN A C 1
ATOM 2662 O O . GLN A 1 333 ? 33.156 37.290 -11.467 1.00 66.19 333 GLN A O 1
ATOM 2667 N N . LYS A 1 334 ? 32.477 35.704 -10.046 1.00 69.25 334 LYS A N 1
ATOM 2668 C CA . LYS A 1 334 ? 32.600 36.500 -8.820 1.00 69.25 334 LYS A CA 1
ATOM 2669 C C . LYS A 1 334 ? 33.950 37.229 -8.698 1.00 69.25 334 LYS A C 1
ATOM 2671 O O . LYS A 1 334 ? 33.903 38.418 -8.411 1.00 69.25 334 LYS A O 1
ATOM 2676 N N . PRO A 1 335 ? 35.113 36.622 -9.012 1.00 73.62 335 PRO A N 1
ATOM 2677 C CA . PRO A 1 335 ? 36.395 37.331 -8.974 1.00 73.62 335 PRO A CA 1
ATOM 2678 C C . PRO A 1 335 ? 36.524 38.432 -10.037 1.00 73.62 335 PRO A C 1
ATOM 2680 O O . PRO A 1 335 ? 37.275 39.376 -9.845 1.00 73.62 335 PRO A O 1
ATOM 2683 N N . LEU A 1 336 ? 35.808 38.321 -11.166 1.00 62.59 336 LEU A N 1
ATOM 2684 C CA . LEU A 1 336 ? 35.803 39.346 -12.219 1.00 62.59 336 LEU A CA 1
ATOM 2685 C C . LEU A 1 336 ? 34.979 40.574 -11.818 1.00 62.59 336 LEU A C 1
ATOM 2687 O O . LEU A 1 336 ? 35.237 41.660 -12.323 1.00 62.59 336 LEU A O 1
ATOM 2691 N N . PHE A 1 337 ? 34.000 40.404 -10.925 1.00 56.41 337 PHE A N 1
ATOM 2692 C CA . PHE A 1 337 ? 33.106 41.470 -10.465 1.00 56.41 337 PHE A CA 1
ATOM 2693 C C . PHE A 1 337 ? 33.400 41.943 -9.030 1.00 56.41 337 PHE A C 1
ATOM 2695 O O . PHE A 1 337 ? 32.847 42.953 -8.598 1.00 56.41 337 PHE A O 1
ATOM 2702 N N . GLU A 1 338 ? 34.288 41.263 -8.296 1.00 57.47 338 GLU A N 1
ATOM 2703 C CA . GLU A 1 338 ? 34.814 41.715 -7.004 1.00 57.47 338 GLU A CA 1
ATOM 2704 C C . GLU A 1 338 ? 35.651 42.987 -7.216 1.00 57.47 338 GLU A C 1
ATOM 2706 O O . GLU A 1 338 ? 36.786 42.942 -7.679 1.00 57.47 338 GLU A O 1
ATOM 2711 N N . GLY A 1 339 ? 35.051 44.145 -6.924 1.00 66.19 339 GLY A N 1
ATOM 2712 C CA . GLY A 1 339 ? 35.670 45.467 -7.084 1.00 66.19 339 GLY A CA 1
ATOM 2713 C C . GLY A 1 339 ? 35.052 46.342 -8.178 1.00 66.19 339 GLY A C 1
ATOM 2714 O O . GLY A 1 339 ? 35.379 47.525 -8.256 1.00 66.19 339 GLY A O 1
ATOM 2715 N N . MET A 1 340 ? 34.119 45.821 -8.986 1.00 60.00 340 MET A N 1
ATOM 2716 C CA . MET A 1 340 ? 33.293 46.686 -9.831 1.00 60.00 340 MET A CA 1
ATOM 2717 C C . MET A 1 340 ? 32.196 47.319 -8.979 1.00 60.00 340 MET A C 1
ATOM 2719 O O . MET A 1 340 ? 31.262 46.644 -8.546 1.00 60.00 340 MET A O 1
ATOM 2723 N N . ASN A 1 341 ? 32.291 48.629 -8.752 1.00 57.09 341 ASN A N 1
ATOM 2724 C CA . ASN A 1 341 ? 31.174 49.377 -8.192 1.00 57.09 341 ASN A CA 1
ATOM 2725 C C . ASN A 1 341 ? 30.008 49.330 -9.190 1.00 57.09 341 ASN A C 1
ATOM 2727 O O . ASN A 1 341 ? 30.207 49.675 -10.361 1.00 57.09 341 ASN A O 1
ATOM 2731 N N . PRO A 1 342 ? 28.802 48.904 -8.772 1.00 57.78 342 PRO A N 1
ATOM 2732 C CA . PRO A 1 342 ? 27.651 48.926 -9.656 1.00 57.78 342 PRO A CA 1
ATOM 2733 C C . PRO A 1 342 ? 27.408 50.372 -10.114 1.00 57.78 342 PRO A C 1
ATOM 2735 O O . PRO A 1 342 ? 27.549 51.305 -9.317 1.00 57.78 342 PRO A O 1
ATOM 2738 N N . PRO A 1 343 ? 27.077 50.597 -11.395 1.00 59.41 343 PRO A N 1
ATOM 2739 C CA . PRO A 1 343 ? 26.942 51.946 -11.924 1.00 59.41 343 PRO A CA 1
ATOM 2740 C C . PRO A 1 343 ? 25.816 52.696 -11.194 1.00 59.41 343 PRO A C 1
ATOM 2742 O O . PRO A 1 343 ? 24.736 52.143 -10.983 1.00 59.41 343 PRO A O 1
ATOM 2745 N N . GLU A 1 344 ? 26.058 53.958 -10.819 1.00 52.69 344 GLU A N 1
ATOM 2746 C CA . GLU A 1 344 ? 25.260 54.741 -9.847 1.00 52.69 344 GLU A CA 1
ATOM 2747 C C . GLU A 1 344 ? 23.736 54.743 -10.077 1.00 52.69 344 GLU A C 1
ATOM 2749 O O . GLU A 1 344 ? 22.954 54.905 -9.138 1.00 52.69 344 GLU A O 1
ATOM 2754 N N . HIS A 1 345 ? 23.282 54.540 -11.315 1.00 50.12 345 HIS A N 1
ATOM 2755 C CA . HIS A 1 345 ? 21.861 54.479 -11.654 1.00 50.12 345 HIS A CA 1
ATOM 2756 C C . HIS A 1 345 ? 21.143 53.233 -11.097 1.00 50.12 345 HIS A C 1
ATOM 2758 O O . HIS A 1 345 ? 19.938 53.292 -10.864 1.00 50.12 345 HIS A O 1
ATOM 2764 N N . THR A 1 346 ? 21.857 52.134 -10.824 1.00 46.66 346 THR A N 1
ATOM 2765 C CA . THR A 1 346 ? 21.285 50.921 -10.200 1.00 46.66 346 THR A CA 1
ATOM 2766 C C . THR A 1 346 ? 21.091 51.067 -8.688 1.00 46.66 346 THR A C 1
ATOM 2768 O O . THR A 1 346 ? 20.109 50.570 -8.141 1.00 46.66 346 THR A O 1
ATOM 2771 N N . VAL A 1 347 ? 21.946 51.840 -8.010 1.00 48.62 347 VAL A N 1
ATOM 2772 C CA . VAL A 1 347 ? 21.842 52.109 -6.562 1.00 48.62 347 VAL A CA 1
ATOM 2773 C C . VAL A 1 347 ? 20.625 52.990 -6.235 1.00 48.62 347 VAL A C 1
ATOM 2775 O O . VAL A 1 347 ? 19.984 52.822 -5.197 1.00 48.62 347 VAL A O 1
ATOM 2778 N N . LYS A 1 348 ? 20.231 53.889 -7.149 1.00 44.12 348 LYS A N 1
ATOM 2779 C CA . LYS A 1 348 ? 19.058 54.766 -6.970 1.00 44.12 348 LYS A CA 1
ATOM 2780 C C . LYS A 1 348 ? 17.713 54.023 -7.008 1.00 44.12 348 LYS A C 1
ATOM 2782 O O . LYS A 1 348 ? 16.767 54.484 -6.374 1.00 44.12 348 LYS A O 1
ATOM 2787 N N . LEU A 1 349 ? 17.623 52.875 -7.683 1.00 43.66 349 LEU A N 1
ATOM 2788 C CA . LEU A 1 349 ? 16.403 52.050 -7.742 1.00 43.66 349 LEU A CA 1
ATOM 2789 C C . LEU A 1 349 ? 16.139 51.283 -6.438 1.00 43.66 349 LEU A C 1
ATOM 2791 O O . LEU A 1 349 ? 14.987 51.095 -6.059 1.00 43.66 349 LEU A O 1
ATOM 2795 N N . ILE A 1 350 ? 17.194 50.898 -5.718 1.00 44.94 350 ILE A N 1
ATOM 2796 C CA . ILE A 1 350 ? 17.077 50.165 -4.447 1.00 44.94 350 ILE A CA 1
ATOM 2797 C C . ILE A 1 350 ? 16.635 51.106 -3.314 1.00 44.94 350 ILE A C 1
ATOM 2799 O O . ILE A 1 350 ? 15.848 50.721 -2.451 1.00 44.94 350 ILE A O 1
ATOM 2803 N N . ASN A 1 351 ? 17.070 52.368 -3.353 1.00 43.53 351 ASN A N 1
ATOM 2804 C CA . ASN A 1 351 ? 16.797 53.336 -2.287 1.00 43.53 351 ASN A CA 1
ATOM 2805 C C . ASN A 1 351 ? 15.494 54.137 -2.458 1.00 43.53 351 ASN A C 1
ATOM 2807 O O . ASN A 1 351 ? 15.094 54.836 -1.533 1.00 43.53 351 ASN A O 1
ATOM 2811 N N . THR A 1 352 ? 14.804 54.044 -3.599 1.00 46.69 352 THR A N 1
ATOM 2812 C CA . THR A 1 352 ? 13.578 54.830 -3.860 1.00 46.69 352 THR A CA 1
ATOM 2813 C C . THR A 1 352 ? 12.267 54.109 -3.523 1.00 46.69 352 THR A C 1
ATOM 2815 O O . THR A 1 352 ? 11.219 54.748 -3.544 1.00 46.69 352 THR A O 1
ATOM 2818 N N . LYS A 1 353 ? 12.291 52.821 -3.139 1.00 46.66 353 LYS A N 1
ATOM 2819 C CA . LYS A 1 353 ? 11.080 52.038 -2.793 1.00 46.66 353 LYS A CA 1
ATOM 2820 C C . LYS A 1 353 ? 10.906 51.669 -1.309 1.00 46.66 353 LYS A C 1
ATOM 2822 O O . LYS A 1 353 ? 9.996 50.914 -0.984 1.00 46.66 353 LYS A O 1
ATOM 2827 N N . ARG A 1 354 ? 11.708 52.205 -0.383 1.00 43.25 354 ARG A N 1
ATOM 2828 C CA . ARG A 1 354 ? 11.511 51.992 1.068 1.00 43.25 354 ARG A CA 1
ATOM 2829 C C . ARG A 1 354 ? 11.385 53.308 1.826 1.00 43.25 354 ARG A C 1
ATOM 2831 O O . ARG A 1 354 ? 12.316 53.762 2.480 1.00 43.25 354 ARG A O 1
ATOM 2838 N N . GLY A 1 355 ? 10.195 53.893 1.753 1.00 42.62 355 GLY A N 1
ATOM 2839 C CA . GLY A 1 355 ? 9.684 54.788 2.785 1.00 42.62 355 GLY A CA 1
ATOM 2840 C C . GLY A 1 355 ? 8.542 54.082 3.511 1.00 42.62 355 GLY A C 1
ATOM 2841 O O . GLY A 1 355 ? 7.559 53.735 2.866 1.00 42.62 355 GLY A O 1
ATOM 2842 N N . GLY A 1 356 ? 8.682 53.863 4.821 1.00 39.91 356 GLY A N 1
ATOM 2843 C CA . GLY A 1 356 ? 7.582 53.426 5.689 1.00 39.91 356 GLY A CA 1
ATOM 2844 C C . GLY A 1 356 ? 7.854 52.157 6.501 1.00 39.91 356 GLY A C 1
ATOM 2845 O O . GLY A 1 356 ? 7.595 51.059 6.035 1.00 39.91 356 GLY A O 1
ATOM 2846 N N . GLU A 1 357 ? 8.348 52.366 7.723 1.00 43.12 357 GLU A N 1
ATOM 2847 C CA . GLU A 1 357 ? 8.011 51.638 8.961 1.00 43.12 357 GLU A CA 1
ATOM 2848 C C . GLU A 1 357 ? 8.315 50.126 9.111 1.00 43.12 357 GLU A C 1
ATOM 2850 O O . GLU A 1 357 ? 7.650 49.247 8.578 1.00 43.12 357 GLU A O 1
ATOM 2855 N N . GLY A 1 358 ? 9.261 49.846 10.021 1.00 41.19 358 GLY A N 1
ATOM 2856 C CA . GLY A 1 358 ? 9.013 48.934 11.143 1.00 41.19 358 GLY A CA 1
ATOM 2857 C C . GLY A 1 358 ? 9.341 47.452 10.968 1.00 41.19 358 GLY A C 1
ATOM 2858 O O . GLY A 1 358 ? 8.426 46.649 10.893 1.00 41.19 358 GLY A O 1
ATOM 2859 N N . TRP A 1 359 ? 10.621 47.073 11.076 1.00 32.09 359 TRP A N 1
ATOM 2860 C CA . TRP A 1 359 ? 11.009 45.767 11.637 1.00 32.09 359 TRP A CA 1
ATOM 2861 C C . TRP A 1 359 ? 12.233 45.933 12.540 1.00 32.09 359 TRP A C 1
ATOM 2863 O O . TRP A 1 359 ? 13.378 45.931 12.090 1.00 32.09 359 TRP A O 1
ATOM 2873 N N . SER A 1 360 ? 11.976 46.092 13.835 1.00 38.50 360 SER A N 1
ATOM 2874 C CA . SER A 1 360 ? 12.932 45.797 14.894 1.00 38.50 360 SER A CA 1
ATOM 2875 C C . SER A 1 360 ? 12.836 44.310 15.262 1.00 38.50 360 SER A C 1
ATOM 2877 O O . SER A 1 360 ? 11.753 43.785 15.487 1.00 38.50 360 SER A O 1
ATOM 2879 N N . ASN A 1 361 ? 14.008 43.676 15.357 1.00 41.41 361 ASN A N 1
ATOM 2880 C CA . ASN A 1 361 ? 14.320 42.430 16.067 1.00 41.41 361 ASN A CA 1
ATOM 2881 C C . ASN A 1 361 ? 13.569 41.135 15.713 1.00 41.41 361 ASN A C 1
ATOM 2883 O O . ASN A 1 361 ? 12.507 40.881 16.261 1.00 41.41 361 ASN A O 1
ATOM 2887 N N . VAL A 1 362 ? 14.275 40.207 15.043 1.00 35.88 362 VAL A N 1
ATOM 2888 C CA . VAL A 1 362 ? 14.551 38.865 15.604 1.00 35.88 362 VAL A CA 1
ATOM 2889 C C . VAL A 1 362 ? 15.950 38.390 15.164 1.00 35.88 362 VAL A C 1
ATOM 2891 O O . VAL A 1 362 ? 16.175 38.097 13.996 1.00 35.88 362 VAL A O 1
ATOM 2894 N N . GLY A 1 363 ? 16.868 38.264 16.131 1.00 30.83 363 GLY A N 1
ATOM 2895 C CA . GLY A 1 363 ? 17.758 37.098 16.227 1.00 30.83 363 GLY A CA 1
ATOM 2896 C C . GLY A 1 363 ? 19.077 37.085 15.449 1.00 30.83 363 GLY A C 1
ATOM 2897 O O . GLY A 1 363 ? 19.322 36.143 14.704 1.00 30.83 363 GLY A O 1
ATOM 2898 N N . GLY A 1 364 ? 19.963 38.056 15.684 1.00 34.78 364 GLY A N 1
ATOM 2899 C CA . GLY A 1 364 ? 21.390 37.940 15.364 1.00 34.78 364 GLY A CA 1
ATOM 2900 C C . GLY A 1 364 ? 22.231 37.755 16.631 1.00 34.78 364 GLY A C 1
ATOM 2901 O O . GLY A 1 364 ? 22.384 38.689 17.408 1.00 34.78 364 GLY A O 1
ATOM 2902 N N . GLY A 1 365 ? 22.779 36.558 16.824 1.00 30.59 365 GLY A N 1
ATOM 2903 C CA . GLY A 1 365 ? 23.835 36.218 17.786 1.00 30.59 365 GLY A CA 1
ATOM 2904 C C . GLY A 1 365 ? 24.264 34.774 17.502 1.00 30.59 365 GLY A C 1
ATOM 2905 O O . GLY A 1 365 ? 23.417 33.949 17.190 1.00 30.59 365 GLY A O 1
ATOM 2906 N N . ASN A 1 366 ? 25.524 34.359 17.535 1.00 33.50 366 ASN A N 1
ATOM 2907 C CA . ASN A 1 366 ? 26.766 34.976 17.974 1.00 33.50 366 ASN A CA 1
ATOM 2908 C C . ASN A 1 366 ? 27.899 34.106 17.392 1.00 33.50 366 ASN A C 1
ATOM 2910 O O . ASN A 1 366 ? 27.826 32.891 17.536 1.00 33.50 366 ASN A O 1
ATOM 2914 N N . TYR A 1 367 ? 28.954 34.693 16.824 1.00 35.53 367 TYR A N 1
ATOM 2915 C CA . TYR A 1 367 ? 30.318 34.147 16.912 1.00 35.53 367 TYR A CA 1
ATOM 2916 C C . TYR A 1 367 ? 31.294 35.324 17.030 1.00 35.53 367 TYR A C 1
ATOM 2918 O O . TYR A 1 367 ? 31.793 35.879 16.058 1.00 35.53 367 TYR A O 1
ATOM 2926 N N . VAL A 1 368 ? 31.394 35.751 18.288 1.00 37.78 368 VAL A N 1
ATOM 2927 C CA . VAL A 1 368 ? 32.526 36.297 19.046 1.00 37.78 368 VAL A CA 1
ATOM 2928 C C . VAL A 1 368 ? 33.851 36.462 18.282 1.00 37.78 368 VAL A C 1
ATOM 2930 O O . VAL A 1 368 ? 34.493 35.480 17.920 1.00 37.78 368 VAL A O 1
ATOM 2933 N N . ASN A 1 369 ? 34.294 37.719 18.178 1.00 38.28 369 ASN A N 1
ATOM 2934 C CA . ASN A 1 369 ? 35.704 38.105 18.244 1.00 38.28 369 ASN A CA 1
ATOM 2935 C C . ASN A 1 369 ? 36.029 38.451 19.706 1.00 38.28 369 ASN A C 1
ATOM 2937 O O . ASN A 1 369 ? 35.277 39.181 20.351 1.00 38.28 369 ASN A O 1
ATOM 2941 N N . ASP A 1 370 ? 37.136 37.914 20.205 1.00 39.50 370 ASP A N 1
ATOM 2942 C CA . ASP A 1 370 ? 37.668 38.109 21.555 1.00 39.50 370 ASP A CA 1
ATOM 2943 C C . ASP A 1 370 ? 38.640 39.304 21.564 1.00 39.50 370 ASP A C 1
ATOM 2945 O O . ASP A 1 370 ? 39.537 39.363 20.717 1.00 39.50 370 ASP A O 1
ATOM 2949 N N . PRO A 1 371 ? 38.477 40.270 22.484 1.00 47.72 371 PRO A N 1
ATOM 2950 C CA . PRO A 1 371 ? 39.658 40.896 23.063 1.00 47.72 371 PRO A CA 1
ATOM 2951 C C . PRO A 1 371 ? 39.508 41.084 24.578 1.00 47.72 371 PRO A C 1
ATOM 2953 O O . PRO A 1 371 ? 38.658 41.841 25.057 1.00 47.72 371 PRO A O 1
ATOM 2956 N N . LYS A 1 372 ? 40.411 40.463 25.341 1.00 46.34 372 LYS A N 1
ATOM 2957 C CA . LYS A 1 372 ? 40.672 40.845 26.730 1.00 46.34 372 LYS A CA 1
ATOM 2958 C C . LYS A 1 372 ? 41.826 41.834 26.824 1.00 46.34 372 LYS A C 1
ATOM 2960 O O . LYS A 1 372 ? 42.896 41.657 26.253 1.00 46.34 372 LYS A O 1
ATOM 2965 N N . GLN A 1 373 ? 41.521 42.867 27.593 1.00 38.16 373 GLN A N 1
ATOM 2966 C CA . GLN A 1 373 ? 42.346 43.952 28.091 1.00 38.16 373 GLN A CA 1
ATOM 2967 C C . GLN A 1 373 ? 43.512 43.454 28.956 1.00 38.16 373 GLN A C 1
ATOM 2969 O O . GLN A 1 373 ? 43.333 42.512 29.722 1.00 38.16 373 GLN A O 1
ATOM 2974 N N . TYR A 1 374 ? 44.617 44.203 28.955 1.00 38.44 374 TYR A N 1
ATOM 2975 C CA . TYR A 1 374 ? 45.363 44.523 30.174 1.00 38.44 374 TYR A CA 1
ATOM 2976 C C . TYR A 1 374 ? 45.807 45.991 30.114 1.00 38.44 374 TYR A C 1
ATOM 2978 O O . TYR A 1 374 ? 46.513 46.405 29.200 1.00 38.44 374 TYR A O 1
ATOM 2986 N N . HIS A 1 375 ? 45.345 46.768 31.093 1.00 42.59 375 HIS A N 1
ATOM 2987 C CA . HIS A 1 375 ? 45.934 48.036 31.512 1.00 42.59 375 HIS A CA 1
ATOM 2988 C C . HIS A 1 375 ? 46.951 47.736 32.621 1.00 42.59 375 HIS A C 1
ATOM 2990 O O . HIS A 1 375 ? 46.608 47.020 33.560 1.00 42.59 375 HIS A O 1
ATOM 2996 N N . ALA A 1 376 ? 48.132 48.347 32.558 1.00 41.56 376 ALA A N 1
ATOM 2997 C CA . ALA A 1 376 ? 48.892 48.789 33.726 1.00 41.56 376 ALA A CA 1
ATOM 2998 C C . ALA A 1 376 ? 49.851 49.911 33.292 1.00 41.56 376 ALA A C 1
ATOM 3000 O O . ALA A 1 376 ? 50.568 49.769 32.304 1.00 41.56 376 ALA A O 1
ATOM 3001 N N . LEU A 1 377 ? 49.790 51.033 34.005 1.00 45.28 377 LEU A N 1
ATOM 3002 C CA . LEU A 1 377 ? 50.775 52.111 34.016 1.00 45.28 377 LEU A CA 1
ATOM 3003 C C . LEU A 1 377 ? 51.689 51.877 35.229 1.00 45.28 377 LEU A C 1
ATOM 3005 O O . LEU A 1 377 ? 51.153 51.606 36.299 1.00 45.28 377 LEU A O 1
ATOM 3009 N N . ASP A 1 378 ? 53.001 52.002 35.044 1.00 47.16 378 ASP A N 1
ATOM 3010 C CA . ASP A 1 378 ? 54.032 52.429 36.018 1.00 47.16 378 ASP A CA 1
ATOM 3011 C C . ASP A 1 378 ? 55.344 52.488 35.208 1.00 47.16 378 ASP A C 1
ATOM 3013 O O . ASP A 1 378 ? 55.684 51.521 34.534 1.00 47.16 378 ASP A O 1
ATOM 3017 N N . SER A 1 379 ? 55.897 53.663 34.890 1.00 44.78 379 SER A N 1
ATOM 3018 C CA . SER A 1 379 ? 56.761 54.530 35.711 1.00 44.78 379 SER A CA 1
ATOM 3019 C C . SER A 1 379 ? 58.171 53.972 35.928 1.00 44.78 379 SER A C 1
ATOM 3021 O O . SER A 1 379 ? 58.302 52.844 36.395 1.00 44.78 379 SER A O 1
ATOM 3023 N N . SER A 1 380 ? 59.161 54.851 35.704 1.00 47.44 380 SER A N 1
ATOM 3024 C CA . SER A 1 380 ? 60.588 54.790 36.087 1.00 47.44 380 SER A CA 1
ATOM 3025 C C . SER A 1 380 ? 61.405 53.656 35.477 1.00 47.44 380 SER A C 1
ATOM 3027 O O . SER A 1 380 ? 60.904 52.558 35.285 1.00 47.44 380 SER A O 1
ATOM 3029 N N . ASP A 1 381 ? 62.689 53.771 35.211 1.00 51.16 381 ASP A N 1
ATOM 3030 C CA . ASP A 1 381 ? 63.691 54.827 35.047 1.00 51.16 381 ASP A CA 1
ATOM 3031 C C . ASP A 1 381 ? 64.907 54.034 34.513 1.00 51.16 381 ASP A C 1
ATOM 3033 O O . ASP A 1 381 ? 64.941 52.805 34.629 1.00 51.16 381 ASP A O 1
ATOM 3037 N N . ASP A 1 382 ? 65.820 54.734 33.851 1.00 52.62 382 ASP A N 1
ATOM 3038 C CA . ASP A 1 382 ? 67.275 54.526 33.821 1.00 52.62 382 ASP A CA 1
ATOM 3039 C C . ASP A 1 382 ? 67.859 53.150 34.229 1.00 52.62 382 ASP A C 1
ATOM 3041 O O . ASP A 1 382 ? 67.644 52.656 35.333 1.00 52.62 382 ASP A O 1
ATOM 3045 N N . ASP A 1 383 ? 68.655 52.551 33.334 1.00 56.69 383 ASP A N 1
ATOM 3046 C CA . ASP A 1 383 ? 70.099 52.331 33.559 1.00 56.69 383 ASP A CA 1
ATOM 3047 C C . ASP A 1 383 ? 70.715 51.463 32.434 1.00 56.69 383 ASP A C 1
ATOM 3049 O O . ASP A 1 383 ? 70.300 50.331 32.178 1.00 56.69 383 ASP A O 1
ATOM 3053 N N . ASP A 1 384 ? 71.693 52.078 31.765 1.00 58.91 384 ASP A N 1
ATOM 3054 C CA . ASP A 1 384 ? 73.049 51.598 31.460 1.00 58.91 384 ASP A CA 1
ATOM 3055 C C . ASP A 1 384 ? 73.369 50.356 30.587 1.00 58.91 384 ASP A C 1
ATOM 3057 O O . ASP A 1 384 ? 72.899 49.237 30.783 1.00 58.91 384 ASP A O 1
ATOM 3061 N N . ASP A 1 385 ? 74.322 50.641 29.682 1.00 59.09 385 ASP A N 1
ATOM 3062 C CA . ASP A 1 385 ? 75.487 49.860 29.226 1.00 59.09 385 ASP A CA 1
ATOM 3063 C C . ASP A 1 385 ? 75.298 48.523 28.476 1.00 59.09 385 ASP A C 1
ATOM 3065 O O . ASP A 1 385 ? 74.916 47.502 29.041 1.00 59.09 385 ASP A O 1
ATOM 3069 N N . GLU A 1 386 ? 75.647 48.480 27.179 1.00 54.47 386 GLU A N 1
ATOM 3070 C CA . GLU A 1 386 ? 77.020 48.238 26.655 1.00 54.47 386 GLU A CA 1
ATOM 3071 C C . GLU A 1 386 ? 77.075 48.320 25.113 1.00 54.47 386 GLU A C 1
ATOM 3073 O O . GLU A 1 386 ? 76.133 47.832 24.439 1.00 54.47 386 GLU A O 1
#

Sequence (386 aa):
STLVDLLKQSKELPPDVIEKVLKSVENMSAKELNELAKNLDHLPPDMKERVMKEIMKNLKNLDPKAQATILQQMLNNTDNLDPKVLEEIMRNVANLTPTAIKELLRKADKLPPDALKELLKHVDQIPVSVLEELIKNADQLAPEVIAALLASKDLPPAIREKLLKEINKNKKLKEKLKSLDPLTQGVQGVGKVQPKAKPDAKKPKLDVPKPKTGSEKKIRDLYEKLFGKDVTGRLDMDMDFLAGIDESELEDIFQDPEFLNMDPNLSPEARKKLIEEIRKKRSKRRIADVPPLSKEKLQDIEDPLDYLYKYCIIHPDRMAVYERVFLNTIKKQKPLFEGMNPPEHTVKLINTKRGGEGWSNVGGGNYVNDPKQYHALDSSDDDDDE

Foldseek 3Di:
DVLLVVQLVVVVDDPVVLVVSLVVLLPDDLVVLQVNLLSLLSGDPVSSVSSVVSSVVCLVVDDLLSSQSSLLSNLVRDLDDDLVSLLVNLVSVLNHDLVSVLSNQLSVVVHDVVSLVSNLVCLLSRDVVSLVVCLVVVLSGQLLNLVSLLVRPNNDPVSNVSSVVSCVVDPSSVVNNVPPDCVSCPVPPPPPPPPPPDPPDPDPPPPPDDDPDPLLVVLVVVCCVVPNDPPVLQPPADSVLVSPDDPVLVVVLVPDPCNVPDDSPDDNVRNVVSSVVVVVVVVVVVDDPPDDDDPVVVVPDPDPLCCCVVPNPDDPVCSVVVVVVVVVVCVVCVVVCVPDDDPPVVVVVVPPPDDDDDDDDDDDDDDDDDDDDDDDDDDDDDDDDD

Organism: NCBI:txid1234261

pLDDT: mean 71.13, std 16.99, range [29.28, 94.25]

Radius of gyration: 34.7 Å; chains: 1; bounding box: 102×80×82 Å